Protein AF-A0A430JQ68-F1 (afdb_monomer_lite)

Radius of gyration: 147.6 Å; chains: 1; bounding box: 276×76×383 Å

Structure (mmCIF, N/CA/C/O backbone):
data_AF-A0A430JQ68-F1
#
_entry.id   AF-A0A430JQ68-F1
#
loop_
_atom_site.group_PDB
_atom_site.id
_atom_site.type_symbol
_atom_site.label_atom_id
_atom_site.label_alt_id
_atom_site.label_comp_id
_atom_site.label_asym_id
_atom_site.label_entity_id
_atom_site.label_seq_id
_atom_site.pdbx_PDB_ins_code
_atom_site.Cartn_x
_atom_site.Cartn_y
_atom_site.Cartn_z
_atom_site.occupancy
_atom_site.B_iso_or_equiv
_atom_site.auth_seq_id
_atom_site.auth_comp_id
_atom_site.auth_asym_id
_atom_site.auth_atom_id
_atom_site.pdbx_PDB_model_num
ATOM 1 N N . MET A 1 1 ? 93.492 -16.206 -158.268 1.00 37.25 1 MET A N 1
ATOM 2 C CA . MET A 1 1 ? 93.818 -17.578 -158.717 1.00 37.25 1 MET A CA 1
ATOM 3 C C . MET A 1 1 ? 92.477 -18.255 -158.782 1.00 37.25 1 MET A C 1
ATOM 5 O O . MET A 1 1 ? 92.057 -18.857 -157.804 1.00 37.25 1 MET A O 1
ATOM 9 N N . ASP A 1 2 ? 91.776 -18.036 -159.885 1.00 35.97 2 ASP A N 1
ATOM 10 C CA . ASP A 1 2 ? 90.392 -18.453 -160.039 1.00 35.97 2 ASP A CA 1
ATOM 11 C C . ASP A 1 2 ? 90.288 -19.316 -161.285 1.00 35.97 2 ASP A C 1
ATOM 13 O O . ASP A 1 2 ? 90.831 -18.971 -162.330 1.00 35.97 2 ASP A O 1
ATOM 17 N N . GLU A 1 3 ? 89.614 -20.444 -161.094 1.00 41.16 3 GLU A N 1
ATOM 18 C CA . GLU A 1 3 ? 88.982 -21.287 -162.105 1.00 41.16 3 GLU A CA 1
ATOM 19 C C . GLU A 1 3 ? 89.795 -21.648 -163.360 1.00 41.16 3 GLU A C 1
ATOM 21 O O . GLU A 1 3 ? 89.679 -21.019 -164.406 1.00 41.16 3 GLU A O 1
ATOM 26 N N . ASP A 1 4 ? 90.420 -22.831 -163.316 1.00 47.34 4 ASP A N 1
ATOM 27 C CA . ASP A 1 4 ? 90.447 -23.722 -164.486 1.00 47.34 4 ASP A CA 1
ATOM 28 C C . ASP A 1 4 ? 89.172 -24.597 -164.474 1.00 47.34 4 ASP A C 1
ATOM 30 O O . ASP A 1 4 ? 89.187 -25.819 -164.307 1.00 47.34 4 ASP A O 1
ATOM 34 N N . ARG A 1 5 ? 88.017 -23.919 -164.520 1.00 53.66 5 ARG A N 1
ATOM 35 C CA . ARG A 1 5 ? 86.685 -24.512 -164.707 1.00 53.66 5 ARG A CA 1
ATOM 36 C C . ARG A 1 5 ? 86.113 -23.969 -166.015 1.00 53.66 5 ARG A C 1
ATOM 38 O O . ARG A 1 5 ? 86.224 -22.770 -166.262 1.00 53.66 5 ARG A O 1
ATOM 45 N N . PRO A 1 6 ? 85.473 -24.802 -166.852 1.00 55.06 6 PRO A N 1
ATOM 46 C CA . PRO A 1 6 ? 84.903 -24.337 -168.110 1.00 55.06 6 PRO A CA 1
ATOM 47 C C . PRO A 1 6 ? 83.695 -23.427 -167.842 1.00 55.06 6 PRO A C 1
ATOM 49 O O . PRO A 1 6 ? 82.604 -23.914 -167.553 1.00 55.06 6 PRO A O 1
ATOM 52 N N . LEU A 1 7 ? 83.890 -22.107 -167.954 1.00 59.84 7 LEU A N 1
ATOM 53 C CA . LEU A 1 7 ? 82.860 -21.095 -167.666 1.00 59.84 7 LEU A CA 1
ATOM 54 C C . LEU A 1 7 ? 81.613 -21.175 -168.566 1.00 59.84 7 LEU A C 1
ATOM 56 O O . LEU A 1 7 ? 80.585 -20.611 -168.208 1.00 59.84 7 LEU A O 1
ATOM 60 N N . PHE A 1 8 ? 81.692 -21.859 -169.713 1.00 61.25 8 PHE A N 1
ATOM 61 C CA . PHE A 1 8 ? 80.583 -22.009 -170.657 1.00 61.25 8 PHE A CA 1
ATOM 62 C C . PHE A 1 8 ? 80.530 -23.443 -171.218 1.00 61.25 8 PHE A C 1
ATOM 64 O O . PHE A 1 8 ? 81.560 -23.948 -171.679 1.00 61.25 8 PHE A O 1
ATOM 71 N N . PRO A 1 9 ? 79.360 -24.109 -171.239 1.00 59.97 9 PRO A N 1
ATOM 72 C CA . PRO A 1 9 ? 79.202 -25.421 -171.856 1.00 59.97 9 PRO A CA 1
ATOM 73 C C . PRO A 1 9 ? 79.242 -25.323 -173.390 1.00 59.97 9 PRO A C 1
ATOM 75 O O . PRO A 1 9 ? 78.708 -24.386 -173.989 1.00 59.97 9 PRO A O 1
ATOM 78 N N . LEU A 1 10 ? 79.859 -26.315 -174.041 1.00 57.41 10 LEU A N 1
ATOM 79 C CA . LEU A 1 10 ? 79.951 -26.382 -175.501 1.00 57.41 10 LEU A CA 1
ATOM 80 C C . LEU A 1 10 ? 78.802 -27.206 -176.094 1.00 57.41 10 LEU A C 1
ATOM 82 O O . LEU A 1 10 ? 78.689 -28.411 -175.861 1.00 57.41 10 LEU A O 1
ATOM 86 N N . VAL A 1 11 ? 78.015 -26.571 -176.958 1.00 58.88 11 VAL A N 1
ATOM 87 C CA . VAL A 1 11 ? 77.113 -27.233 -177.910 1.00 58.88 11 VAL A CA 1
ATOM 88 C C . VAL A 1 11 ? 77.903 -27.528 -179.199 1.00 58.88 11 VAL A C 1
ATOM 90 O O . VAL A 1 11 ? 78.992 -26.989 -179.419 1.00 58.88 11 VAL A O 1
ATOM 93 N N . ARG A 1 12 ? 77.410 -28.413 -180.080 1.00 53.06 12 ARG A N 1
ATOM 94 C CA . ARG A 1 12 ? 78.098 -28.773 -181.340 1.00 53.06 12 ARG A CA 1
ATOM 95 C C . ARG A 1 12 ? 78.414 -27.528 -182.196 1.00 53.06 12 ARG A C 1
ATOM 97 O O . ARG A 1 12 ? 77.571 -27.067 -182.956 1.00 53.06 12 ARG A O 1
ATOM 104 N N . ARG A 1 13 ? 79.677 -27.079 -182.128 1.00 51.84 13 ARG A N 1
ATOM 105 C CA . ARG A 1 13 ? 80.268 -25.894 -182.792 1.00 51.84 13 ARG A CA 1
ATOM 106 C C . ARG A 1 13 ? 79.839 -24.521 -182.226 1.00 51.84 13 ARG A C 1
ATOM 108 O O . ARG A 1 13 ? 79.831 -23.553 -182.979 1.00 51.84 13 ARG A O 1
ATOM 115 N N . GLY A 1 14 ? 79.567 -24.402 -180.921 1.00 60.34 14 GLY A N 1
ATOM 116 C CA . GLY A 1 14 ? 79.411 -23.089 -180.272 1.00 60.34 14 GLY A CA 1
ATOM 117 C C . GLY A 1 14 ? 79.278 -23.128 -178.745 1.00 60.34 14 GLY A C 1
ATOM 118 O O . GLY A 1 14 ? 78.933 -24.161 -178.176 1.00 60.34 14 GLY A O 1
ATOM 119 N N . TYR A 1 15 ? 79.535 -21.992 -178.094 1.00 66.56 15 TYR A N 1
ATOM 120 C CA . TYR A 1 15 ? 79.127 -21.738 -176.705 1.00 66.56 15 TYR A CA 1
ATOM 121 C C . TYR A 1 15 ? 77.643 -21.349 -176.653 1.00 66.56 15 TYR A C 1
ATOM 123 O O . TYR A 1 15 ? 77.124 -20.787 -177.622 1.00 66.56 15 TYR A O 1
ATOM 131 N N . ASP A 1 16 ? 76.969 -21.605 -175.529 1.00 70.06 16 ASP A N 1
ATOM 132 C CA . ASP A 1 16 ? 75.613 -21.091 -175.315 1.00 70.06 16 ASP A CA 1
ATOM 133 C C . ASP A 1 16 ? 75.632 -19.569 -175.102 1.00 70.06 16 ASP A C 1
ATOM 135 O O . ASP A 1 16 ? 76.173 -19.055 -174.121 1.00 70.06 16 ASP A O 1
ATOM 139 N N . ARG A 1 17 ? 75.014 -18.848 -176.039 1.00 71.50 17 ARG A N 1
ATOM 140 C CA . ARG A 1 17 ? 74.920 -17.389 -176.026 1.00 71.50 17 ARG A CA 1
ATOM 141 C C . ARG A 1 17 ? 74.146 -16.860 -174.815 1.00 71.50 17 ARG A C 1
ATOM 143 O O . ARG A 1 17 ? 74.509 -15.803 -174.313 1.00 71.50 17 ARG A O 1
ATOM 150 N N . ALA A 1 18 ? 73.136 -17.580 -174.322 1.00 72.88 18 ALA A N 1
ATOM 151 C CA . ALA A 1 18 ? 72.309 -17.100 -173.213 1.00 72.88 18 ALA A CA 1
ATOM 152 C C . ALA A 1 18 ? 73.119 -16.941 -171.913 1.00 72.88 18 ALA A C 1
ATOM 154 O O . ALA A 1 18 ? 72.989 -15.933 -171.223 1.00 72.88 18 ALA A O 1
ATOM 155 N N . GLN A 1 19 ? 74.014 -17.893 -171.619 1.00 70.81 19 GLN A N 1
ATOM 156 C CA . GLN A 1 19 ? 74.887 -17.832 -170.439 1.00 70.81 19 GLN A CA 1
ATOM 157 C C . GLN A 1 19 ? 76.010 -16.795 -170.586 1.00 70.81 19 GLN A C 1
ATOM 159 O O . GLN A 1 19 ? 76.438 -16.204 -169.594 1.00 70.81 19 GLN A O 1
ATOM 164 N N . VAL A 1 20 ? 76.480 -16.539 -171.814 1.00 75.81 20 VAL A N 1
ATOM 165 C CA . VAL A 1 20 ? 77.426 -15.444 -172.083 1.00 75.81 20 VAL A CA 1
ATOM 166 C C . VAL A 1 20 ? 76.755 -14.093 -171.835 1.00 75.81 20 VAL A C 1
ATOM 168 O O . VAL A 1 20 ? 77.313 -13.284 -171.097 1.00 75.81 20 VAL A O 1
ATOM 171 N N . ASP A 1 21 ? 75.554 -13.874 -172.377 1.00 75.06 21 ASP A N 1
ATOM 172 C CA . ASP A 1 21 ? 74.800 -12.626 -172.203 1.00 75.06 21 ASP A CA 1
ATOM 173 C C . ASP A 1 21 ? 74.457 -12.389 -170.705 1.00 75.06 21 ASP A C 1
ATOM 175 O O . ASP A 1 21 ? 74.663 -11.287 -170.194 1.00 75.06 21 ASP A O 1
ATOM 179 N N . GLU A 1 22 ? 74.062 -13.427 -169.949 1.00 77.19 22 GLU A N 1
ATOM 180 C CA . GLU A 1 22 ? 73.858 -13.343 -168.487 1.00 77.19 22 GLU A CA 1
ATOM 181 C C . GLU A 1 22 ? 75.153 -12.992 -167.728 1.00 77.19 22 GLU A C 1
ATOM 183 O O . GLU A 1 22 ? 75.158 -12.115 -166.854 1.00 77.19 22 GLU A O 1
ATOM 188 N N . ARG A 1 23 ? 76.284 -13.633 -168.063 1.00 77.12 23 ARG A N 1
ATOM 189 C CA . ARG A 1 23 ? 77.555 -13.369 -167.374 1.00 77.12 23 ARG A CA 1
ATOM 190 C C . ARG A 1 23 ? 78.113 -11.987 -167.711 1.00 77.12 23 ARG A C 1
ATOM 192 O O . ARG A 1 23 ? 78.624 -11.332 -166.801 1.00 77.12 23 ARG A O 1
ATOM 199 N N . VAL A 1 24 ? 77.967 -11.516 -168.951 1.00 80.19 24 VAL A N 1
ATOM 200 C CA . VAL A 1 24 ? 78.282 -10.129 -169.339 1.00 80.19 24 VAL A CA 1
ATOM 201 C C . VAL A 1 24 ? 77.452 -9.159 -168.504 1.00 80.19 24 VAL A C 1
ATOM 203 O O . VAL A 1 24 ? 78.034 -8.308 -167.835 1.00 80.19 24 VAL A O 1
ATOM 206 N N . HIS A 1 25 ? 76.135 -9.354 -168.416 1.00 81.38 25 HIS A N 1
ATOM 207 C CA . HIS A 1 25 ? 75.271 -8.464 -167.640 1.00 81.38 25 HIS A CA 1
ATOM 208 C C . HIS A 1 25 ? 75.607 -8.452 -166.134 1.00 81.38 25 HIS A C 1
ATOM 210 O O . HIS A 1 25 ? 75.570 -7.408 -165.479 1.00 81.38 25 HIS A O 1
ATOM 216 N N . SER A 1 26 ? 76.041 -9.591 -165.577 1.00 80.94 26 SER A N 1
ATOM 217 C CA . SER A 1 26 ? 76.541 -9.655 -164.193 1.00 80.94 26 SER A CA 1
ATOM 218 C C . SER A 1 26 ? 77.829 -8.841 -163.966 1.00 80.94 26 SER A C 1
ATOM 220 O O . SER A 1 26 ? 78.040 -8.313 -162.873 1.00 80.94 26 SER A O 1
ATOM 222 N N . LEU A 1 27 ? 78.685 -8.722 -164.990 1.00 77.94 27 LEU A N 1
ATOM 223 C CA . LEU A 1 27 ? 79.930 -7.951 -164.944 1.00 77.94 27 LEU A CA 1
ATOM 224 C C . LEU A 1 27 ? 79.681 -6.458 -165.191 1.00 77.94 27 LEU A C 1
ATOM 226 O O . LEU A 1 27 ? 80.280 -5.635 -164.504 1.00 77.94 27 LEU A O 1
ATOM 230 N N . GLU A 1 28 ? 78.765 -6.106 -166.099 1.00 80.88 28 GLU A N 1
ATOM 231 C CA . GLU A 1 28 ? 78.278 -4.730 -166.284 1.00 80.88 28 GLU A CA 1
ATOM 232 C C . GLU A 1 28 ? 77.729 -4.165 -164.970 1.00 80.88 28 GLU A C 1
ATOM 234 O O . GLU A 1 28 ? 78.139 -3.090 -164.533 1.00 80.88 28 GLU A O 1
ATOM 239 N N . LYS A 1 29 ? 76.874 -4.933 -164.281 1.00 81.38 29 LYS A N 1
ATOM 240 C CA . LYS A 1 29 ? 76.306 -4.529 -162.992 1.00 81.38 29 LYS A CA 1
ATOM 241 C C . LYS A 1 29 ? 77.379 -4.300 -161.922 1.00 81.38 29 LYS A C 1
ATOM 243 O O . LYS A 1 29 ? 77.348 -3.278 -161.244 1.00 81.38 29 LYS A O 1
ATOM 248 N N . ALA A 1 30 ? 78.363 -5.196 -161.808 1.00 78.56 30 ALA A N 1
ATOM 249 C CA . ALA A 1 30 ? 79.481 -5.023 -160.876 1.00 78.56 30 ALA A CA 1
ATOM 250 C C . ALA A 1 30 ? 80.363 -3.798 -161.217 1.00 78.56 30 ALA A C 1
ATOM 252 O O . ALA A 1 30 ? 80.922 -3.151 -160.323 1.00 78.56 30 ALA A O 1
ATOM 253 N N . LEU A 1 31 ? 80.479 -3.449 -162.503 1.00 81.06 31 LEU A N 1
ATOM 254 C CA . LEU A 1 31 ? 81.195 -2.258 -162.959 1.00 81.06 31 LEU A CA 1
ATOM 255 C C . LEU A 1 31 ? 80.468 -0.964 -162.552 1.00 81.06 31 LEU A C 1
ATOM 257 O O . LEU A 1 31 ? 81.111 -0.015 -162.106 1.00 81.06 31 LEU A O 1
ATOM 261 N N . ASP A 1 32 ? 79.139 -0.922 -162.652 1.00 82.38 32 ASP A N 1
ATOM 262 C CA . ASP A 1 32 ? 78.350 0.241 -162.224 1.00 82.38 32 ASP A CA 1
ATOM 263 C C . ASP A 1 32 ? 78.221 0.345 -160.695 1.00 82.38 32 ASP A C 1
ATOM 265 O O . ASP A 1 32 ? 78.347 1.447 -160.149 1.00 82.38 32 ASP A O 1
ATOM 269 N N . ASP A 1 33 ? 78.112 -0.780 -159.980 1.00 80.75 33 ASP A N 1
ATOM 270 C CA . ASP A 1 33 ? 78.191 -0.805 -158.513 1.00 80.75 33 ASP A CA 1
ATOM 271 C C . ASP A 1 33 ? 79.528 -0.205 -158.027 1.00 80.75 33 ASP A C 1
ATOM 273 O O . ASP A 1 33 ? 79.538 0.670 -157.155 1.00 80.75 33 ASP A O 1
ATOM 277 N N . THR A 1 34 ? 80.665 -0.585 -158.628 1.00 81.19 34 THR A N 1
ATOM 278 C CA . THR A 1 34 ? 81.983 -0.020 -158.265 1.00 81.19 34 THR A CA 1
ATOM 279 C C . THR A 1 34 ? 82.141 1.452 -158.661 1.00 81.19 34 THR A C 1
ATOM 281 O O . THR A 1 34 ? 82.676 2.234 -157.871 1.00 81.19 34 THR A O 1
ATOM 284 N N . ARG A 1 35 ? 81.609 1.886 -159.814 1.00 82.25 35 ARG A N 1
ATOM 285 C CA . ARG A 1 35 ? 81.542 3.317 -160.187 1.00 82.25 35 ARG A CA 1
ATOM 286 C C . ARG A 1 35 ? 80.768 4.147 -159.159 1.00 82.25 35 ARG A C 1
ATOM 288 O O . ARG A 1 35 ? 81.216 5.238 -158.800 1.00 82.25 35 ARG A O 1
ATOM 295 N N . SER A 1 36 ? 79.653 3.627 -158.640 1.00 82.50 36 SER A N 1
ATOM 296 C CA . SER A 1 36 ? 78.856 4.316 -157.613 1.00 82.50 36 SER A CA 1
ATOM 297 C C . SER A 1 36 ? 79.637 4.524 -156.303 1.00 82.50 36 SER A C 1
ATOM 299 O O . SER A 1 36 ? 79.537 5.581 -155.673 1.00 82.50 36 SER A O 1
ATOM 301 N N . GLN A 1 37 ? 80.488 3.560 -155.926 1.00 81.62 37 GLN A N 1
ATOM 302 C CA . GLN A 1 37 ? 81.345 3.658 -154.741 1.00 81.62 37 GLN A CA 1
ATOM 303 C C . GLN A 1 37 ? 82.451 4.711 -154.902 1.00 81.62 37 GLN A C 1
ATOM 305 O O . GLN A 1 37 ? 82.729 5.439 -153.949 1.00 81.62 37 GLN A O 1
ATOM 310 N N . VAL A 1 38 ? 83.042 4.851 -156.094 1.00 80.94 38 VAL A N 1
ATOM 311 C CA . VAL A 1 38 ? 84.043 5.903 -156.366 1.00 80.94 38 VAL A CA 1
ATOM 312 C C . VAL A 1 38 ? 83.417 7.296 -156.233 1.00 80.94 38 VAL A C 1
ATOM 314 O O . VAL A 1 38 ? 83.925 8.121 -155.476 1.00 80.94 38 VAL A O 1
ATOM 317 N N . ALA A 1 39 ? 82.256 7.530 -156.856 1.00 82.56 39 ALA A N 1
ATOM 318 C CA . ALA A 1 39 ? 81.543 8.809 -156.748 1.00 82.56 39 ALA A CA 1
ATOM 319 C C . ALA A 1 39 ? 81.135 9.149 -155.295 1.00 82.56 39 ALA A C 1
ATOM 321 O O . ALA A 1 39 ? 81.203 10.306 -154.869 1.00 82.56 39 ALA A O 1
ATOM 322 N N . SER A 1 40 ? 80.760 8.134 -154.508 1.00 83.06 40 SER A N 1
ATOM 323 C CA . SER A 1 40 ? 80.505 8.265 -153.067 1.00 83.06 40 SER A CA 1
ATOM 324 C C . SER A 1 40 ? 81.745 8.753 -152.302 1.00 83.06 40 SER A C 1
ATOM 326 O O . SER A 1 40 ? 81.649 9.692 -151.503 1.00 83.06 40 SER A O 1
ATOM 328 N N . LEU A 1 41 ? 82.923 8.184 -152.583 1.00 83.19 41 LEU A N 1
ATOM 329 C CA . LEU A 1 41 ? 84.181 8.566 -151.935 1.00 83.19 41 LEU A CA 1
ATOM 330 C C . LEU A 1 41 ? 84.629 9.990 -152.299 1.00 83.19 41 LEU A C 1
ATOM 332 O O . LEU A 1 41 ? 84.968 10.751 -151.390 1.00 83.19 41 LEU A O 1
ATOM 336 N N . ASP A 1 42 ? 84.549 10.397 -153.568 1.00 82.00 42 ASP A N 1
ATOM 337 C CA . ASP A 1 42 ? 84.903 11.765 -153.988 1.00 82.00 42 ASP A CA 1
ATOM 338 C C . ASP A 1 42 ? 84.036 12.827 -153.288 1.00 82.00 42 ASP A C 1
ATOM 340 O O . ASP A 1 42 ? 84.548 13.835 -152.788 1.00 82.00 42 ASP A O 1
ATOM 344 N N . SER A 1 43 ? 82.729 12.570 -153.142 1.00 84.31 43 SER A N 1
ATOM 345 C CA . SER A 1 43 ? 81.813 13.468 -152.417 1.00 84.31 43 SER A CA 1
ATOM 346 C C . SER A 1 43 ? 82.206 13.674 -150.942 1.00 84.31 43 SER A C 1
ATOM 348 O O . SER A 1 43 ? 81.963 14.733 -150.353 1.00 84.31 43 SER A O 1
ATOM 350 N N . ARG A 1 44 ? 82.853 12.666 -150.344 1.00 84.12 44 ARG A N 1
ATOM 351 C CA . ARG A 1 44 ? 83.321 12.658 -148.953 1.00 84.12 44 ARG A CA 1
ATOM 352 C C . ARG A 1 44 ? 84.688 13.332 -148.803 1.00 84.12 44 ARG A C 1
ATOM 354 O O . ARG A 1 44 ? 84.896 14.027 -147.810 1.00 84.12 44 ARG A O 1
ATOM 361 N N . VAL A 1 45 ? 85.578 13.199 -149.791 1.00 84.94 45 VAL A N 1
ATOM 362 C CA . VAL A 1 45 ? 86.845 13.954 -149.861 1.00 84.94 45 VAL A CA 1
ATOM 363 C C . VAL A 1 45 ? 86.571 15.454 -149.989 1.00 84.94 45 VAL A C 1
ATOM 365 O O . VAL A 1 45 ? 87.140 16.246 -149.236 1.00 84.94 45 VAL A O 1
ATOM 368 N N . LEU A 1 46 ? 85.640 15.849 -150.867 1.00 84.75 46 LEU A N 1
ATOM 369 C CA . LEU A 1 46 ? 85.220 17.247 -151.018 1.00 84.75 46 LEU A CA 1
ATOM 370 C C . LEU A 1 46 ? 84.718 17.846 -149.697 1.00 84.75 46 LEU A C 1
ATOM 372 O O . LEU A 1 46 ? 85.165 18.928 -149.314 1.00 84.75 46 LEU A O 1
ATOM 376 N N . ARG A 1 47 ? 83.861 17.127 -148.959 1.00 85.88 47 ARG A N 1
ATOM 377 C CA . ARG A 1 47 ? 83.334 17.586 -147.662 1.00 85.88 47 ARG A CA 1
ATOM 378 C C . ARG A 1 47 ? 84.442 17.847 -146.635 1.00 85.88 47 ARG A C 1
ATOM 380 O O . ARG A 1 47 ? 84.521 18.948 -146.096 1.00 85.88 47 ARG A O 1
ATOM 387 N N . LEU A 1 48 ? 85.342 16.878 -146.449 1.00 84.62 48 LEU A N 1
ATOM 388 C CA . LEU A 1 48 ? 86.486 16.998 -145.535 1.00 84.62 48 LEU A CA 1
ATOM 389 C C . LEU A 1 48 ? 87.431 18.146 -145.932 1.00 84.62 48 LEU A C 1
ATOM 391 O O . LEU A 1 48 ? 87.996 18.813 -145.065 1.00 84.62 48 LEU A O 1
ATOM 395 N N . SER A 1 49 ? 87.585 18.424 -147.233 1.00 82.75 49 SER A N 1
ATOM 396 C CA . SER A 1 49 ? 88.394 19.558 -147.701 1.00 82.75 49 SER A CA 1
ATOM 397 C C . SER A 1 49 ? 87.786 20.923 -147.335 1.00 82.75 49 SER A C 1
ATOM 399 O O . SER A 1 49 ? 88.530 21.854 -147.021 1.00 82.75 49 SER A O 1
ATOM 401 N N . GLY A 1 50 ? 86.450 21.027 -147.301 1.00 84.12 50 GLY A N 1
ATOM 402 C CA . GLY A 1 50 ? 85.728 22.222 -146.854 1.00 84.12 50 GLY A CA 1
ATOM 403 C C . GLY A 1 50 ? 85.856 22.455 -145.348 1.00 84.12 50 GLY A C 1
ATOM 404 O O . GLY A 1 50 ? 86.247 23.541 -144.924 1.00 84.12 50 GLY A O 1
ATOM 405 N N . GLU A 1 51 ? 85.632 21.415 -144.541 1.00 85.00 51 GLU A N 1
ATOM 406 C CA . GLU A 1 51 ? 85.808 21.453 -143.077 1.00 85.00 51 GLU A CA 1
ATOM 407 C C . GLU A 1 51 ? 87.235 21.897 -142.687 1.00 85.00 51 GLU A C 1
ATOM 409 O O . GLU A 1 51 ? 87.429 22.740 -141.806 1.00 85.00 51 GLU A O 1
ATOM 414 N N . LEU A 1 52 ? 88.248 21.405 -143.409 1.00 83.50 52 LEU A N 1
ATOM 415 C CA . LEU A 1 52 ? 89.654 21.759 -143.195 1.00 83.50 52 LEU A CA 1
ATOM 416 C C . LEU A 1 52 ? 89.995 23.195 -143.652 1.00 83.50 52 LEU A C 1
ATOM 418 O O . LEU A 1 52 ? 90.922 23.810 -143.115 1.00 83.50 52 LEU A O 1
ATOM 422 N N . ALA A 1 53 ? 89.245 23.764 -144.602 1.00 83.00 53 ALA A N 1
ATOM 423 C CA . ALA A 1 53 ? 89.357 25.173 -144.983 1.00 83.00 53 ALA A CA 1
ATOM 424 C C . ALA A 1 53 ? 88.724 26.112 -143.937 1.00 83.00 53 ALA A C 1
ATOM 426 O O . ALA A 1 53 ? 89.324 27.139 -143.607 1.00 83.00 53 ALA A O 1
ATOM 427 N N . GLU A 1 54 ? 87.574 25.733 -143.370 1.00 82.31 54 GLU A N 1
ATOM 428 C CA . GLU A 1 54 ? 86.875 26.478 -142.311 1.00 82.31 54 GLU A CA 1
ATOM 429 C C . GLU A 1 54 ? 87.738 26.571 -141.036 1.00 82.31 54 GLU A C 1
ATOM 431 O O . GLU A 1 54 ? 87.998 27.662 -140.523 1.00 82.31 54 GLU A O 1
ATOM 436 N N . ALA A 1 55 ? 88.316 25.449 -140.589 1.00 79.75 55 ALA A N 1
ATOM 437 C CA . ALA A 1 55 ? 89.246 25.424 -139.453 1.00 79.75 55 ALA A CA 1
ATOM 438 C C . ALA A 1 55 ? 90.484 26.324 -139.677 1.00 79.75 55 ALA A C 1
ATOM 440 O O . ALA A 1 55 ? 90.931 27.040 -138.777 1.00 79.75 55 ALA A O 1
ATOM 441 N N . ARG A 1 56 ? 91.011 26.366 -140.912 1.00 78.69 56 ARG A N 1
ATOM 442 C CA . ARG A 1 56 ? 92.115 27.262 -141.320 1.00 78.69 56 ARG A CA 1
ATOM 443 C C . ARG A 1 56 ? 91.718 28.738 -141.436 1.00 78.69 56 ARG A C 1
ATOM 445 O O . ARG A 1 56 ? 92.598 29.582 -141.641 1.00 78.69 56 ARG A O 1
ATOM 452 N N . LYS A 1 57 ? 90.433 29.083 -141.365 1.00 78.25 57 LYS A N 1
ATOM 453 C CA . LYS A 1 57 ? 89.966 30.470 -141.241 1.00 78.25 57 LYS A CA 1
ATOM 454 C C . LYS A 1 57 ? 89.956 30.889 -139.771 1.00 78.25 57 LYS A C 1
ATOM 456 O O . LYS A 1 57 ? 90.616 31.869 -139.441 1.00 78.25 57 LYS A O 1
ATOM 461 N N . GLN A 1 58 ? 89.334 30.089 -138.903 1.00 75.81 58 GLN A N 1
ATOM 462 C CA . GLN A 1 58 ? 89.261 30.338 -137.454 1.00 75.81 58 GLN A CA 1
ATOM 463 C C . GLN A 1 58 ? 90.649 30.550 -136.825 1.00 75.81 58 GLN A C 1
ATOM 465 O O . GLN A 1 58 ? 90.840 31.470 -136.035 1.00 75.81 58 GLN A O 1
ATOM 470 N N . LEU A 1 59 ? 91.655 29.767 -137.238 1.00 71.94 59 LEU A N 1
ATOM 471 C CA . LEU A 1 59 ? 93.027 29.932 -136.742 1.00 71.94 59 LEU A CA 1
ATOM 472 C C . LEU A 1 59 ? 93.636 31.306 -137.101 1.00 71.94 59 LEU A C 1
ATOM 474 O O . LEU A 1 59 ? 94.297 31.925 -136.273 1.00 71.94 59 LEU A O 1
ATOM 478 N N . ARG A 1 60 ? 93.361 31.827 -138.307 1.00 63.59 60 ARG A N 1
ATOM 479 C CA . ARG A 1 60 ? 93.876 33.131 -138.777 1.00 63.59 60 ARG A CA 1
ATOM 480 C C . ARG A 1 60 ? 93.222 34.334 -138.097 1.00 63.59 60 ARG A C 1
ATOM 482 O O . ARG A 1 60 ? 93.810 35.412 -138.106 1.00 63.59 60 ARG A O 1
ATOM 489 N N . GLU A 1 61 ? 92.039 34.162 -137.515 1.00 64.56 61 GLU A N 1
ATOM 490 C CA . GLU A 1 61 ? 91.368 35.197 -136.718 1.00 64.56 61 GLU A CA 1
ATOM 491 C C . GLU A 1 61 ? 92.001 35.340 -135.316 1.00 64.56 61 GLU A C 1
ATOM 493 O O . GLU A 1 61 ? 91.854 36.381 -134.679 1.00 64.56 61 GLU A O 1
ATOM 498 N N . ASN A 1 62 ? 92.772 34.341 -134.866 1.00 63.94 62 ASN A N 1
ATOM 499 C CA . ASN A 1 62 ? 93.450 34.329 -133.565 1.00 63.94 62 ASN A CA 1
ATOM 500 C C . ASN A 1 62 ? 94.822 35.049 -133.589 1.00 63.94 62 ASN A C 1
ATOM 502 O O . ASN A 1 62 ? 95.195 35.716 -132.626 1.00 63.94 62 ASN A O 1
ATOM 506 N N . ASP A 1 63 ? 95.558 34.969 -134.705 1.00 62.19 63 ASP A N 1
ATOM 507 C CA . ASP A 1 63 ? 96.966 35.409 -134.812 1.00 62.19 63 ASP A CA 1
ATOM 508 C C . ASP A 1 63 ? 97.183 36.933 -135.001 1.00 62.19 63 ASP A C 1
ATOM 510 O O . ASP A 1 63 ? 98.325 37.387 -135.118 1.00 62.19 63 ASP A O 1
ATOM 514 N N . ARG A 1 64 ? 96.125 37.760 -135.066 1.00 51.91 64 ARG A N 1
ATOM 515 C CA . ARG A 1 64 ? 96.239 39.222 -135.298 1.00 51.91 64 ARG A CA 1
ATOM 516 C C . ARG A 1 64 ? 95.346 40.080 -134.381 1.00 51.91 64 ARG A C 1
ATOM 518 O O . ARG A 1 64 ? 94.360 40.657 -134.844 1.00 51.91 64 ARG A O 1
ATOM 525 N N . PRO A 1 65 ? 95.703 40.240 -133.094 1.00 52.56 65 PRO A N 1
ATOM 526 C CA . PRO A 1 65 ? 94.978 41.116 -132.177 1.00 52.56 65 PRO A CA 1
ATOM 527 C C . PRO A 1 65 ? 95.176 42.606 -132.510 1.00 52.56 65 PRO A C 1
ATOM 529 O O . PRO A 1 65 ? 96.294 43.075 -132.711 1.00 52.56 65 PRO A O 1
ATOM 532 N N . THR A 1 66 ? 94.086 43.378 -132.500 1.00 51.94 66 THR A N 1
ATOM 533 C CA . THR A 1 66 ? 94.097 44.853 -132.579 1.00 51.94 66 THR A CA 1
ATOM 534 C C . THR A 1 66 ? 93.270 45.467 -131.447 1.00 51.94 66 THR A C 1
ATOM 536 O O . THR A 1 66 ? 92.326 44.859 -130.941 1.00 51.94 66 THR A O 1
ATOM 539 N N . TYR A 1 67 ? 93.633 46.684 -131.027 1.00 48.34 67 TYR A N 1
ATOM 540 C CA . TYR A 1 67 ? 93.198 47.280 -129.753 1.00 48.34 67 TYR A CA 1
ATOM 541 C C . TYR A 1 67 ? 91.678 47.478 -129.588 1.00 48.34 67 TYR A C 1
ATOM 543 O O . TYR A 1 67 ? 91.201 47.497 -128.455 1.00 48.34 67 TYR A O 1
ATOM 551 N N . GLY A 1 68 ? 90.893 47.527 -130.672 1.00 62.66 68 GLY A N 1
ATOM 552 C CA . GLY A 1 68 ? 89.423 47.540 -130.586 1.00 62.66 68 GLY A CA 1
ATOM 553 C C . GLY A 1 68 ? 88.830 46.292 -129.909 1.00 62.66 68 GLY A C 1
ATOM 554 O O . GLY A 1 68 ? 87.778 46.367 -129.278 1.00 62.66 68 GLY A O 1
ATOM 555 N N . GLY A 1 69 ? 89.538 45.156 -129.954 1.00 56.72 69 GLY A N 1
ATOM 556 C CA . GLY A 1 69 ? 89.128 43.916 -129.288 1.00 56.72 69 GLY A CA 1
ATOM 557 C C . GLY A 1 69 ? 89.216 43.948 -127.757 1.00 56.72 69 GLY A C 1
ATOM 558 O O . GLY A 1 69 ? 88.657 43.065 -127.110 1.00 56.72 69 GLY A O 1
ATOM 559 N N . LEU A 1 70 ? 89.892 44.939 -127.159 1.00 60.03 70 LEU A N 1
ATOM 560 C CA . LEU A 1 70 ? 89.957 45.087 -125.699 1.00 60.03 70 LEU A CA 1
ATOM 561 C C . LEU A 1 70 ? 88.682 45.714 -125.133 1.00 60.03 70 LEU A C 1
ATOM 563 O O . LEU A 1 70 ? 88.174 45.209 -124.136 1.00 60.03 70 LEU A O 1
ATOM 567 N N . GLY A 1 71 ? 88.120 46.730 -125.798 1.00 66.12 71 GLY A N 1
ATOM 568 C CA . GLY A 1 71 ? 86.848 47.345 -125.399 1.00 66.12 71 GLY A CA 1
ATOM 569 C C . GLY A 1 71 ? 85.728 46.308 -125.331 1.00 66.12 71 GLY A C 1
ATOM 570 O O . GLY A 1 71 ? 85.183 46.063 -124.260 1.00 66.12 71 GLY A O 1
ATOM 571 N N . SER A 1 72 ? 85.504 45.576 -126.427 1.00 69.81 72 SER A N 1
ATOM 572 C CA . SER A 1 72 ? 84.486 44.516 -126.476 1.00 69.81 72 SER A CA 1
ATOM 573 C C . SER A 1 72 ? 84.796 43.307 -125.584 1.00 69.81 72 SER A C 1
ATOM 575 O O . SER A 1 72 ? 83.918 42.476 -125.357 1.00 69.81 72 SER A O 1
ATOM 577 N N . ARG A 1 73 ? 86.029 43.142 -125.078 1.00 67.88 73 ARG A N 1
ATOM 578 C CA . ARG A 1 73 ? 86.370 42.094 -124.097 1.00 67.88 73 ARG A CA 1
ATOM 579 C C . ARG A 1 73 ? 86.152 42.557 -122.657 1.00 67.88 73 ARG A C 1
ATOM 581 O O . ARG A 1 73 ? 85.733 41.739 -121.848 1.00 67.88 73 ARG A O 1
ATOM 588 N N . VAL A 1 74 ? 86.377 43.835 -122.350 1.00 73.25 74 VAL A N 1
ATOM 589 C CA . VAL A 1 74 ? 86.011 44.444 -121.058 1.00 73.25 74 VAL A CA 1
ATOM 590 C C . VAL A 1 74 ? 84.495 44.584 -120.943 1.00 73.25 74 VAL A C 1
ATOM 592 O O . VAL A 1 74 ? 83.949 44.245 -119.906 1.00 73.25 74 VAL A O 1
ATOM 595 N N . GLU A 1 75 ? 83.808 44.973 -122.015 1.00 76.00 75 GLU A N 1
ATOM 596 C CA . GLU A 1 75 ? 82.342 44.998 -122.110 1.00 76.00 75 GLU A CA 1
ATOM 597 C C . GLU A 1 75 ? 81.740 43.602 -121.892 1.00 76.00 75 GLU A C 1
ATOM 599 O O . GLU A 1 75 ? 80.907 43.424 -121.008 1.00 76.00 75 GLU A O 1
ATOM 604 N N . ARG A 1 76 ? 82.240 42.573 -122.599 1.00 78.31 76 ARG A N 1
ATOM 605 C CA . ARG A 1 76 ? 81.839 41.175 -122.350 1.00 78.31 76 ARG A CA 1
ATOM 606 C C . ARG A 1 76 ? 82.194 40.683 -120.948 1.00 78.31 76 ARG A C 1
ATOM 608 O O . ARG A 1 76 ? 81.446 39.874 -120.418 1.00 78.31 76 ARG A O 1
ATOM 615 N N . LEU A 1 77 ? 83.301 41.129 -120.350 1.00 83.56 77 LEU A N 1
ATOM 616 C CA . LEU A 1 77 ? 83.651 40.753 -118.977 1.00 83.56 77 LEU A CA 1
ATOM 617 C C . LEU A 1 77 ? 82.719 41.425 -117.966 1.00 83.56 77 LEU A C 1
ATOM 619 O O . LEU A 1 77 ? 82.204 40.732 -117.100 1.00 83.56 77 LEU A O 1
ATOM 623 N N . LEU A 1 78 ? 82.466 42.729 -118.100 1.00 81.50 78 LEU A N 1
ATOM 624 C CA . LEU A 1 78 ? 81.537 43.472 -117.249 1.00 81.50 78 LEU A CA 1
ATOM 625 C C . LEU A 1 78 ? 80.133 42.880 -117.344 1.00 81.50 78 LEU A C 1
ATOM 627 O O . LEU A 1 78 ? 79.569 42.538 -116.311 1.00 81.50 78 LEU A O 1
ATOM 631 N N . HIS A 1 79 ? 79.624 42.657 -118.557 1.00 81.88 79 HIS A N 1
ATOM 632 C CA . HIS A 1 79 ? 78.312 42.053 -118.765 1.00 81.88 79 HIS A CA 1
ATOM 633 C C . HIS A 1 79 ? 78.255 40.595 -118.272 1.00 81.88 79 HIS A C 1
ATOM 635 O O . HIS A 1 79 ? 77.266 40.197 -117.670 1.00 81.88 79 HIS A O 1
ATOM 641 N N . ALA A 1 80 ? 79.333 39.810 -118.407 1.00 84.69 80 ALA A N 1
ATOM 642 C CA . ALA A 1 80 ? 79.408 38.478 -117.800 1.00 84.69 80 ALA A CA 1
ATOM 643 C C . ALA A 1 80 ? 79.455 38.529 -116.262 1.00 84.69 80 ALA A C 1
ATOM 645 O O . ALA A 1 80 ? 78.843 37.683 -115.619 1.00 84.69 80 ALA A O 1
ATOM 646 N N . THR A 1 81 ? 80.129 39.511 -115.650 1.00 87.31 81 THR A N 1
ATOM 647 C CA . THR A 1 81 ? 80.126 39.692 -114.186 1.00 87.31 81 THR A CA 1
ATOM 648 C C . THR A 1 81 ? 78.815 40.269 -113.661 1.00 87.31 81 THR A C 1
ATOM 650 O O . THR A 1 81 ? 78.408 39.927 -112.558 1.00 87.31 81 THR A O 1
ATOM 653 N N . GLU A 1 82 ? 78.125 41.093 -114.449 1.00 87.56 82 GLU A N 1
ATOM 654 C CA . GLU A 1 82 ? 76.776 41.589 -114.179 1.00 87.56 82 GLU A CA 1
ATOM 655 C C . GLU A 1 82 ? 75.769 40.440 -114.257 1.00 87.56 82 GLU A C 1
ATOM 657 O O . GLU A 1 82 ? 75.032 40.216 -113.303 1.00 87.56 82 GLU A O 1
ATOM 662 N N . GLN A 1 83 ? 75.808 39.641 -115.327 1.00 88.62 83 GLN A N 1
ATOM 663 C CA . GLN A 1 83 ? 75.007 38.427 -115.463 1.00 88.62 83 GLN A CA 1
ATOM 664 C C . GLN A 1 83 ? 75.318 37.431 -114.337 1.00 88.62 83 GLN A C 1
ATOM 666 O O . GLN A 1 83 ? 74.395 36.895 -113.738 1.00 88.62 83 GLN A O 1
ATOM 671 N N . GLN A 1 84 ? 76.590 37.229 -113.976 1.00 89.56 84 GLN A N 1
ATOM 672 C CA . GLN A 1 84 ? 76.984 36.387 -112.841 1.00 89.56 84 GLN A CA 1
ATOM 673 C C . GLN A 1 84 ? 76.489 36.955 -111.499 1.00 89.56 84 GLN A C 1
ATOM 675 O O . GLN A 1 84 ? 76.099 36.184 -110.624 1.00 89.56 84 GLN A O 1
ATOM 680 N N . ALA A 1 85 ? 76.470 38.278 -111.319 1.00 88.56 85 ALA A N 1
ATOM 681 C CA . ALA A 1 85 ? 75.914 38.918 -110.128 1.00 88.56 85 ALA A CA 1
ATOM 682 C C . ALA A 1 85 ? 74.383 38.797 -110.079 1.00 88.56 85 ALA A C 1
ATOM 684 O O . ALA A 1 85 ? 73.841 38.505 -109.016 1.00 88.56 85 ALA A O 1
ATOM 685 N N . MET A 1 86 ? 73.688 38.943 -111.212 1.00 90.62 86 MET A N 1
ATOM 686 C CA . MET A 1 86 ? 72.249 38.687 -111.333 1.00 90.62 86 MET A CA 1
ATOM 687 C C . MET A 1 86 ? 71.921 37.215 -111.059 1.00 90.62 86 MET A C 1
ATOM 689 O O . MET A 1 86 ? 71.005 36.941 -110.293 1.00 90.62 86 MET A O 1
ATOM 693 N N . ASP A 1 87 ? 72.706 36.273 -111.586 1.00 89.50 87 ASP A N 1
ATOM 694 C CA . ASP A 1 87 ? 72.601 34.835 -111.309 1.00 89.50 87 ASP A CA 1
ATOM 695 C C . ASP A 1 87 ? 72.804 34.520 -109.821 1.00 89.50 87 ASP A C 1
ATOM 697 O O . ASP A 1 87 ? 72.058 33.729 -109.245 1.00 89.50 87 ASP A O 1
ATOM 701 N N . VAL A 1 88 ? 73.812 35.124 -109.181 1.00 92.94 88 VAL A N 1
ATOM 702 C CA . VAL A 1 88 ? 74.082 34.945 -107.746 1.00 92.94 88 VAL A CA 1
ATOM 703 C C . VAL A 1 88 ? 72.977 35.569 -106.896 1.00 92.94 88 VAL A C 1
ATOM 705 O O . VAL A 1 88 ? 72.549 34.938 -105.936 1.00 92.94 88 VAL A O 1
ATOM 708 N N . MET A 1 89 ? 72.456 36.744 -107.262 1.00 92.75 89 MET A N 1
ATOM 709 C CA . MET A 1 89 ? 71.312 37.366 -106.584 1.00 92.75 89 MET A CA 1
ATOM 710 C C . MET A 1 89 ? 70.023 36.558 -106.774 1.00 92.75 89 MET A C 1
ATOM 712 O O . MET A 1 89 ? 69.289 36.353 -105.814 1.00 92.75 89 MET A O 1
ATOM 716 N N . ALA A 1 90 ? 69.758 36.034 -107.973 1.00 91.44 90 ALA A N 1
ATOM 717 C CA . ALA A 1 90 ? 68.600 35.183 -108.246 1.00 91.44 90 ALA A CA 1
ATOM 718 C C . ALA A 1 90 ? 68.664 33.865 -107.456 1.00 91.44 90 ALA A C 1
ATOM 720 O O . ALA A 1 90 ? 67.662 33.445 -106.878 1.00 91.44 90 ALA A O 1
ATOM 721 N N . ARG A 1 91 ? 69.850 33.243 -107.366 1.00 93.25 91 ARG A N 1
ATOM 722 C CA . ARG A 1 91 ? 70.084 32.064 -106.515 1.00 93.25 91 ARG A CA 1
ATOM 723 C C . ARG A 1 91 ? 69.929 32.406 -105.035 1.00 93.25 91 ARG A C 1
ATOM 725 O O . ARG A 1 91 ? 69.181 31.721 -104.356 1.00 93.25 91 ARG A O 1
ATOM 732 N N . ALA A 1 92 ? 70.540 33.489 -104.556 1.00 94.00 92 ALA A N 1
ATOM 733 C CA . ALA A 1 92 ? 70.436 33.920 -103.161 1.00 94.00 92 ALA A CA 1
ATOM 734 C C . ALA A 1 92 ? 68.991 34.258 -102.752 1.00 94.00 92 ALA A C 1
ATOM 736 O O . ALA A 1 92 ? 68.575 33.893 -101.655 1.00 94.00 92 ALA A O 1
ATOM 737 N N . ASN A 1 93 ? 68.210 34.887 -103.635 1.00 94.00 93 ASN A N 1
ATOM 738 C CA . ASN A 1 93 ? 66.786 35.141 -103.416 1.00 94.00 93 ASN A CA 1
ATOM 739 C C . ASN A 1 93 ? 65.984 33.830 -103.392 1.00 94.00 93 ASN A C 1
ATOM 741 O O . ASN A 1 93 ? 65.220 33.615 -102.460 1.00 94.00 93 ASN A O 1
ATOM 745 N N . SER A 1 94 ? 66.214 32.916 -104.342 1.00 95.19 94 SER A N 1
ATOM 746 C CA . SER A 1 94 ? 65.576 31.587 -104.369 1.00 95.19 94 SER A CA 1
ATOM 747 C C . SER A 1 94 ? 65.913 30.742 -103.127 1.00 95.19 94 SER A C 1
ATOM 749 O O . SER A 1 94 ? 65.036 30.117 -102.528 1.00 95.19 94 SER A O 1
ATOM 751 N N . ASP A 1 95 ? 67.166 30.778 -102.668 1.00 94.81 95 ASP A N 1
ATOM 752 C CA . ASP A 1 95 ? 67.618 30.111 -101.443 1.00 94.81 95 ASP A CA 1
ATOM 753 C C . ASP A 1 95 ? 67.034 30.774 -100.184 1.00 94.81 95 ASP A C 1
ATOM 755 O O . ASP A 1 95 ? 66.684 30.077 -99.225 1.00 94.81 95 ASP A O 1
ATOM 759 N N . ALA A 1 96 ? 66.871 32.101 -100.178 1.00 95.00 96 ALA A N 1
ATOM 760 C CA . ALA A 1 96 ? 66.201 32.834 -99.107 1.00 95.00 96 ALA A CA 1
ATOM 761 C C . ALA A 1 96 ? 64.700 32.509 -99.051 1.00 95.00 96 ALA A C 1
ATOM 763 O O . ALA A 1 96 ? 64.208 32.150 -97.984 1.00 95.00 96 ALA A O 1
ATOM 764 N N . GLU A 1 97 ? 63.987 32.535 -100.179 1.00 95.62 97 GLU A N 1
ATOM 765 C CA . GLU A 1 97 ? 62.574 32.142 -100.296 1.00 95.62 97 GLU A CA 1
ATOM 766 C C . GLU A 1 97 ? 62.362 30.679 -99.880 1.00 95.62 97 GLU A C 1
ATOM 768 O O . GLU A 1 97 ? 61.502 30.385 -99.048 1.00 95.62 97 GLU A O 1
ATOM 773 N N . SER A 1 98 ? 63.212 29.764 -100.356 1.00 96.06 98 SER A N 1
ATOM 774 C CA . SER A 1 98 ? 63.256 28.359 -99.925 1.00 96.06 98 SER A CA 1
ATOM 775 C C . SER A 1 98 ? 63.496 28.217 -98.418 1.00 96.06 98 SER A C 1
ATOM 777 O O . SER A 1 98 ? 62.932 27.340 -97.760 1.00 96.06 98 SER A O 1
ATOM 779 N N . THR A 1 99 ? 64.328 29.071 -97.824 1.00 95.56 99 THR A N 1
ATOM 780 C CA . THR A 1 99 ? 64.615 29.048 -96.381 1.00 95.56 99 THR A CA 1
ATOM 781 C C . THR A 1 99 ? 63.473 29.637 -95.556 1.00 95.56 99 THR A C 1
ATOM 783 O O . THR A 1 99 ? 63.109 29.043 -94.544 1.00 95.56 99 THR A O 1
ATOM 786 N N . ILE A 1 100 ? 62.855 30.729 -96.011 1.00 96.75 100 ILE A N 1
ATOM 787 C CA . ILE A 1 100 ? 61.671 31.342 -95.394 1.00 96.75 100 ILE A CA 1
ATOM 788 C C . ILE A 1 100 ? 60.488 30.372 -95.452 1.00 96.75 100 ILE A C 1
ATOM 790 O O . ILE A 1 100 ? 59.888 30.102 -94.418 1.00 96.75 100 ILE A O 1
ATOM 794 N N . SER A 1 101 ? 60.213 29.767 -96.610 1.00 96.75 101 SER A N 1
ATOM 795 C CA . SER A 1 101 ? 59.149 28.770 -96.789 1.00 96.75 101 SER A CA 1
ATOM 796 C C . SER A 1 101 ? 59.344 27.549 -95.878 1.00 96.75 101 SER A C 1
ATOM 798 O O . SER A 1 101 ? 58.435 27.160 -95.142 1.00 96.75 101 SER A O 1
ATOM 800 N N . ARG A 1 102 ? 60.565 26.994 -95.808 1.00 96.50 102 ARG A N 1
ATOM 801 C CA . ARG A 1 102 ? 60.886 25.894 -94.876 1.00 96.50 102 ARG A CA 1
ATOM 802 C C . ARG A 1 102 ? 60.790 26.308 -93.405 1.00 96.50 102 ARG A C 1
ATOM 804 O O . ARG A 1 102 ? 60.413 25.478 -92.581 1.00 96.50 102 ARG A O 1
ATOM 811 N N . ALA A 1 103 ? 61.133 27.548 -93.057 1.00 96.19 103 ALA A N 1
ATOM 812 C CA . ALA A 1 103 ? 60.991 28.064 -91.696 1.00 96.19 103 ALA A CA 1
ATOM 813 C C . ALA A 1 103 ? 59.516 28.275 -91.316 1.00 96.19 103 ALA A C 1
ATOM 815 O O . ALA A 1 103 ? 59.119 27.897 -90.218 1.00 96.19 103 ALA A O 1
ATOM 816 N N . GLN A 1 104 ? 58.701 28.800 -92.235 1.00 97.38 104 GLN A N 1
ATOM 817 C CA . GLN A 1 104 ? 57.256 28.973 -92.074 1.00 97.38 104 GLN A CA 1
ATOM 818 C C . GLN A 1 104 ? 56.537 27.627 -91.937 1.00 97.38 104 GLN A C 1
ATOM 820 O O . GLN A 1 104 ? 55.758 27.473 -91.002 1.00 97.38 104 GLN A O 1
ATOM 825 N N . SER A 1 105 ? 56.850 26.633 -92.782 1.00 97.12 105 SER A N 1
ATOM 826 C CA . SER A 1 105 ? 56.338 25.262 -92.614 1.00 97.12 105 SER A CA 1
ATOM 827 C C . SER A 1 105 ? 56.667 24.746 -91.218 1.00 97.12 105 SER A C 1
ATOM 829 O O . SER A 1 105 ? 55.757 24.486 -90.446 1.00 97.12 105 SER A O 1
ATOM 831 N N . ARG A 1 106 ? 57.952 24.730 -90.834 1.00 97.12 106 ARG A N 1
ATOM 832 C CA . ARG A 1 106 ? 58.387 24.230 -89.518 1.00 97.12 106 ARG A CA 1
ATOM 833 C C . ARG A 1 106 ? 57.754 24.968 -88.338 1.00 97.12 106 ARG A C 1
ATOM 835 O O . ARG A 1 106 ? 57.535 24.348 -87.304 1.00 97.12 106 ARG A O 1
ATOM 842 N N . ALA A 1 107 ? 57.482 26.266 -88.465 1.00 97.00 107 ALA A N 1
ATOM 843 C CA . ALA A 1 107 ? 56.788 27.039 -87.440 1.00 97.00 107 ALA A CA 1
ATOM 844 C C . ALA A 1 107 ? 55.309 26.632 -87.330 1.00 97.00 107 ALA A C 1
ATOM 846 O O . ALA A 1 107 ? 54.816 26.444 -86.218 1.00 97.00 107 ALA A O 1
ATOM 847 N N . ASN A 1 108 ? 54.629 26.433 -88.463 1.00 97.06 108 ASN A N 1
ATOM 848 C CA . ASN A 1 108 ? 53.253 25.936 -88.512 1.00 97.06 108 ASN A CA 1
ATOM 849 C C . ASN A 1 108 ? 53.163 24.494 -87.983 1.00 97.06 108 ASN A C 1
ATOM 851 O O . ASN A 1 108 ? 52.311 24.208 -87.149 1.00 97.06 108 ASN A O 1
ATOM 855 N N . ASP A 1 109 ? 54.081 23.619 -88.403 1.00 96.69 109 ASP A N 1
ATOM 856 C CA . ASP A 1 109 ? 54.192 22.221 -87.967 1.00 96.69 109 ASP A CA 1
ATOM 857 C C . ASP A 1 109 ? 54.409 22.137 -86.442 1.00 96.69 109 ASP A C 1
ATOM 859 O O . ASP A 1 109 ? 53.747 21.362 -85.753 1.00 96.69 109 ASP A O 1
ATOM 863 N N . LEU A 1 110 ? 55.297 22.979 -85.894 1.00 97.06 110 LEU A N 1
ATOM 864 C CA . LEU A 1 110 ? 55.559 23.071 -84.453 1.00 97.06 110 LEU A CA 1
ATOM 865 C C . LEU A 1 110 ? 54.365 23.645 -83.677 1.00 97.06 110 LEU A C 1
ATOM 867 O O . LEU A 1 110 ? 54.057 23.155 -82.594 1.00 97.06 110 LEU A O 1
ATOM 871 N N . THR A 1 111 ? 53.687 24.658 -84.225 1.00 97.38 111 THR A N 1
ATOM 872 C CA . THR A 1 111 ? 52.490 25.253 -83.609 1.00 97.38 111 THR A CA 1
ATOM 873 C C . THR A 1 111 ? 51.353 24.236 -83.565 1.00 97.38 111 THR A C 1
ATOM 875 O O . THR A 1 111 ? 50.796 24.009 -82.499 1.00 97.38 111 THR A O 1
ATOM 878 N N . ALA A 1 112 ? 51.080 23.538 -84.670 1.00 97.06 112 ALA A N 1
ATOM 879 C CA . ALA A 1 112 ? 50.062 22.492 -84.731 1.00 97.06 112 ALA A CA 1
ATOM 880 C C . ALA A 1 112 ? 50.369 21.319 -83.780 1.00 97.06 112 ALA A C 1
ATOM 882 O O . ALA A 1 112 ? 49.468 20.813 -83.111 1.00 97.06 112 ALA A O 1
ATOM 883 N N . ALA A 1 113 ? 51.639 20.913 -83.663 1.00 96.62 113 ALA A N 1
ATOM 884 C CA . ALA A 1 113 ? 52.055 19.895 -82.698 1.00 96.62 113 ALA A CA 1
ATOM 885 C C . ALA A 1 113 ? 51.851 20.356 -81.241 1.00 96.62 113 ALA A C 1
ATOM 887 O O . ALA A 1 113 ? 51.300 19.606 -80.435 1.00 96.62 113 ALA A O 1
ATOM 888 N N . ALA A 1 114 ? 52.233 21.595 -80.912 1.00 97.12 114 ALA A N 1
ATOM 889 C CA . ALA A 1 114 ? 52.057 22.167 -79.577 1.00 97.12 114 ALA A CA 1
ATOM 890 C C . ALA A 1 114 ? 50.576 22.396 -79.221 1.00 97.12 114 ALA A C 1
ATOM 892 O O . ALA A 1 114 ? 50.175 22.158 -78.083 1.00 97.12 114 ALA A O 1
ATOM 893 N N . GLU A 1 115 ? 49.744 22.806 -80.183 1.00 97.50 115 GLU A N 1
ATOM 894 C CA . GLU A 1 115 ? 48.292 22.918 -80.016 1.00 97.50 115 GLU A CA 1
ATOM 895 C C . GLU A 1 115 ? 47.640 21.546 -79.801 1.00 97.50 115 GLU A C 1
ATOM 897 O O . GLU A 1 115 ? 46.780 21.421 -78.929 1.00 97.50 115 GLU A O 1
ATOM 902 N N . SER A 1 116 ? 48.077 20.507 -80.523 1.00 97.56 116 SER A N 1
ATOM 903 C CA . SER A 1 116 ? 47.620 19.129 -80.297 1.00 97.56 116 SER A CA 1
ATOM 904 C C . SER A 1 116 ? 48.023 18.626 -78.909 1.00 97.56 116 SER A C 1
ATOM 906 O O . SER A 1 116 ? 47.178 18.107 -78.185 1.00 97.56 116 SER A O 1
ATOM 908 N N . GLU A 1 117 ? 49.274 18.828 -78.482 1.00 97.56 117 GLU A N 1
ATOM 909 C CA . GLU A 1 117 ? 49.724 18.417 -77.144 1.00 97.56 117 GLU A CA 1
ATOM 910 C C . GLU A 1 117 ? 49.005 19.197 -76.027 1.00 97.56 117 GLU A C 1
ATOM 912 O O . GLU A 1 117 ? 48.638 18.617 -74.999 1.00 97.56 117 GLU A O 1
ATOM 917 N N . ALA A 1 118 ? 48.726 20.488 -76.230 1.00 97.62 118 ALA A N 1
ATOM 918 C CA . ALA A 1 118 ? 47.912 21.293 -75.320 1.00 97.62 118 ALA A CA 1
ATOM 919 C C . ALA A 1 118 ? 46.465 20.771 -75.229 1.00 97.62 118 ALA A C 1
ATOM 921 O O . ALA A 1 118 ? 45.918 20.650 -74.132 1.00 97.62 118 ALA A O 1
ATOM 922 N N . GLN A 1 119 ? 45.852 20.397 -76.355 1.00 97.69 119 GLN A N 1
ATOM 923 C CA . GLN A 1 119 ? 44.517 19.790 -76.374 1.00 97.69 119 GLN A CA 1
ATOM 924 C C . GLN A 1 119 ? 44.513 18.408 -75.701 1.00 97.69 119 GLN A C 1
ATOM 926 O O . GLN A 1 119 ? 43.659 18.154 -74.853 1.00 97.69 119 GLN A O 1
ATOM 931 N N . ASP A 1 120 ? 45.500 17.552 -75.974 1.00 97.62 120 ASP A N 1
ATOM 932 C CA . ASP A 1 120 ? 45.628 16.224 -75.361 1.00 97.62 120 ASP A CA 1
ATOM 933 C C . ASP A 1 120 ? 45.914 16.291 -73.855 1.00 97.62 120 ASP A C 1
ATOM 935 O O . ASP A 1 120 ? 45.453 15.441 -73.088 1.00 97.62 120 ASP A O 1
ATOM 939 N N . THR A 1 121 ? 46.710 17.260 -73.394 1.00 97.50 121 THR A N 1
ATOM 940 C CA . THR A 1 121 ? 46.964 17.466 -71.956 1.00 97.50 121 THR A CA 1
ATOM 941 C C . THR A 1 121 ? 45.733 18.018 -71.242 1.00 97.50 121 THR A C 1
ATOM 943 O O . THR A 1 121 ? 45.387 17.498 -70.179 1.00 97.50 121 THR A O 1
ATOM 946 N N . LEU A 1 122 ? 45.011 18.976 -71.836 1.00 98.06 122 LEU A N 1
ATOM 947 C CA . LEU A 1 122 ? 43.734 19.466 -71.305 1.00 98.06 122 LEU A CA 1
ATOM 948 C C . LEU A 1 122 ? 42.667 18.363 -71.272 1.00 98.06 122 LEU A C 1
ATOM 950 O O . LEU A 1 122 ? 42.035 18.167 -70.236 1.00 98.06 122 LEU A O 1
ATOM 954 N N . ALA A 1 123 ? 42.500 17.589 -72.348 1.00 97.75 123 ALA A N 1
ATOM 955 C CA . ALA A 1 123 ? 41.541 16.485 -72.410 1.00 97.75 123 ALA A CA 1
ATOM 956 C C . ALA A 1 123 ? 41.814 15.428 -71.325 1.00 97.75 123 ALA A C 1
ATOM 958 O O . ALA A 1 123 ? 40.897 15.023 -70.607 1.00 97.75 123 ALA A O 1
ATOM 959 N N . ARG A 1 124 ? 43.086 15.043 -71.131 1.00 98.06 124 ARG A N 1
ATOM 960 C CA . ARG A 1 124 ? 43.505 14.154 -70.031 1.00 98.06 124 ARG A CA 1
ATOM 961 C C . ARG A 1 124 ? 43.261 14.778 -68.654 1.00 98.06 124 ARG A C 1
ATOM 963 O O . ARG A 1 124 ? 42.784 14.086 -67.759 1.00 98.06 124 ARG A O 1
ATOM 970 N N . ALA A 1 125 ? 43.544 16.068 -68.469 1.00 97.81 125 ALA A N 1
ATOM 971 C CA . ALA A 1 125 ? 43.303 16.765 -67.204 1.00 97.81 125 ALA A CA 1
ATOM 972 C C . ALA A 1 125 ? 41.805 16.831 -66.851 1.00 97.81 125 ALA A C 1
ATOM 974 O O . ALA A 1 125 ? 41.438 16.560 -65.707 1.00 97.81 125 ALA A O 1
ATOM 975 N N . HIS A 1 126 ? 40.938 17.116 -67.827 1.00 98.06 126 HIS A N 1
ATOM 976 C CA . HIS A 1 126 ? 39.485 17.096 -67.656 1.00 98.06 126 HIS A CA 1
ATOM 977 C C . HIS A 1 126 ? 38.967 15.688 -67.336 1.00 98.06 126 HIS A C 1
ATOM 979 O O . HIS A 1 126 ? 38.278 15.521 -66.330 1.00 98.06 126 HIS A O 1
ATOM 985 N N . ALA A 1 127 ? 39.367 14.667 -68.102 1.00 97.81 127 ALA A N 1
ATOM 986 C CA . ALA A 1 127 ? 38.977 13.279 -67.848 1.00 97.81 127 ALA A CA 1
ATOM 987 C C . ALA A 1 127 ? 39.393 12.800 -66.442 1.00 97.81 127 ALA A C 1
ATOM 989 O O . ALA A 1 127 ? 38.582 12.220 -65.720 1.00 97.81 127 ALA A O 1
ATOM 990 N N . ASN A 1 128 ? 40.621 13.114 -66.012 1.00 98.00 128 ASN A N 1
ATOM 991 C CA . ASN A 1 128 ? 41.107 12.801 -64.665 1.00 98.00 128 ASN A CA 1
ATOM 992 C C . ASN A 1 128 ? 40.314 13.543 -63.573 1.00 98.00 128 ASN A C 1
ATOM 994 O O . ASN A 1 128 ? 39.973 12.952 -62.547 1.00 98.00 128 ASN A O 1
ATOM 998 N N . ALA A 1 129 ? 39.996 14.826 -63.784 1.00 98.12 129 ALA A N 1
ATOM 999 C CA . ALA A 1 129 ? 39.216 15.620 -62.837 1.00 98.12 129 ALA A CA 1
ATOM 1000 C C . ALA A 1 129 ? 37.773 15.108 -62.698 1.00 98.12 129 ALA A C 1
ATOM 1002 O O . ALA A 1 129 ? 37.245 15.061 -61.586 1.00 98.12 129 ALA A O 1
ATOM 1003 N N . ASP A 1 130 ? 37.142 14.687 -63.794 1.00 98.00 130 ASP A N 1
ATOM 1004 C CA . ASP A 1 130 ? 35.781 14.148 -63.776 1.00 98.00 130 ASP A CA 1
ATOM 1005 C C . ASP A 1 130 ? 35.724 12.712 -63.240 1.00 98.00 130 ASP A C 1
ATOM 1007 O O . ASP A 1 130 ? 34.801 12.385 -62.491 1.00 98.00 130 ASP A O 1
ATOM 1011 N N . GLN A 1 131 ? 36.751 11.889 -63.487 1.00 98.25 131 GLN A N 1
ATOM 1012 C CA . GLN A 1 131 ? 36.918 10.601 -62.806 1.00 98.25 131 GLN A CA 1
ATOM 1013 C C . GLN A 1 131 ? 37.049 10.782 -61.284 1.00 98.25 131 GLN A C 1
ATOM 1015 O O . GLN A 1 131 ? 36.369 10.082 -60.533 1.00 98.25 131 GLN A O 1
ATOM 1020 N N . LEU A 1 132 ? 37.864 11.740 -60.823 1.00 98.19 132 LEU A N 1
ATOM 1021 C CA . LEU A 1 132 ? 38.028 12.044 -59.396 1.00 98.19 132 LEU A CA 1
ATOM 1022 C C . LEU A 1 132 ? 36.729 12.576 -58.767 1.00 98.19 132 LEU A C 1
ATOM 1024 O O . LEU A 1 132 ? 36.327 12.136 -57.692 1.00 98.19 132 LEU A O 1
ATOM 1028 N N . ARG A 1 133 ? 36.012 13.475 -59.455 1.00 98.38 133 ARG A N 1
ATOM 1029 C CA . ARG A 1 133 ? 34.678 13.937 -59.022 1.00 98.38 133 ARG A CA 1
ATOM 1030 C C . ARG A 1 133 ? 33.690 12.776 -58.918 1.00 98.38 133 ARG A C 1
ATOM 1032 O O . ARG A 1 133 ? 32.909 12.730 -57.968 1.00 98.38 133 ARG A O 1
ATOM 1039 N N . ALA A 1 134 ? 33.718 11.837 -59.864 1.00 98.19 134 ALA A N 1
ATOM 1040 C CA . ALA A 1 134 ? 32.848 10.668 -59.859 1.00 98.19 134 ALA A CA 1
ATOM 1041 C C . ALA A 1 134 ? 33.179 9.690 -58.717 1.00 98.19 134 ALA A C 1
ATOM 1043 O O . ALA A 1 134 ? 32.251 9.223 -58.050 1.00 98.19 134 ALA A O 1
ATOM 1044 N N . SER A 1 135 ? 34.462 9.413 -58.444 1.00 98.25 135 SER A N 1
ATOM 1045 C CA . SER A 1 135 ? 34.865 8.542 -57.330 1.00 98.25 135 SER A CA 1
ATOM 1046 C C . SER A 1 135 ? 34.538 9.178 -55.980 1.00 98.25 135 SER A C 1
ATOM 1048 O O . SER A 1 135 ? 33.782 8.587 -55.211 1.00 98.25 135 SER A O 1
ATOM 1050 N N . SER A 1 136 ? 34.950 10.427 -55.737 1.00 98.19 136 SER A N 1
ATOM 1051 C CA . SER A 1 136 ? 34.665 11.116 -54.472 1.00 98.19 136 SER A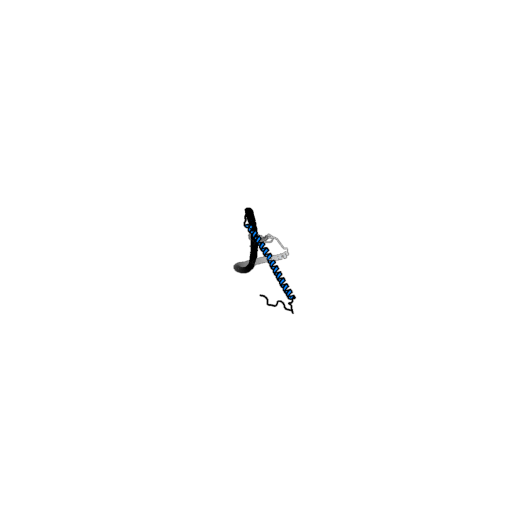 CA 1
ATOM 1052 C C . SER A 1 136 ? 33.166 11.330 -54.233 1.00 98.19 136 SER A C 1
ATOM 1054 O O . SER A 1 136 ? 32.710 11.224 -53.097 1.00 98.19 136 SER A O 1
ATOM 1056 N N . ARG A 1 137 ? 32.351 11.553 -55.279 1.00 98.50 137 ARG A N 1
ATOM 1057 C CA . ARG A 1 137 ? 30.882 11.594 -55.135 1.00 98.50 137 ARG A CA 1
ATOM 1058 C C . ARG A 1 137 ? 30.296 10.220 -54.795 1.00 98.50 137 ARG A C 1
ATOM 1060 O O . ARG A 1 137 ? 29.370 10.143 -53.991 1.00 98.50 137 ARG A O 1
ATOM 1067 N N . LYS A 1 138 ? 30.820 9.136 -55.378 1.00 98.31 138 LYS A N 1
ATOM 1068 C CA . LYS A 1 138 ? 30.407 7.760 -55.053 1.00 98.31 138 LYS A CA 1
ATOM 1069 C C . LYS A 1 138 ? 30.778 7.391 -53.613 1.00 98.31 138 LYS A C 1
ATOM 1071 O O . LYS A 1 138 ? 29.950 6.821 -52.909 1.00 98.31 138 LYS A O 1
ATOM 1076 N N . GLU A 1 139 ? 31.981 7.750 -53.177 1.00 98.25 139 GLU A N 1
ATOM 1077 C CA . GLU A 1 139 ? 32.485 7.555 -51.812 1.00 98.25 139 GLU A CA 1
ATOM 1078 C C . GLU A 1 139 ? 31.666 8.351 -50.789 1.00 98.25 139 GLU A C 1
ATOM 1080 O O . GLU A 1 139 ? 31.189 7.772 -49.815 1.00 98.25 139 GLU A O 1
ATOM 1085 N N . ALA A 1 140 ? 31.408 9.639 -51.043 1.00 98.38 140 ALA A N 1
ATOM 1086 C CA . ALA A 1 140 ? 30.567 10.474 -50.185 1.00 98.38 140 ALA A CA 1
ATOM 1087 C C . ALA A 1 140 ? 29.132 9.930 -50.076 1.00 98.38 140 ALA A C 1
ATOM 1089 O O . ALA A 1 140 ? 28.607 9.796 -48.972 1.00 98.38 140 ALA A O 1
ATOM 1090 N N . ASN A 1 141 ? 28.511 9.541 -51.197 1.00 98.31 141 ASN A N 1
ATOM 1091 C CA . ASN A 1 141 ? 27.184 8.918 -51.191 1.00 98.31 141 ASN A CA 1
ATOM 1092 C C . ASN A 1 141 ? 27.167 7.609 -50.380 1.00 98.31 141 ASN A C 1
ATOM 1094 O O . ASN A 1 141 ? 26.224 7.368 -49.628 1.00 98.31 141 ASN A O 1
ATOM 1098 N N . ALA A 1 142 ? 28.199 6.768 -50.514 1.00 98.25 142 ALA A N 1
ATOM 1099 C CA . ALA A 1 142 ? 28.314 5.515 -49.768 1.00 98.25 142 ALA A CA 1
ATOM 1100 C C . ALA A 1 142 ? 28.528 5.751 -48.263 1.00 98.25 142 ALA A C 1
ATOM 1102 O O . ALA A 1 142 ? 27.919 5.061 -47.446 1.00 98.25 142 ALA A O 1
ATOM 1103 N N . LEU A 1 143 ? 29.340 6.747 -47.891 1.00 98.25 143 LEU A N 1
ATOM 1104 C CA . LEU A 1 143 ? 29.547 7.151 -46.501 1.00 98.25 143 LEU A CA 1
ATOM 1105 C C . LEU A 1 143 ? 28.243 7.656 -45.871 1.00 98.25 143 LEU A C 1
ATOM 1107 O O . LEU A 1 143 ? 27.872 7.174 -44.804 1.00 98.25 143 LEU A O 1
ATOM 1111 N N . THR A 1 144 ? 27.511 8.546 -46.548 1.00 98.44 144 THR A N 1
ATOM 1112 C CA . THR A 1 144 ? 26.209 9.050 -46.079 1.00 98.44 144 THR A CA 1
ATOM 1113 C C . THR A 1 144 ? 25.185 7.925 -45.933 1.00 98.44 144 THR A C 1
ATOM 1115 O O . THR A 1 144 ? 24.538 7.828 -44.895 1.00 98.44 144 THR A O 1
ATOM 1118 N N . ALA A 1 145 ? 25.071 7.026 -46.919 1.00 98.25 145 ALA A N 1
ATOM 1119 C CA . ALA A 1 145 ? 24.136 5.899 -46.858 1.00 98.25 145 ALA A CA 1
ATOM 1120 C C . ALA A 1 145 ? 24.475 4.894 -45.739 1.00 98.25 145 ALA A C 1
ATOM 1122 O O . ALA A 1 145 ? 23.575 4.307 -45.140 1.00 98.25 145 ALA A O 1
ATOM 1123 N N . ASN A 1 146 ? 25.761 4.697 -45.435 1.00 98.25 146 ASN A N 1
ATOM 1124 C CA . ASN A 1 146 ? 26.186 3.865 -44.311 1.00 98.25 146 ASN A CA 1
ATOM 1125 C C . ASN A 1 146 ? 25.942 4.559 -42.965 1.00 98.25 146 ASN A C 1
ATOM 1127 O O . ASN A 1 146 ? 25.385 3.935 -42.068 1.00 98.25 146 ASN A O 1
ATOM 1131 N N . ALA A 1 147 ? 26.285 5.844 -42.839 1.00 98.06 147 ALA A N 1
ATOM 1132 C CA . ALA A 1 147 ? 26.043 6.626 -41.628 1.00 98.06 147 ALA A CA 1
ATOM 1133 C C . ALA A 1 147 ? 24.545 6.724 -41.295 1.00 98.06 147 ALA A C 1
ATOM 1135 O O . ALA A 1 147 ? 24.170 6.561 -40.135 1.00 98.06 147 ALA A O 1
ATOM 1136 N N . GLN A 1 148 ? 23.688 6.915 -42.306 1.00 98.44 148 GLN A N 1
ATOM 1137 C CA . GLN A 1 148 ? 22.235 6.884 -42.144 1.00 98.44 148 GLN A CA 1
ATOM 1138 C C . GLN A 1 148 ? 21.761 5.517 -41.636 1.00 98.44 148 GLN A C 1
ATOM 1140 O O . GLN A 1 148 ? 21.067 5.469 -40.625 1.00 98.44 148 GLN A O 1
ATOM 1145 N N . ARG A 1 149 ? 22.187 4.410 -42.261 1.00 98.50 149 ARG A N 1
ATOM 1146 C CA . ARG A 1 149 ? 21.795 3.061 -41.818 1.00 98.50 149 ARG A CA 1
ATOM 1147 C C . ARG A 1 149 ? 22.223 2.782 -40.377 1.00 98.50 149 ARG A C 1
ATOM 1149 O O . ARG A 1 149 ? 21.421 2.297 -39.592 1.00 98.50 149 ARG A O 1
ATOM 1156 N N . THR A 1 150 ? 23.452 3.135 -40.001 1.00 98.38 150 THR A N 1
ATOM 1157 C CA . THR A 1 150 ? 23.937 2.965 -38.621 1.00 98.38 150 THR A CA 1
ATOM 1158 C C . THR A 1 150 ? 23.171 3.846 -37.626 1.00 98.38 150 THR A C 1
ATOM 1160 O O . THR A 1 150 ? 22.934 3.417 -36.499 1.00 98.38 150 THR A O 1
ATOM 1163 N N . ALA A 1 151 ? 22.732 5.045 -38.023 1.00 98.25 151 ALA A N 1
ATOM 1164 C CA . ALA A 1 151 ? 21.862 5.880 -37.194 1.00 98.25 151 ALA A CA 1
ATOM 1165 C C . ALA A 1 151 ? 20.457 5.267 -37.032 1.00 98.25 151 ALA A C 1
ATOM 1167 O O . ALA A 1 151 ? 19.948 5.211 -35.915 1.00 98.25 151 ALA A O 1
ATOM 1168 N N . GLU A 1 152 ? 19.856 4.754 -38.109 1.00 98.31 152 GLU A N 1
ATOM 1169 C CA . GLU A 1 152 ? 18.564 4.051 -38.090 1.00 98.31 152 GLU A CA 1
ATOM 1170 C C . GLU A 1 152 ? 18.624 2.772 -37.233 1.00 98.31 152 GLU A C 1
ATOM 1172 O O . GLU A 1 152 ? 17.755 2.545 -36.390 1.00 98.31 152 GLU A O 1
ATOM 1177 N N . GLU A 1 153 ? 19.684 1.971 -37.375 1.00 98.50 153 GLU A N 1
ATOM 1178 C CA . GLU A 1 153 ? 19.953 0.780 -36.560 1.00 98.50 153 GLU A CA 1
ATOM 1179 C C . GLU A 1 153 ? 20.115 1.127 -35.071 1.00 98.50 153 GLU A C 1
ATOM 1181 O O . GLU A 1 153 ? 19.539 0.445 -34.217 1.00 98.50 153 GLU A O 1
ATOM 1186 N N . LEU A 1 154 ? 20.855 2.198 -34.753 1.00 98.38 154 LEU A N 1
ATOM 1187 C CA . LEU A 1 154 ? 21.076 2.674 -33.385 1.00 98.38 154 LEU A CA 1
ATOM 1188 C C . LEU A 1 154 ? 19.785 3.199 -32.744 1.00 98.38 154 LEU A C 1
ATOM 1190 O O . LEU A 1 154 ? 19.476 2.808 -31.618 1.00 98.38 154 LEU A O 1
ATOM 1194 N N . VAL A 1 155 ? 19.014 4.028 -33.457 1.00 98.56 155 VAL A N 1
ATOM 1195 C CA . VAL A 1 155 ? 17.713 4.543 -32.992 1.00 98.56 155 VAL A CA 1
ATOM 1196 C C . VAL A 1 155 ? 16.748 3.389 -32.752 1.00 98.56 155 VAL A C 1
ATOM 1198 O O . VAL A 1 155 ? 16.238 3.253 -31.643 1.00 98.56 155 VAL A O 1
ATOM 1201 N N . ALA A 1 156 ? 16.582 2.482 -33.718 1.00 98.50 156 ALA A N 1
ATOM 1202 C CA . ALA A 1 156 ? 15.703 1.327 -33.559 1.00 98.50 156 ALA A CA 1
ATOM 1203 C C . ALA A 1 156 ? 16.158 0.392 -32.417 1.00 98.50 156 ALA A C 1
ATOM 1205 O O . ALA A 1 156 ? 15.334 -0.291 -31.809 1.00 98.50 156 ALA A O 1
ATOM 1206 N N . SER A 1 157 ? 17.457 0.342 -32.099 1.00 98.38 157 SER A N 1
ATOM 1207 C CA . SER A 1 157 ? 17.964 -0.396 -30.934 1.00 98.38 157 SER A CA 1
ATOM 1208 C C . SER A 1 157 ? 17.648 0.308 -29.614 1.00 98.38 157 SER A C 1
ATOM 1210 O O . SER A 1 157 ? 17.151 -0.332 -28.686 1.00 98.38 157 SER A O 1
ATOM 1212 N N . ALA A 1 158 ? 17.853 1.625 -29.547 1.00 97.94 158 ALA A N 1
ATOM 1213 C CA . ALA A 1 158 ? 17.503 2.440 -28.387 1.00 97.94 158 ALA A CA 1
ATOM 1214 C C . ALA A 1 158 ? 15.990 2.423 -28.106 1.00 97.94 158 ALA A C 1
ATOM 1216 O O . ALA A 1 158 ? 15.585 2.304 -26.953 1.00 97.94 158 ALA A O 1
ATOM 1217 N N . GLU A 1 159 ? 15.147 2.454 -29.142 1.00 98.38 159 GLU A N 1
ATOM 1218 C CA . GLU A 1 159 ? 13.692 2.311 -29.021 1.00 98.38 159 GLU A CA 1
ATOM 1219 C C . GLU A 1 159 ? 13.283 0.928 -28.500 1.00 98.38 159 GLU A C 1
ATOM 1221 O O . GLU A 1 159 ? 12.404 0.832 -27.640 1.00 98.38 159 GLU A O 1
ATOM 1226 N N . ARG A 1 160 ? 13.914 -0.156 -28.977 1.00 98.50 160 ARG A N 1
ATOM 1227 C CA . ARG A 1 160 ? 13.661 -1.509 -28.452 1.00 98.50 160 ARG A CA 1
ATOM 1228 C C . ARG A 1 160 ? 14.035 -1.616 -26.975 1.00 98.50 160 ARG A C 1
ATOM 1230 O O . ARG A 1 160 ? 13.237 -2.143 -26.202 1.00 98.50 160 ARG A O 1
ATOM 1237 N N . GLU A 1 161 ? 15.187 -1.084 -26.571 1.00 98.31 161 GLU A N 1
ATOM 1238 C CA . GLU A 1 161 ? 15.617 -1.136 -25.170 1.00 98.31 161 GLU A CA 1
ATOM 1239 C C . GLU A 1 161 ? 14.776 -0.216 -24.272 1.00 98.31 161 GLU A C 1
ATOM 1241 O O . GLU A 1 161 ? 14.341 -0.635 -23.204 1.00 98.31 161 GLU A O 1
ATOM 1246 N N . ALA A 1 162 ? 14.423 0.992 -24.723 1.00 98.38 162 ALA A N 1
ATOM 1247 C CA . ALA A 1 162 ? 13.516 1.877 -23.991 1.00 98.38 162 ALA A CA 1
ATOM 1248 C C . ALA A 1 162 ? 12.131 1.236 -23.779 1.00 98.38 162 ALA A C 1
ATOM 1250 O O . ALA A 1 162 ? 11.568 1.315 -22.684 1.00 98.38 162 ALA A O 1
ATOM 1251 N N . ASN A 1 163 ? 11.593 0.544 -24.791 1.00 98.38 163 ASN A N 1
ATOM 1252 C CA . ASN A 1 163 ? 10.347 -0.214 -24.660 1.00 98.38 163 ASN A CA 1
ATOM 1253 C C . ASN A 1 163 ? 10.498 -1.444 -23.753 1.00 98.38 163 ASN A C 1
ATOM 1255 O O . ASN A 1 163 ? 9.578 -1.735 -22.984 1.00 98.38 163 ASN A O 1
ATOM 1259 N N . ARG A 1 164 ? 11.647 -2.133 -23.776 1.00 98.56 164 ARG A N 1
ATOM 1260 C CA . ARG A 1 164 ? 11.967 -3.230 -22.849 1.00 98.56 164 ARG A CA 1
ATOM 1261 C C . ARG A 1 164 ? 11.988 -2.734 -21.402 1.00 98.56 164 ARG A C 1
ATOM 1263 O O . ARG A 1 164 ? 11.197 -3.223 -20.601 1.00 98.56 164 ARG A O 1
ATOM 1270 N N . VAL A 1 165 ? 12.801 -1.721 -21.095 1.00 98.44 165 VAL A N 1
ATOM 1271 C CA . VAL A 1 165 ? 12.911 -1.101 -19.761 1.00 98.44 165 VAL A CA 1
ATOM 1272 C C . VAL A 1 165 ? 11.549 -0.610 -19.266 1.00 98.44 165 VAL A C 1
ATOM 1274 O O . VAL A 1 165 ? 11.153 -0.931 -18.149 1.00 98.44 165 VAL A O 1
ATOM 1277 N N . ARG A 1 166 ? 10.779 0.091 -20.110 1.00 98.62 166 ARG A N 1
ATOM 1278 C CA . ARG A 1 166 ? 9.414 0.541 -19.783 1.00 98.62 166 ARG A CA 1
ATOM 1279 C C . ARG A 1 166 ? 8.465 -0.624 -19.485 1.00 98.62 166 ARG A C 1
ATOM 1281 O O . ARG A 1 166 ? 7.632 -0.510 -18.590 1.00 98.62 166 ARG A O 1
ATOM 1288 N N . THR A 1 167 ? 8.566 -1.729 -20.221 1.00 98.62 167 THR A N 1
ATOM 1289 C CA . THR A 1 167 ? 7.720 -2.915 -20.006 1.00 98.62 167 THR A CA 1
ATOM 1290 C C . THR A 1 167 ? 8.080 -3.620 -18.700 1.00 98.62 167 THR A C 1
ATOM 1292 O O . THR A 1 167 ? 7.182 -3.923 -17.918 1.00 98.62 167 THR A O 1
ATOM 1295 N N . THR A 1 168 ? 9.374 -3.805 -18.421 1.00 98.50 168 THR A N 1
ATOM 1296 C CA . THR A 1 168 ? 9.865 -4.369 -17.155 1.00 98.50 168 THR A CA 1
ATOM 1297 C C . THR A 1 168 ? 9.448 -3.508 -15.963 1.00 98.50 168 THR A C 1
ATOM 1299 O O . THR A 1 168 ? 8.799 -4.020 -15.056 1.00 98.50 168 THR A O 1
ATOM 1302 N N . ALA A 1 169 ? 9.693 -2.194 -16.001 1.00 98.25 169 ALA A N 1
ATOM 1303 C CA . ALA A 1 169 ? 9.317 -1.282 -14.919 1.00 98.25 169 ALA A CA 1
ATOM 1304 C C . ALA A 1 169 ? 7.795 -1.253 -14.667 1.00 98.25 169 ALA A C 1
ATOM 1306 O O . ALA A 1 169 ? 7.351 -1.213 -13.522 1.00 98.25 169 ALA A O 1
ATOM 1307 N N . ASN A 1 170 ? 6.970 -1.331 -15.720 1.00 98.44 170 ASN A N 1
ATOM 1308 C CA . ASN A 1 170 ? 5.517 -1.454 -15.569 1.00 98.44 170 ASN A CA 1
ATOM 1309 C C . ASN A 1 170 ? 5.108 -2.780 -14.903 1.00 98.44 170 ASN A C 1
ATOM 1311 O O . ASN A 1 170 ? 4.188 -2.785 -14.086 1.00 98.44 170 ASN A O 1
ATOM 1315 N N . ALA A 1 171 ? 5.776 -3.891 -15.234 1.00 98.31 171 ALA A N 1
ATOM 1316 C CA . ALA A 1 171 ? 5.522 -5.194 -14.621 1.00 98.31 171 ALA A CA 1
ATOM 1317 C C . ALA A 1 171 ? 5.960 -5.231 -13.146 1.00 98.31 171 ALA A C 1
ATOM 1319 O O . ALA A 1 171 ? 5.211 -5.717 -12.303 1.00 98.31 171 ALA A O 1
ATOM 1320 N N . GLU A 1 172 ? 7.114 -4.647 -12.815 1.00 98.44 172 GLU A N 1
ATOM 1321 C CA . GLU A 1 172 ? 7.602 -4.488 -11.438 1.00 98.44 172 GLU A CA 1
ATOM 1322 C C . GLU A 1 172 ? 6.650 -3.622 -10.601 1.00 98.44 172 GLU A C 1
ATOM 1324 O O . GLU A 1 172 ? 6.245 -4.025 -9.513 1.00 98.44 172 GLU A O 1
ATOM 1329 N N . VAL A 1 173 ? 6.201 -2.475 -11.126 1.00 98.69 173 VAL A N 1
ATOM 1330 C CA . VAL A 1 173 ? 5.213 -1.613 -10.451 1.00 98.69 173 VAL A CA 1
ATOM 1331 C C . VAL A 1 173 ? 3.860 -2.315 -10.283 1.00 98.69 173 VAL A C 1
ATOM 1333 O O . VAL A 1 173 ? 3.192 -2.107 -9.269 1.00 98.69 173 VAL A O 1
ATOM 1336 N N . ALA A 1 174 ? 3.440 -3.157 -11.232 1.00 98.31 174 ALA A N 1
ATOM 1337 C CA . ALA A 1 174 ? 2.227 -3.964 -11.093 1.00 98.31 174 ALA A CA 1
ATOM 1338 C C . ALA A 1 174 ? 2.379 -5.053 -10.015 1.00 98.31 174 ALA A C 1
ATOM 1340 O O . ALA A 1 174 ? 1.487 -5.203 -9.179 1.00 98.31 174 ALA A O 1
ATOM 1341 N N . ALA A 1 175 ? 3.515 -5.756 -9.983 1.00 98.31 175 ALA A N 1
ATOM 1342 C CA . ALA A 1 175 ? 3.819 -6.770 -8.975 1.00 98.31 175 ALA A CA 1
ATOM 1343 C C . ALA A 1 175 ? 3.902 -6.166 -7.563 1.00 98.31 175 ALA A C 1
ATOM 1345 O O . ALA A 1 175 ? 3.220 -6.642 -6.658 1.00 98.31 175 ALA A O 1
ATOM 1346 N N . LEU A 1 176 ? 4.641 -5.063 -7.392 1.00 98.44 176 LEU A N 1
ATOM 1347 C CA . LEU A 1 176 ? 4.758 -4.342 -6.119 1.00 98.44 176 LEU A CA 1
ATOM 1348 C C . LEU A 1 176 ? 3.405 -3.814 -5.623 1.00 98.44 176 LEU A C 1
ATOM 1350 O O . LEU A 1 176 ? 3.130 -3.874 -4.429 1.00 98.44 176 LEU A O 1
ATOM 1354 N N . ARG A 1 177 ? 2.531 -3.338 -6.522 1.00 98.56 177 ARG A N 1
ATOM 1355 C CA . ARG A 1 177 ? 1.154 -2.954 -6.161 1.00 98.56 177 ARG A CA 1
ATOM 1356 C C . ARG A 1 177 ? 0.318 -4.155 -5.733 1.00 98.56 177 ARG A C 1
ATOM 1358 O O . ARG A 1 177 ? -0.363 -4.066 -4.721 1.00 98.56 177 ARG A O 1
ATOM 1365 N N . SER A 1 178 ? 0.381 -5.266 -6.468 1.00 98.44 178 SER A N 1
ATOM 1366 C CA . SER A 1 178 ? -0.351 -6.488 -6.115 1.00 98.44 178 SER A CA 1
ATOM 1367 C C . SER A 1 178 ? 0.097 -7.049 -4.764 1.00 98.44 178 SER A C 1
ATOM 1369 O O . SER A 1 178 ? -0.745 -7.475 -3.978 1.00 98.44 178 SER A O 1
ATOM 1371 N N . GLN A 1 179 ? 1.403 -7.016 -4.482 1.00 98.44 179 GLN A N 1
ATOM 1372 C CA . GLN A 1 179 ? 1.952 -7.411 -3.190 1.00 98.44 179 GLN A CA 1
ATOM 1373 C C . GLN A 1 179 ? 1.503 -6.450 -2.082 1.00 98.44 179 GLN A C 1
ATOM 1375 O O . GLN A 1 179 ? 0.957 -6.906 -1.087 1.00 98.44 179 GLN A O 1
ATOM 1380 N N . ALA A 1 180 ? 1.643 -5.133 -2.266 1.00 98.31 180 ALA A N 1
ATOM 1381 C CA . ALA A 1 180 ? 1.233 -4.153 -1.258 1.00 98.31 180 ALA A CA 1
ATOM 1382 C C . ALA A 1 180 ? -0.272 -4.220 -0.932 1.00 98.31 180 ALA A C 1
ATOM 1384 O O . ALA A 1 180 ? -0.650 -4.062 0.226 1.00 98.31 180 ALA A O 1
ATOM 1385 N N . THR A 1 181 ? -1.133 -4.494 -1.921 1.00 98.44 181 THR A N 1
ATOM 1386 C CA . THR A 1 181 ? -2.560 -4.763 -1.679 1.00 98.44 181 THR A CA 1
ATOM 1387 C C . THR A 1 181 ? -2.748 -6.027 -0.838 1.00 98.44 181 THR A C 1
ATOM 1389 O O . THR A 1 181 ? -3.441 -5.968 0.173 1.00 98.44 181 THR A O 1
ATOM 1392 N N . HIS A 1 182 ? -2.090 -7.136 -1.194 1.00 98.56 182 HIS A N 1
ATOM 1393 C CA . HIS A 1 182 ? -2.184 -8.390 -0.440 1.00 98.56 182 HIS A CA 1
ATOM 1394 C C . HIS A 1 182 ? -1.662 -8.261 1.001 1.00 98.56 182 HIS A C 1
ATOM 1396 O O . HIS A 1 182 ? -2.297 -8.752 1.932 1.00 98.56 182 HIS A O 1
ATOM 1402 N N . ASP A 1 183 ? -0.544 -7.562 1.203 1.00 98.38 183 ASP A N 1
ATOM 1403 C CA . ASP A 1 183 ? 0.044 -7.328 2.524 1.00 98.38 183 ASP A CA 1
ATOM 1404 C C . ASP A 1 183 ? -0.893 -6.473 3.403 1.00 98.38 183 ASP A C 1
ATOM 1406 O O . ASP A 1 183 ? -1.061 -6.762 4.589 1.00 98.38 183 ASP A O 1
ATOM 1410 N N . VAL A 1 184 ? -1.573 -5.471 2.827 1.00 98.62 184 VAL A N 1
ATOM 1411 C CA . VAL A 1 184 ? -2.593 -4.659 3.522 1.00 98.62 184 VAL A CA 1
ATOM 1412 C C . VAL A 1 184 ? -3.863 -5.461 3.825 1.00 98.62 184 VAL A C 1
ATOM 1414 O O . VAL A 1 184 ? -4.428 -5.316 4.909 1.00 98.62 184 VAL A O 1
ATOM 1417 N N . GLU A 1 185 ? -4.318 -6.321 2.913 1.00 98.31 185 GLU A N 1
ATOM 1418 C CA . GLU A 1 185 ? -5.453 -7.227 3.146 1.00 98.31 185 GLU A CA 1
ATOM 1419 C C . GLU A 1 185 ? -5.138 -8.242 4.255 1.00 98.31 185 GLU A C 1
ATOM 1421 O O . GLU A 1 185 ? -5.952 -8.444 5.156 1.00 98.31 185 GLU A O 1
ATOM 1426 N N . GLN A 1 186 ? -3.927 -8.807 4.261 1.00 98.56 186 GLN A N 1
ATOM 1427 C CA . GLN A 1 186 ? -3.446 -9.717 5.302 1.00 98.56 186 GLN A CA 1
ATOM 1428 C C . GLN A 1 186 ? -3.311 -9.021 6.667 1.00 98.56 186 GLN A C 1
ATOM 1430 O O . GLN A 1 186 ? -3.659 -9.610 7.690 1.00 98.56 186 GLN A O 1
ATOM 1435 N N . GLN A 1 187 ? -2.821 -7.777 6.705 1.00 98.44 187 GLN A N 1
ATOM 1436 C CA . GLN A 1 187 ? -2.752 -6.986 7.940 1.00 98.44 187 GLN A CA 1
ATOM 1437 C C . GLN A 1 187 ? -4.143 -6.636 8.481 1.00 98.44 187 GLN A C 1
ATOM 1439 O O . GLN A 1 187 ? -4.341 -6.694 9.691 1.00 98.44 187 GLN A O 1
ATOM 1444 N N . ARG A 1 188 ? -5.111 -6.325 7.608 1.00 98.44 188 ARG A N 1
ATOM 1445 C CA . ARG A 1 188 ? -6.508 -6.098 8.013 1.00 98.44 188 ARG A CA 1
ATOM 1446 C C . ARG A 1 188 ? -7.143 -7.353 8.592 1.00 98.44 188 ARG A C 1
ATOM 1448 O O . ARG A 1 188 ? -7.643 -7.282 9.702 1.00 98.44 188 ARG A O 1
ATOM 1455 N N . ALA A 1 189 ? -7.032 -8.491 7.905 1.00 98.38 189 ALA A N 1
ATOM 1456 C CA . ALA A 1 189 ? -7.564 -9.760 8.400 1.00 98.38 189 ALA A CA 1
ATOM 1457 C C . ALA A 1 189 ? -7.015 -10.106 9.797 1.00 98.38 189 ALA A C 1
ATOM 1459 O O . ALA A 1 189 ? -7.796 -10.380 10.700 1.00 98.38 189 ALA A O 1
ATOM 1460 N N . ARG A 1 190 ? -5.694 -9.979 10.013 1.00 98.50 190 ARG A N 1
ATOM 1461 C CA . ARG A 1 190 ? -5.094 -10.162 11.348 1.00 98.50 190 ARG A CA 1
ATOM 1462 C C . ARG A 1 190 ? -5.640 -9.183 12.385 1.00 98.50 190 ARG A C 1
ATOM 1464 O O . ARG A 1 190 ? -5.964 -9.607 13.484 1.00 98.50 190 ARG A O 1
ATOM 1471 N N . ALA A 1 191 ? -5.758 -7.899 12.046 1.00 98.31 191 ALA A N 1
ATOM 1472 C CA . ALA A 1 191 ? -6.280 -6.896 12.970 1.00 98.31 191 ALA A CA 1
ATOM 1473 C C . ALA A 1 191 ? -7.763 -7.132 13.317 1.00 98.31 191 ALA A C 1
ATOM 1475 O O . ALA A 1 191 ? -8.151 -6.922 14.462 1.00 98.31 191 ALA A O 1
ATOM 1476 N N . ASP A 1 192 ? -8.576 -7.590 12.362 1.00 98.31 192 ASP A N 1
ATOM 1477 C CA . ASP A 1 192 ? -9.983 -7.947 12.574 1.00 98.31 192 ASP A CA 1
ATOM 1478 C C . ASP A 1 192 ? -10.121 -9.235 13.419 1.00 98.31 192 ASP A C 1
ATOM 1480 O O . ASP A 1 192 ? -10.977 -9.291 14.308 1.00 98.31 192 ASP A O 1
ATOM 1484 N N . ASP A 1 193 ? -9.248 -10.231 13.215 1.00 98.31 193 ASP A N 1
ATOM 1485 C CA . ASP A 1 193 ? -9.151 -11.446 14.040 1.00 98.31 193 ASP A CA 1
ATOM 1486 C C . ASP A 1 193 ? -8.716 -11.116 15.485 1.00 98.31 193 ASP A C 1
ATOM 1488 O O . ASP A 1 193 ? -9.387 -11.506 16.442 1.00 98.31 193 ASP A O 1
ATOM 1492 N N . GLU A 1 194 ? -7.635 -10.345 15.660 1.00 98.44 194 GLU A N 1
ATOM 1493 C CA . GLU A 1 194 ? -7.115 -9.885 16.961 1.00 98.44 194 GLU A CA 1
ATOM 1494 C C . GLU A 1 194 ? -8.162 -9.065 17.733 1.00 98.44 194 GLU A C 1
ATOM 1496 O O . GLU A 1 194 ? -8.390 -9.284 18.924 1.00 98.44 194 GLU A O 1
ATOM 1501 N N . LEU A 1 195 ? -8.858 -8.154 17.048 1.00 98.56 195 LEU A N 1
ATOM 1502 C CA . LEU A 1 195 ? -9.924 -7.325 17.616 1.00 98.56 195 LEU A CA 1
ATOM 1503 C C . LEU A 1 195 ? -11.190 -8.134 17.947 1.00 98.56 195 LEU A C 1
ATOM 1505 O O . LEU A 1 195 ? -11.937 -7.761 18.855 1.00 98.56 195 LEU A O 1
ATOM 1509 N N . THR A 1 196 ? -11.431 -9.247 17.252 1.00 98.12 196 THR A N 1
ATOM 1510 C CA . THR A 1 196 ? -12.506 -10.195 17.583 1.00 98.12 196 THR A CA 1
ATOM 1511 C C . THR A 1 196 ? -12.137 -11.048 18.799 1.00 98.12 196 THR A C 1
ATOM 1513 O O . THR A 1 196 ? -12.967 -11.210 19.694 1.00 98.12 196 THR A O 1
ATOM 1516 N N . ALA A 1 197 ? -10.889 -11.517 18.891 1.00 98.31 197 ALA A N 1
ATOM 1517 C CA . ALA A 1 197 ? -10.383 -12.249 20.053 1.00 98.31 197 ALA A CA 1
ATOM 1518 C C . ALA A 1 197 ? -10.413 -11.388 21.329 1.00 98.31 197 ALA A C 1
ATOM 1520 O O . ALA A 1 197 ? -10.982 -11.810 22.334 1.00 98.31 197 ALA A O 1
ATOM 1521 N N . LEU A 1 198 ? -9.910 -10.149 21.262 1.00 98.31 198 LEU A N 1
ATOM 1522 C CA . LEU A 1 198 ? -9.910 -9.204 22.387 1.00 98.31 198 LEU A CA 1
ATOM 1523 C C . LEU A 1 198 ? -11.330 -8.855 22.871 1.00 98.31 198 LEU A C 1
ATOM 1525 O O . LEU A 1 198 ? -11.545 -8.614 24.057 1.00 98.31 198 LEU A O 1
ATOM 1529 N N . ARG A 1 199 ? -12.324 -8.839 21.969 1.00 98.25 199 ARG A N 1
ATOM 1530 C CA . ARG A 1 199 ? -13.738 -8.679 22.351 1.00 98.25 199 ARG A CA 1
ATOM 1531 C C . ARG A 1 199 ? -14.270 -9.891 23.104 1.00 98.25 199 ARG A C 1
ATOM 1533 O O . ARG A 1 199 ? -14.926 -9.700 24.120 1.00 98.25 199 ARG A O 1
ATOM 1540 N N . ALA A 1 200 ? -13.979 -11.105 22.637 1.00 98.31 200 ALA A N 1
ATOM 1541 C CA . ALA A 1 200 ? -14.403 -12.328 23.316 1.00 98.31 200 ALA A CA 1
ATOM 1542 C C . ALA A 1 200 ? -13.770 -12.451 24.716 1.00 98.31 200 ALA A C 1
ATOM 1544 O O . ALA A 1 200 ? -14.471 -12.754 25.677 1.00 98.31 200 ALA A O 1
ATOM 1545 N N . GLU A 1 201 ? -12.479 -12.128 24.841 1.00 98.25 201 GLU A N 1
ATOM 1546 C CA . GLU A 1 201 ? -11.756 -12.069 26.119 1.00 98.25 201 GLU A CA 1
ATOM 1547 C C . GLU A 1 201 ? -12.390 -11.044 27.076 1.00 98.25 201 GLU A C 1
ATOM 1549 O O . GLU A 1 201 ? -12.758 -11.391 28.198 1.00 98.25 201 GLU A O 1
ATOM 1554 N N . ALA A 1 202 ? -12.640 -9.812 26.616 1.00 98.06 202 ALA A N 1
ATOM 1555 C CA . ALA A 1 202 ? -13.296 -8.782 27.424 1.00 98.06 202 ALA A CA 1
ATOM 1556 C C . ALA A 1 202 ? -14.755 -9.128 27.799 1.00 98.06 202 ALA A C 1
ATOM 1558 O O . ALA A 1 202 ? -15.227 -8.757 28.877 1.00 98.06 202 ALA A O 1
ATOM 1559 N N . GLU A 1 203 ? -15.491 -9.841 26.941 1.00 98.12 203 GLU A N 1
ATOM 1560 C CA . GLU A 1 203 ? -16.833 -10.345 27.258 1.00 98.12 203 GLU A CA 1
ATOM 1561 C C . GLU A 1 203 ? -16.790 -11.457 28.322 1.00 98.12 203 GLU A C 1
ATOM 1563 O O . GLU A 1 203 ? -17.640 -11.461 29.220 1.00 98.12 203 GLU A O 1
ATOM 1568 N N . GLU A 1 204 ? -15.780 -12.336 28.302 1.00 98.38 204 GLU A N 1
ATOM 1569 C CA . GLU A 1 204 ? -15.551 -13.348 29.343 1.00 98.38 204 GLU A CA 1
ATOM 1570 C C . GLU A 1 204 ? -15.089 -12.724 30.675 1.00 98.38 204 GLU A C 1
ATOM 1572 O O . GLU A 1 204 ? -15.622 -13.077 31.734 1.00 98.38 204 GLU A O 1
ATOM 1577 N N . GLU A 1 205 ? -14.188 -11.736 30.661 1.00 98.25 205 GLU A N 1
ATOM 1578 C CA . GLU A 1 205 ? -13.819 -10.965 31.860 1.00 98.25 205 GLU A CA 1
ATOM 1579 C C . GLU A 1 205 ? -15.046 -10.282 32.484 1.00 98.25 205 GLU A C 1
ATOM 1581 O O . GLU A 1 205 ? -15.307 -10.406 33.683 1.00 98.25 205 GLU A O 1
ATOM 1586 N N . VAL A 1 206 ? -15.869 -9.608 31.676 1.00 98.50 206 VAL A N 1
ATOM 1587 C CA . VAL A 1 206 ? -17.092 -8.951 32.162 1.00 98.50 206 VAL A CA 1
ATOM 1588 C C . VAL A 1 206 ? -18.121 -9.969 32.673 1.00 98.50 206 VAL A C 1
ATOM 1590 O O . VAL A 1 206 ? -18.805 -9.697 33.666 1.00 98.50 206 VAL A O 1
ATOM 1593 N N . ALA A 1 207 ? -18.240 -11.145 32.051 1.00 98.12 207 ALA A N 1
ATOM 1594 C CA . ALA A 1 207 ? -19.118 -12.216 32.522 1.00 98.12 207 ALA A CA 1
ATOM 1595 C C . ALA A 1 207 ? -18.637 -12.819 33.853 1.00 98.12 207 ALA A C 1
ATOM 1597 O O . ALA A 1 207 ? -19.433 -12.980 34.783 1.00 98.12 207 ALA A O 1
ATOM 1598 N N . THR A 1 208 ? -17.339 -13.102 33.985 1.00 98.38 208 THR A N 1
ATOM 1599 C CA . THR A 1 208 ? -16.751 -13.664 35.210 1.00 98.38 208 THR A CA 1
ATOM 1600 C C . THR A 1 208 ? -16.790 -12.672 36.372 1.00 98.38 208 THR A C 1
ATOM 1602 O O . THR A 1 208 ? -17.188 -13.063 37.473 1.00 98.38 208 THR A O 1
ATOM 1605 N N . LEU A 1 209 ? -16.501 -11.385 36.139 1.00 98.12 209 LEU A N 1
ATOM 1606 C CA . LEU A 1 209 ? -16.648 -10.315 37.135 1.00 98.12 209 LEU A CA 1
ATOM 1607 C C . LEU A 1 209 ? -18.104 -10.150 37.596 1.00 98.12 209 LEU A C 1
ATOM 1609 O O . LEU A 1 209 ? -18.357 -10.057 38.798 1.00 98.12 209 LEU A O 1
ATOM 1613 N N . ARG A 1 210 ? -19.084 -10.187 36.679 1.00 98.25 210 ARG A N 1
ATOM 1614 C CA . ARG A 1 210 ? -20.517 -10.182 37.042 1.00 98.25 210 ARG A CA 1
ATOM 1615 C C . ARG A 1 210 ? -20.889 -11.396 37.892 1.00 98.25 210 ARG A C 1
ATOM 1617 O O . ARG A 1 210 ? -21.506 -11.232 38.940 1.00 98.25 210 ARG A O 1
ATOM 1624 N N . ALA A 1 211 ? -20.453 -12.593 37.501 1.00 98.12 211 ALA A N 1
ATOM 1625 C CA . ALA A 1 211 ? -20.710 -13.821 38.252 1.00 98.12 211 ALA A CA 1
ATOM 1626 C C . ALA A 1 211 ? -19.990 -13.864 39.615 1.00 98.12 211 ALA A C 1
ATOM 1628 O O . ALA A 1 211 ? -20.437 -14.560 40.527 1.00 98.12 211 ALA A O 1
ATOM 1629 N N . GLN A 1 212 ? -18.867 -13.161 39.791 1.00 97.94 212 GLN A N 1
ATOM 1630 C CA . GLN A 1 212 ? -18.240 -12.944 41.103 1.00 97.94 212 GLN A CA 1
ATOM 1631 C C . GLN A 1 212 ? -19.065 -11.964 41.951 1.00 97.94 212 GLN A C 1
ATOM 1633 O O . GLN A 1 212 ? -19.436 -12.306 43.073 1.00 97.94 212 GLN A O 1
ATOM 1638 N N . ALA A 1 213 ? -19.418 -10.798 41.402 1.00 97.81 213 ALA A N 1
ATOM 1639 C CA . ALA A 1 213 ? -20.196 -9.774 42.098 1.00 97.81 213 ALA A CA 1
ATOM 1640 C C . ALA A 1 213 ? -21.591 -10.267 42.528 1.00 97.81 213 ALA A C 1
ATOM 1642 O O . ALA A 1 213 ? -22.040 -9.955 43.628 1.00 97.81 213 ALA A O 1
ATOM 1643 N N . GLU A 1 214 ? -22.266 -11.078 41.709 1.00 98.00 214 GLU A N 1
ATOM 1644 C CA . GLU A 1 214 ? -23.559 -11.676 42.061 1.00 98.00 214 GLU A CA 1
ATOM 1645 C C . GLU A 1 214 ? -23.437 -12.733 43.171 1.00 98.00 214 GLU A C 1
ATOM 1647 O O . GLU A 1 214 ? -24.267 -12.766 44.083 1.00 98.00 214 GLU A O 1
ATOM 1652 N N . ARG A 1 215 ? -22.387 -13.569 43.151 1.00 98.06 215 ARG A N 1
ATOM 1653 C CA . ARG A 1 215 ? -22.106 -14.506 44.254 1.00 98.06 215 ARG A CA 1
ATOM 1654 C C . ARG A 1 215 ? -21.841 -13.763 45.559 1.00 98.06 215 ARG A C 1
ATOM 1656 O O . ARG A 1 215 ? -22.406 -14.137 46.581 1.00 98.06 215 ARG A O 1
ATOM 1663 N N . GLU A 1 216 ? -21.053 -12.694 45.515 1.00 97.94 216 GLU A N 1
ATOM 1664 C CA . GLU A 1 216 ? -20.737 -11.873 46.686 1.00 97.94 216 GLU A CA 1
ATOM 1665 C C . GLU A 1 216 ? -21.970 -11.125 47.222 1.00 97.94 216 GLU A C 1
ATOM 1667 O O . GLU A 1 216 ? -22.250 -11.160 48.419 1.00 97.94 216 GLU A O 1
ATOM 1672 N N . ALA A 1 217 ? -22.787 -10.537 46.342 1.00 97.75 217 ALA A N 1
ATOM 1673 C CA . ALA A 1 217 ? -24.044 -9.899 46.732 1.00 97.75 217 ALA A CA 1
ATOM 1674 C C . ALA A 1 217 ? -25.036 -10.896 47.363 1.00 97.75 217 ALA A C 1
ATOM 1676 O O . ALA A 1 217 ? -25.740 -10.551 48.314 1.00 97.75 217 ALA A O 1
ATOM 1677 N N . ASN A 1 218 ? -25.086 -12.138 46.870 1.00 97.88 218 ASN A N 1
ATOM 1678 C CA . ASN A 1 218 ? -25.909 -13.197 47.457 1.00 97.88 218 ASN A CA 1
ATOM 1679 C C . ASN A 1 218 ? -25.326 -13.751 48.770 1.00 97.88 218 ASN A C 1
ATOM 1681 O O . ASN A 1 218 ? -26.105 -14.061 49.672 1.00 97.88 218 ASN A O 1
ATOM 1685 N N . ARG A 1 219 ? -23.995 -13.808 48.926 1.00 98.25 219 ARG A N 1
ATOM 1686 C CA . ARG A 1 219 ? -23.322 -14.116 50.202 1.00 98.25 219 ARG A CA 1
ATOM 1687 C C . ARG A 1 219 ? -23.702 -13.092 51.274 1.00 98.25 219 ARG A C 1
ATOM 1689 O O . ARG A 1 219 ? -24.329 -13.462 52.262 1.00 98.25 219 ARG A O 1
ATOM 1696 N N . ILE A 1 220 ? -23.446 -11.807 51.017 1.00 97.81 220 ILE A N 1
ATOM 1697 C CA . ILE A 1 220 ? -23.758 -10.695 51.935 1.00 97.81 220 ILE A CA 1
ATOM 1698 C C . ILE A 1 220 ? -25.259 -10.651 52.270 1.00 97.81 220 ILE A C 1
ATOM 1700 O O . ILE A 1 220 ? -25.636 -10.452 53.422 1.00 97.81 220 ILE A O 1
ATOM 1704 N N . ARG A 1 221 ? -26.141 -10.885 51.286 1.00 97.81 221 ARG A N 1
ATOM 1705 C CA . ARG A 1 221 ? -27.596 -10.968 51.515 1.00 97.81 221 ARG A CA 1
ATOM 1706 C C . ARG A 1 221 ? -27.984 -12.147 52.414 1.00 97.81 221 ARG A C 1
ATOM 1708 O O . ARG A 1 221 ? -28.935 -12.021 53.180 1.00 97.81 221 ARG A O 1
ATOM 1715 N N . THR A 1 222 ? -27.294 -13.282 52.313 1.00 98.06 222 THR A N 1
ATOM 1716 C CA . THR A 1 222 ? -27.557 -14.465 53.148 1.00 98.06 222 THR A CA 1
ATOM 1717 C C . THR A 1 222 ? -27.095 -14.209 54.580 1.00 98.06 222 THR A C 1
ATOM 1719 O O . THR A 1 222 ? -27.898 -14.335 55.498 1.00 98.06 222 THR A O 1
ATOM 1722 N N . GLU A 1 223 ? -25.868 -13.718 54.760 1.00 97.50 223 GLU A N 1
ATOM 1723 C CA . GLU A 1 223 ? -25.300 -13.355 56.067 1.00 97.50 223 GLU A CA 1
ATOM 1724 C C . GLU A 1 223 ? -26.163 -12.306 56.789 1.00 97.50 223 GLU A C 1
ATOM 1726 O O . GLU A 1 223 ? -26.572 -12.522 57.927 1.00 97.50 223 GLU A O 1
ATOM 1731 N N . ALA A 1 224 ? -26.572 -11.232 56.105 1.00 96.75 224 ALA A N 1
ATOM 1732 C CA . ALA A 1 224 ? -27.465 -10.221 56.679 1.00 96.75 224 ALA A CA 1
ATOM 1733 C C . ALA A 1 224 ? -28.855 -10.781 57.059 1.00 96.75 224 ALA A C 1
ATOM 1735 O O . ALA A 1 224 ? -29.452 -10.354 58.049 1.00 96.75 224 ALA A O 1
ATOM 1736 N N . ASN A 1 225 ? -29.385 -11.752 56.304 1.00 97.44 225 ASN A N 1
ATOM 1737 C CA . ASN A 1 225 ? -30.635 -12.432 56.660 1.00 97.44 225 ASN A CA 1
ATOM 1738 C C . ASN A 1 225 ? -30.464 -13.337 57.892 1.00 97.44 225 ASN A C 1
ATOM 1740 O O . ASN A 1 225 ? -31.365 -13.389 58.732 1.00 97.44 225 ASN A O 1
ATOM 1744 N N . GLU A 1 226 ? -29.326 -14.024 58.024 1.00 97.31 226 GLU A N 1
ATOM 1745 C CA . GLU A 1 226 ? -28.991 -14.855 59.187 1.00 97.31 226 GLU A CA 1
ATOM 1746 C C . GLU A 1 226 ? -28.767 -14.009 60.448 1.00 97.31 226 GLU A C 1
ATOM 1748 O O . GLU A 1 226 ? -29.312 -14.336 61.506 1.00 97.31 226 GLU A O 1
ATOM 1753 N N . GLU A 1 227 ? -28.077 -12.870 60.340 1.00 97.25 227 GLU A N 1
ATOM 1754 C CA . GLU A 1 227 ? -27.942 -11.885 61.422 1.00 97.25 227 GLU A CA 1
ATOM 1755 C C . GLU A 1 227 ? -29.306 -11.349 61.875 1.00 97.25 227 GLU A C 1
ATOM 1757 O O . G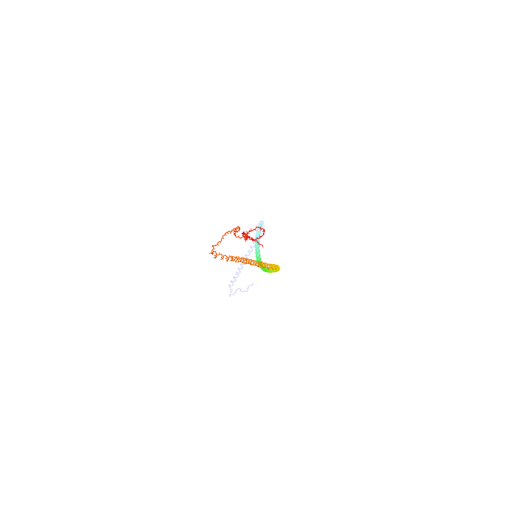LU A 1 227 ? -29.621 -11.372 63.068 1.00 97.25 227 GLU A O 1
ATOM 1762 N N . VAL A 1 228 ? -30.167 -10.931 60.937 1.00 97.62 228 VAL A N 1
ATOM 1763 C CA . VAL A 1 228 ? -31.525 -10.449 61.246 1.00 97.62 228 VAL A CA 1
ATOM 1764 C C . VAL A 1 228 ? -32.390 -11.554 61.863 1.00 97.62 228 VAL A C 1
ATOM 1766 O O . VAL A 1 228 ? -33.160 -11.281 62.789 1.00 97.62 228 VAL A O 1
ATOM 1769 N N . ALA A 1 229 ? -32.271 -12.803 61.406 1.00 96.88 229 ALA A N 1
ATOM 1770 C CA . ALA A 1 229 ? -32.970 -13.943 61.998 1.00 96.88 229 ALA A CA 1
ATOM 1771 C C . ALA A 1 229 ? -32.469 -14.247 63.422 1.00 96.88 229 ALA A C 1
ATOM 1773 O O . ALA A 1 229 ? -33.283 -14.450 64.327 1.00 96.88 229 ALA A O 1
ATOM 1774 N N . SER A 1 230 ? -31.153 -14.210 63.642 1.00 97.44 230 SER A N 1
ATOM 1775 C CA . SER A 1 230 ? -30.513 -14.400 64.948 1.00 97.44 230 SER A CA 1
ATOM 1776 C C . SER A 1 230 ? -30.917 -13.309 65.944 1.00 97.44 230 SER A C 1
ATOM 1778 O O . SER A 1 230 ? -31.353 -13.613 67.059 1.00 97.44 230 SER A O 1
ATOM 1780 N N . LEU A 1 231 ? -30.892 -12.040 65.520 1.00 97.06 231 LEU A N 1
ATOM 1781 C CA . LEU A 1 231 ? -31.328 -10.894 66.317 1.00 97.06 231 LEU A CA 1
ATOM 1782 C C . LEU A 1 231 ? -32.814 -11.001 66.689 1.00 97.06 231 LEU A C 1
ATOM 1784 O O . LEU A 1 231 ? -33.160 -10.881 67.864 1.00 97.06 231 LEU A O 1
ATOM 1788 N N . ARG A 1 232 ? -33.691 -11.313 65.723 1.00 97.12 232 ARG A N 1
ATOM 1789 C CA . ARG A 1 232 ? -35.124 -11.560 65.978 1.00 97.12 232 ARG A CA 1
ATOM 1790 C C . ARG A 1 232 ? -35.342 -12.723 66.946 1.00 97.12 232 ARG A C 1
ATOM 1792 O O . ARG A 1 232 ? -36.185 -12.619 67.833 1.00 97.12 232 ARG A O 1
ATOM 1799 N N . ALA A 1 233 ? -34.584 -13.811 66.816 1.00 97.00 233 ALA A N 1
ATOM 1800 C CA . ALA A 1 233 ? -34.649 -14.935 67.746 1.00 97.00 233 ALA A CA 1
ATOM 1801 C C . ALA A 1 233 ? -34.182 -14.542 69.158 1.00 97.00 233 ALA A C 1
ATOM 1803 O O . ALA A 1 233 ? -34.792 -14.970 70.135 1.00 97.00 233 ALA A O 1
ATOM 1804 N N . SER A 1 234 ? -33.148 -13.705 69.280 1.00 97.12 234 SER A N 1
ATOM 1805 C CA . SER A 1 234 ? -32.676 -13.179 70.565 1.00 97.12 234 SER A CA 1
ATOM 1806 C C . SER A 1 234 ? -33.734 -12.299 71.240 1.00 97.12 234 SER A C 1
ATOM 1808 O O . SER A 1 234 ? -34.159 -12.603 72.354 1.00 97.12 234 SER A O 1
ATOM 1810 N N . VAL A 1 235 ? -34.260 -11.297 70.527 1.00 97.31 235 VAL A N 1
ATOM 1811 C CA . VAL A 1 235 ? -35.321 -10.401 71.025 1.00 97.31 235 VAL A CA 1
ATOM 1812 C C . VAL A 1 235 ? -36.585 -11.185 71.396 1.00 97.31 235 VAL A C 1
ATOM 1814 O O . VAL A 1 235 ? -37.175 -10.938 72.443 1.00 97.31 235 VAL A O 1
ATOM 1817 N N . ASN A 1 236 ? -36.981 -12.192 70.610 1.00 96.69 236 ASN A N 1
ATOM 1818 C CA . ASN A 1 236 ? -38.126 -13.041 70.953 1.00 96.69 236 ASN A CA 1
ATOM 1819 C C . ASN A 1 236 ? -37.898 -13.861 72.236 1.00 96.69 236 ASN A C 1
ATOM 1821 O O . ASN A 1 236 ? -38.830 -14.006 73.030 1.00 96.69 236 ASN A O 1
ATOM 1825 N N . ARG A 1 237 ? -36.679 -14.370 72.484 1.00 97.00 237 ARG A N 1
ATOM 1826 C CA . ARG A 1 237 ? -36.329 -15.026 73.762 1.00 97.00 237 ARG A CA 1
ATOM 1827 C C . ARG A 1 237 ? -36.384 -14.034 74.920 1.00 97.00 237 ARG A C 1
ATOM 1829 O O . ARG A 1 237 ? -36.961 -14.356 75.955 1.00 97.00 237 ARG A O 1
ATOM 1836 N N . GLU A 1 238 ? -35.841 -12.833 74.741 1.00 96.25 238 GLU A N 1
ATOM 1837 C CA . GLU A 1 238 ? -35.837 -11.786 75.765 1.00 96.25 238 GLU A CA 1
ATOM 1838 C C . GLU A 1 238 ? -37.261 -11.340 76.126 1.00 96.25 238 GLU A C 1
ATOM 1840 O O . GLU A 1 238 ? -37.633 -11.400 77.299 1.00 96.25 238 GLU A O 1
ATOM 1845 N N . VAL A 1 239 ? -38.096 -11.016 75.131 1.00 96.75 239 VAL A N 1
ATOM 1846 C CA . VAL A 1 239 ? -39.522 -10.682 75.303 1.00 96.75 239 VAL A CA 1
ATOM 1847 C C . VAL A 1 239 ? -40.292 -11.831 75.958 1.00 96.75 239 VAL A C 1
ATOM 1849 O O . VAL A 1 239 ? -41.132 -11.586 76.822 1.00 96.75 239 VAL A O 1
ATOM 1852 N N . THR A 1 240 ? -39.990 -13.086 75.614 1.00 96.38 240 THR A N 1
ATOM 1853 C CA . THR A 1 240 ? -40.588 -14.256 76.282 1.00 96.38 240 THR A CA 1
ATOM 1854 C C . THR A 1 240 ? -40.131 -14.356 77.740 1.00 96.38 240 THR A C 1
ATOM 1856 O O . THR A 1 240 ? -40.955 -14.618 78.613 1.00 96.38 240 THR A O 1
ATOM 1859 N N . SER A 1 241 ? -38.859 -14.070 78.044 1.00 97.00 241 SER A N 1
ATOM 1860 C CA . SER A 1 241 ? -38.340 -14.050 79.420 1.00 97.00 241 SER A CA 1
ATOM 1861 C C . SER A 1 241 ? -38.940 -12.919 80.264 1.00 97.00 241 SER A C 1
ATOM 1863 O O . SER A 1 241 ? -39.232 -13.128 81.438 1.00 97.00 241 SER A O 1
ATOM 1865 N N . LEU A 1 242 ? -39.163 -11.742 79.667 1.00 95.88 242 LEU A N 1
ATOM 1866 C CA . LEU A 1 242 ? -39.813 -10.586 80.289 1.00 95.88 242 LEU A CA 1
ATOM 1867 C C . LEU A 1 242 ? -41.286 -10.879 80.566 1.00 95.88 242 LEU A C 1
ATOM 1869 O O . LEU A 1 242 ? -41.755 -10.657 81.678 1.00 95.88 242 LEU A O 1
ATOM 1873 N N . ARG A 1 243 ? -42.005 -11.443 79.585 1.00 95.50 243 ARG A N 1
ATOM 1874 C CA . ARG A 1 243 ? -43.393 -11.892 79.759 1.00 95.50 243 ARG A CA 1
ATOM 1875 C C . ARG A 1 243 ? -43.511 -12.975 80.824 1.00 95.50 243 ARG A C 1
ATOM 1877 O O . ARG A 1 243 ? -44.428 -12.889 81.629 1.00 95.50 243 ARG A O 1
ATOM 1884 N N . LYS A 1 244 ? -42.587 -13.946 80.865 1.00 96.38 244 LYS A N 1
ATOM 1885 C CA . LYS A 1 244 ? -42.589 -14.974 81.911 1.00 96.38 244 LYS A CA 1
ATOM 1886 C C . LYS A 1 244 ? -42.327 -14.365 83.285 1.00 96.38 244 LYS A C 1
ATOM 1888 O O . LYS A 1 244 ? -43.155 -14.557 84.159 1.00 96.38 244 LYS A O 1
ATOM 1893 N N . ARG A 1 245 ? -41.260 -13.574 83.462 1.00 95.94 245 ARG A N 1
ATOM 1894 C CA . ARG A 1 245 ? -40.980 -12.889 84.739 1.00 95.94 245 ARG A CA 1
ATOM 1895 C C . ARG A 1 245 ? -42.169 -12.053 85.201 1.00 95.94 245 ARG A C 1
ATOM 1897 O O . ARG A 1 245 ? -42.635 -12.248 86.307 1.00 95.94 245 ARG A O 1
ATOM 1904 N N . SER A 1 246 ? -42.757 -11.257 84.312 1.00 94.31 246 SER A N 1
ATOM 1905 C CA . SER A 1 246 ? -43.939 -10.446 84.622 1.00 94.31 246 SER A CA 1
ATOM 1906 C C . SER A 1 246 ? -45.213 -11.272 84.891 1.00 94.31 246 SER A C 1
ATOM 1908 O O . SER A 1 246 ? -46.145 -10.776 85.521 1.00 94.31 246 SER A O 1
ATOM 1910 N N . ALA A 1 247 ? -45.297 -12.524 84.432 1.00 94.56 247 ALA A N 1
ATOM 1911 C CA . ALA A 1 247 ? -46.375 -13.449 84.788 1.00 94.56 247 ALA A CA 1
ATOM 1912 C C . ALA A 1 247 ? -46.103 -14.146 86.133 1.00 94.56 247 ALA A C 1
ATOM 1914 O O . ALA A 1 247 ? -46.999 -14.199 86.969 1.00 94.56 247 ALA A O 1
ATOM 1915 N N . ASP A 1 248 ? -44.868 -14.603 86.364 1.00 94.19 248 ASP A N 1
ATOM 1916 C CA . ASP A 1 248 ? -44.396 -15.178 87.629 1.00 94.19 248 ASP A CA 1
ATOM 1917 C C . ASP A 1 248 ? -44.543 -14.143 88.777 1.00 94.19 248 ASP A C 1
ATOM 1919 O O . ASP A 1 248 ? -45.065 -14.464 89.841 1.00 94.19 248 ASP A O 1
ATOM 1923 N N . GLU A 1 249 ? -44.174 -12.877 88.534 1.00 93.38 249 GLU A N 1
ATOM 1924 C CA . GLU A 1 249 ? -44.345 -11.718 89.432 1.00 93.38 249 GLU A CA 1
ATOM 1925 C C . GLU A 1 249 ? -45.826 -11.441 89.744 1.00 93.38 249 GLU A C 1
ATOM 1927 O O . GLU A 1 249 ? -46.183 -11.248 90.905 1.00 93.38 249 GLU A O 1
ATOM 1932 N N . ARG A 1 250 ? -46.711 -11.464 88.731 1.00 92.69 250 ARG A N 1
ATOM 1933 C CA . ARG A 1 250 ? -48.164 -11.317 88.942 1.00 92.69 250 ARG A CA 1
ATOM 1934 C C . ARG A 1 250 ? -48.744 -12.476 89.745 1.00 92.69 250 ARG A C 1
ATOM 1936 O O . ARG A 1 250 ? -49.517 -12.224 90.656 1.00 92.69 250 ARG A O 1
ATOM 1943 N N . ALA A 1 251 ? -48.364 -13.715 89.441 1.00 93.56 251 ALA A N 1
ATOM 1944 C CA . ALA A 1 251 ? -48.844 -14.895 90.157 1.00 93.56 251 ALA A CA 1
ATOM 1945 C C . ALA A 1 251 ? -48.360 -14.916 91.617 1.00 93.56 251 ALA A C 1
ATOM 1947 O O . ALA A 1 251 ? -49.111 -15.314 92.508 1.00 93.56 251 ALA A O 1
ATOM 1948 N N . ALA A 1 252 ? -47.138 -14.440 91.883 1.00 93.81 252 ALA A N 1
ATOM 1949 C CA . ALA A 1 252 ? -46.639 -14.232 93.240 1.00 93.81 252 ALA A CA 1
ATOM 1950 C C . ALA A 1 252 ? -47.456 -13.160 93.981 1.00 93.81 252 ALA A C 1
ATOM 1952 O O . ALA A 1 252 ? -47.944 -13.433 95.074 1.00 93.81 252 ALA A O 1
ATOM 1953 N N . ALA A 1 253 ? -47.682 -11.994 93.366 1.00 92.31 253 ALA A N 1
ATOM 1954 C CA . ALA A 1 253 ? -48.485 -10.916 93.950 1.00 92.31 253 ALA A CA 1
ATOM 1955 C C . ALA A 1 253 ? -49.963 -11.307 94.155 1.00 92.31 253 ALA A C 1
ATOM 1957 O O . ALA A 1 253 ? -50.562 -10.935 95.158 1.00 92.31 253 ALA A O 1
ATOM 1958 N N . GLU A 1 254 ? -50.552 -12.095 93.251 1.00 91.31 254 GLU A N 1
ATOM 1959 C CA . GLU A 1 254 ? -51.903 -12.652 93.395 1.00 91.31 254 GLU A CA 1
ATOM 1960 C C . GLU A 1 254 ? -51.962 -13.676 94.538 1.00 91.31 254 GLU A C 1
ATOM 1962 O O . GLU A 1 254 ? -52.897 -13.654 95.335 1.00 91.31 254 GLU A O 1
ATOM 1967 N N . THR A 1 255 ? -50.939 -14.525 94.681 1.00 93.50 255 THR A N 1
ATOM 1968 C CA . THR A 1 255 ? -50.824 -15.476 95.801 1.00 93.50 255 THR A CA 1
ATOM 1969 C C . THR A 1 255 ? -50.648 -14.747 97.136 1.00 93.50 255 THR A C 1
ATOM 1971 O O . THR A 1 255 ? -51.284 -15.114 98.123 1.00 93.50 255 THR A O 1
ATOM 1974 N N . GLU A 1 256 ? -49.837 -13.688 97.175 1.00 93.00 256 GLU A N 1
ATOM 1975 C CA . GLU A 1 256 ? -49.650 -12.835 98.352 1.00 93.00 256 GLU A CA 1
ATOM 1976 C C . GLU A 1 256 ? -50.954 -12.114 98.721 1.00 93.00 256 GLU A C 1
ATOM 1978 O O . GLU A 1 256 ? -51.437 -12.275 99.843 1.00 93.00 256 GLU A O 1
ATOM 1983 N N . ALA A 1 257 ? -51.586 -11.419 97.769 1.00 91.12 257 ALA A N 1
ATOM 1984 C CA . ALA A 1 257 ? -52.866 -10.737 97.959 1.00 91.12 257 ALA A CA 1
ATOM 1985 C C . ALA A 1 257 ? -53.980 -11.702 98.391 1.00 91.12 257 ALA A C 1
ATOM 1987 O O . ALA A 1 257 ? -54.763 -11.380 99.285 1.00 91.12 257 ALA A O 1
ATOM 1988 N N . ARG A 1 258 ? -54.016 -12.916 97.828 1.00 93.19 258 ARG A N 1
ATOM 1989 C CA . ARG A 1 258 ? -54.918 -13.985 98.261 1.00 93.19 258 ARG A CA 1
ATOM 1990 C C . ARG A 1 258 ? -54.620 -14.431 99.690 1.00 93.19 258 ARG A C 1
ATOM 1992 O O . ARG A 1 258 ? -55.551 -14.540 100.477 1.00 93.19 258 ARG A O 1
ATOM 1999 N N . SER A 1 259 ? -53.356 -14.640 100.058 1.00 94.38 259 SER A N 1
ATOM 2000 C CA . SER A 1 259 ? -52.988 -15.025 101.428 1.00 94.38 259 SER A CA 1
ATOM 2001 C C . SER A 1 259 ? -53.323 -13.931 102.454 1.00 94.38 259 SER A C 1
ATOM 2003 O O . SER A 1 259 ? -53.767 -14.235 103.564 1.00 94.38 259 SER A O 1
ATOM 2005 N N . ALA A 1 260 ? -53.200 -12.657 102.061 1.00 92.25 260 ALA A N 1
ATOM 2006 C CA . ALA A 1 260 ? -53.603 -11.498 102.849 1.00 92.25 260 ALA A CA 1
ATOM 2007 C C . ALA A 1 260 ? -55.133 -11.392 102.968 1.00 92.25 260 ALA A C 1
ATOM 2009 O O . ALA A 1 260 ? -55.636 -11.129 104.058 1.00 92.25 260 ALA A O 1
ATOM 2010 N N . ALA A 1 261 ? -55.881 -11.674 101.897 1.00 90.00 261 ALA A N 1
ATOM 2011 C CA . ALA A 1 261 ? -57.339 -11.764 101.926 1.00 90.00 261 ALA A CA 1
ATOM 2012 C C . ALA A 1 261 ? -57.818 -12.936 102.802 1.00 90.00 261 ALA A C 1
ATOM 2014 O O . ALA A 1 261 ? -58.660 -12.736 103.667 1.00 90.00 261 ALA A O 1
ATOM 2015 N N . GLU A 1 262 ? -57.229 -14.127 102.675 1.00 92.81 262 GLU A N 1
ATOM 2016 C CA . GLU A 1 262 ? -57.513 -15.290 103.528 1.00 92.81 262 GLU A CA 1
ATOM 2017 C C . GLU A 1 262 ? -57.110 -15.043 104.996 1.00 92.81 262 GLU A C 1
ATOM 2019 O O . GLU A 1 262 ? -57.721 -15.594 105.908 1.00 92.81 262 GLU A O 1
ATOM 2024 N N . HIS A 1 263 ? -56.097 -14.212 105.269 1.00 93.50 263 HIS A N 1
ATOM 2025 C CA . HIS A 1 263 ? -55.783 -13.738 106.624 1.00 93.50 263 HIS A CA 1
ATOM 2026 C C . HIS A 1 263 ? -56.810 -12.715 107.130 1.00 93.50 263 HIS A C 1
ATOM 2028 O O . HIS A 1 263 ? -57.236 -12.788 108.282 1.00 93.50 263 HIS A O 1
ATOM 2034 N N . MET A 1 264 ? -57.226 -11.768 106.287 1.00 88.69 264 MET A N 1
ATOM 2035 C CA . MET A 1 264 ? -58.232 -10.758 106.619 1.00 88.69 264 MET A CA 1
ATOM 2036 C C . MET A 1 264 ? -59.599 -11.395 106.887 1.00 88.69 264 MET A C 1
ATOM 2038 O O . MET A 1 264 ? -60.232 -11.031 107.872 1.00 88.69 264 MET A O 1
ATOM 2042 N N . VAL A 1 265 ? -60.005 -12.381 106.081 1.00 93.12 265 VAL A N 1
ATOM 2043 C CA . VAL A 1 265 ? -61.218 -13.187 106.284 1.00 93.12 265 VAL A CA 1
ATOM 2044 C C . VAL A 1 265 ? -61.135 -13.929 107.613 1.00 93.12 265 VAL A C 1
ATOM 2046 O O . VAL A 1 265 ? -61.970 -13.663 108.461 1.00 93.12 265 VAL A O 1
ATOM 2049 N N . ARG A 1 266 ? -60.070 -14.696 107.895 1.00 94.25 266 ARG A N 1
ATOM 2050 C CA . ARG A 1 266 ? -59.892 -15.346 109.215 1.00 94.25 266 ARG A CA 1
ATOM 2051 C C . ARG A 1 266 ? -59.877 -14.369 110.393 1.00 94.25 266 ARG A C 1
ATOM 2053 O O . ARG A 1 266 ? -60.314 -14.709 111.486 1.00 94.25 266 ARG A O 1
ATOM 2060 N N . THR A 1 267 ? -59.381 -13.149 110.188 1.00 93.19 267 THR A N 1
ATOM 2061 C CA . THR A 1 267 ? -59.409 -12.085 111.207 1.00 93.19 267 THR A CA 1
ATOM 2062 C C . THR A 1 267 ? -60.817 -11.506 111.386 1.00 93.19 267 THR A C 1
ATOM 2064 O O . THR A 1 267 ? -61.173 -11.106 112.491 1.00 93.19 267 THR A O 1
ATOM 2067 N N . ALA A 1 268 ? -61.620 -11.446 110.322 1.00 88.50 268 ALA A N 1
ATOM 2068 C CA . ALA A 1 268 ? -63.015 -11.023 110.363 1.00 88.50 268 ALA A CA 1
ATOM 2069 C C . ALA A 1 268 ? -63.919 -12.116 110.957 1.00 88.50 268 ALA A C 1
ATOM 2071 O O . ALA A 1 268 ? -64.723 -11.797 111.820 1.00 88.50 268 ALA A O 1
ATOM 2072 N N . GLU A 1 269 ? -63.720 -13.382 110.582 1.00 90.06 269 GLU A N 1
ATOM 2073 C CA . GLU A 1 269 ? -64.358 -14.570 111.165 1.00 90.06 269 GLU A CA 1
ATOM 2074 C C . GLU A 1 269 ? -64.074 -14.643 112.668 1.00 90.06 269 GLU A C 1
ATOM 2076 O O . GLU A 1 269 ? -65.004 -14.603 113.458 1.00 90.06 269 GLU A O 1
ATOM 2081 N N . ALA A 1 270 ? -62.809 -14.584 113.103 1.00 90.81 270 ALA A N 1
ATOM 2082 C CA . ALA A 1 270 ? -62.478 -14.609 114.532 1.00 90.81 270 ALA A CA 1
ATOM 2083 C C . ALA A 1 270 ? -63.085 -13.434 115.332 1.00 90.81 270 ALA A C 1
ATOM 2085 O O . ALA A 1 270 ? -63.365 -13.580 116.524 1.00 90.81 270 ALA A O 1
ATOM 2086 N N . ARG A 1 271 ? -63.300 -12.273 114.691 1.00 89.12 271 ARG A N 1
ATOM 2087 C CA . ARG A 1 271 ? -64.022 -11.124 115.274 1.00 89.12 271 ARG A CA 1
ATOM 2088 C C . ARG A 1 271 ? -65.538 -11.310 115.252 1.00 89.12 271 ARG A C 1
ATOM 2090 O O . ARG A 1 271 ? -66.189 -10.827 116.171 1.00 89.12 271 ARG A O 1
ATOM 2097 N N . ALA A 1 272 ? -66.088 -11.983 114.244 1.00 88.75 272 ALA A N 1
ATOM 2098 C CA . ALA A 1 272 ? -67.492 -12.367 114.181 1.00 88.75 272 ALA A CA 1
ATOM 2099 C C . ALA A 1 272 ? -67.791 -13.407 115.265 1.00 88.75 272 ALA A C 1
ATOM 210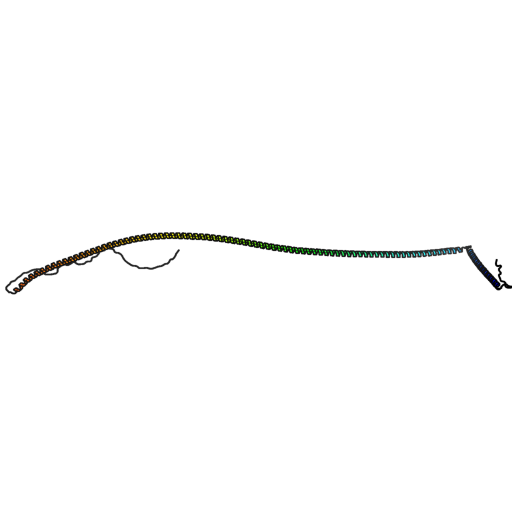1 O O . ALA A 1 272 ? -68.623 -13.132 116.113 1.00 88.75 272 ALA A O 1
ATOM 2102 N N . ASP A 1 273 ? -67.007 -14.485 115.366 1.00 88.56 273 ASP A N 1
ATOM 2103 C CA . ASP A 1 273 ? -67.074 -15.474 116.449 1.00 88.56 273 ASP A CA 1
ATOM 2104 C C . ASP A 1 273 ? -66.984 -14.818 117.837 1.00 88.56 273 ASP A C 1
ATOM 2106 O O . ASP A 1 273 ? -67.581 -15.295 118.800 1.00 88.56 273 ASP A O 1
ATOM 2110 N N . GLU A 1 274 ? -66.159 -13.774 117.993 1.00 87.81 274 GLU A N 1
ATOM 2111 C CA . GLU A 1 274 ? -66.033 -13.033 119.254 1.00 87.81 274 GLU A CA 1
ATOM 2112 C C . GLU A 1 274 ? -67.242 -12.122 119.506 1.00 87.81 274 GLU A C 1
ATOM 2114 O O . GLU A 1 274 ? -67.731 -12.062 120.633 1.00 87.81 274 GLU A O 1
ATOM 2119 N N . ALA A 1 275 ? -67.752 -11.444 118.477 1.00 83.94 275 ALA A N 1
ATOM 2120 C CA . ALA A 1 275 ? -68.966 -10.642 118.564 1.00 83.94 275 ALA A CA 1
ATOM 2121 C C . ALA A 1 275 ? -70.198 -11.513 118.853 1.00 83.94 275 ALA A C 1
ATOM 2123 O O . ALA A 1 275 ? -70.975 -11.158 119.730 1.00 83.94 275 ALA A O 1
ATOM 2124 N N . GLU A 1 276 ? -70.333 -12.667 118.197 1.00 86.88 276 GLU A N 1
ATOM 2125 C CA . GLU A 1 276 ? -71.379 -13.669 118.419 1.00 86.88 276 GLU A CA 1
ATOM 2126 C C . GLU A 1 276 ? -71.292 -14.275 119.818 1.00 86.88 276 GLU A C 1
ATOM 2128 O O . GLU A 1 276 ? -72.315 -14.363 120.486 1.00 86.88 276 GLU A O 1
ATOM 2133 N N . ARG A 1 277 ? -70.095 -14.601 120.330 1.00 87.56 277 ARG A N 1
ATOM 2134 C CA . ARG A 1 277 ? -69.935 -15.021 121.737 1.00 87.56 277 ARG A CA 1
ATOM 2135 C C . ARG A 1 277 ? -70.336 -13.923 122.719 1.00 87.56 277 ARG A C 1
ATOM 2137 O O . ARG A 1 277 ? -71.063 -14.205 123.662 1.00 87.56 277 ARG A O 1
ATOM 2144 N N . ARG A 1 278 ? -69.933 -12.669 122.485 1.00 85.88 278 ARG A N 1
ATOM 2145 C CA . ARG A 1 278 ? -70.365 -11.524 123.310 1.00 85.88 278 ARG A CA 1
ATOM 2146 C C . ARG A 1 278 ? -71.877 -11.286 123.222 1.00 85.88 278 ARG A C 1
ATOM 2148 O O . ARG A 1 278 ? -72.469 -10.885 124.217 1.00 85.88 278 ARG A O 1
ATOM 2155 N N . LEU A 1 279 ? -72.491 -11.534 122.062 1.00 82.56 279 LEU A N 1
ATOM 2156 C CA . LEU A 1 279 ? -73.940 -11.482 121.856 1.00 82.56 279 LEU A CA 1
ATOM 2157 C C . LEU A 1 279 ? -74.644 -12.612 122.609 1.00 82.56 279 LEU A C 1
ATOM 2159 O O . LEU A 1 279 ? -75.586 -12.329 123.333 1.00 82.56 279 LEU A O 1
ATOM 2163 N N . ALA A 1 280 ? -74.145 -13.845 122.510 1.00 84.56 280 ALA A N 1
ATOM 2164 C CA . ALA A 1 280 ? -74.670 -15.012 123.211 1.00 84.56 280 ALA A CA 1
ATOM 2165 C C . ALA A 1 280 ? -74.586 -14.846 124.736 1.00 84.56 280 ALA A C 1
ATOM 2167 O O . ALA A 1 280 ? -75.580 -15.050 125.423 1.00 84.56 280 ALA A O 1
ATOM 2168 N N . GLU A 1 281 ? -73.450 -14.381 125.268 1.00 85.00 281 GLU A N 1
ATOM 2169 C CA . GLU A 1 281 ? -73.329 -14.034 126.690 1.00 85.00 281 GLU A CA 1
ATOM 2170 C C . GLU A 1 281 ? -74.249 -12.863 127.096 1.00 85.00 281 GLU A C 1
ATOM 2172 O O . GLU A 1 281 ? -74.636 -12.750 128.258 1.00 85.00 281 GLU A O 1
ATOM 2177 N N . ALA A 1 282 ? -74.558 -11.936 126.183 1.00 79.50 282 ALA A N 1
ATOM 2178 C CA . ALA A 1 282 ?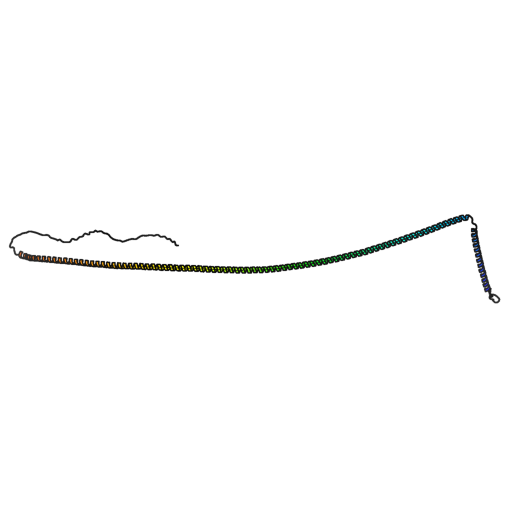 -75.471 -10.827 126.457 1.00 79.50 282 ALA A CA 1
ATOM 2179 C C . ALA A 1 282 ? -76.939 -11.276 126.430 1.00 79.50 282 ALA A C 1
ATOM 2181 O O . ALA A 1 282 ? -77.712 -10.827 127.274 1.00 79.50 282 ALA A O 1
ATOM 2182 N N . THR A 1 283 ? -77.319 -12.183 125.523 1.00 79.94 283 THR A N 1
ATOM 2183 C CA . THR A 1 283 ? -78.652 -12.799 125.502 1.00 79.94 283 THR A CA 1
ATOM 2184 C C . THR A 1 283 ? -78.844 -13.757 126.669 1.00 79.94 283 THR A C 1
ATOM 2186 O O . THR A 1 283 ? -79.888 -13.696 127.295 1.00 79.94 283 THR A O 1
ATOM 2189 N N . GLU A 1 284 ? -77.835 -14.547 127.049 1.00 83.00 284 GLU A N 1
ATOM 2190 C CA . GLU A 1 284 ? -77.877 -15.408 128.242 1.00 83.00 284 GLU A CA 1
ATOM 2191 C C . GLU A 1 284 ? -78.103 -14.567 129.509 1.00 83.00 284 GLU A C 1
ATOM 2193 O O . GLU A 1 284 ? -79.045 -14.818 130.254 1.00 83.00 284 GLU A O 1
ATOM 2198 N N . ARG A 1 285 ? -77.347 -13.473 129.695 1.00 80.94 285 ARG A N 1
ATOM 2199 C CA . ARG A 1 285 ? -77.577 -12.518 130.799 1.00 80.94 285 ARG A CA 1
ATOM 2200 C C . ARG A 1 285 ? -78.942 -11.825 130.727 1.00 80.94 285 ARG A C 1
ATOM 2202 O O . ARG A 1 285 ? -79.503 -11.498 131.770 1.00 80.94 285 ARG A O 1
ATOM 2209 N N . ALA A 1 286 ? -79.478 -11.575 129.532 1.00 75.94 286 ALA A N 1
ATOM 2210 C CA . ALA A 1 286 ? -80.810 -10.991 129.363 1.00 75.94 286 ALA A CA 1
ATOM 2211 C C . ALA A 1 286 ? -81.932 -12.003 129.663 1.00 75.94 286 ALA A C 1
ATOM 2213 O O . ALA A 1 286 ? -82.946 -11.629 130.253 1.00 75.94 286 ALA A O 1
ATOM 2214 N N . GLU A 1 287 ? -81.749 -13.277 129.316 1.00 80.25 287 GLU A N 1
ATOM 2215 C CA . GLU A 1 287 ? -82.650 -14.384 129.653 1.00 80.25 287 GLU A CA 1
ATOM 2216 C C . GLU A 1 287 ? -82.597 -14.711 131.154 1.00 80.25 287 GLU A C 1
ATOM 2218 O O . GLU A 1 287 ? -83.650 -14.869 131.769 1.00 80.25 287 GLU A O 1
ATOM 2223 N N . GLU A 1 288 ? -81.417 -14.704 131.786 1.00 80.12 288 GLU A N 1
ATOM 2224 C CA . GLU A 1 288 ? -81.271 -14.771 133.249 1.00 80.12 288 GLU A CA 1
ATOM 2225 C C . GLU A 1 288 ? -81.972 -13.592 133.941 1.00 80.12 288 GLU A C 1
ATOM 2227 O O . GLU A 1 288 ? -82.715 -13.792 134.907 1.00 80.12 288 GLU A O 1
ATOM 2232 N N . LEU A 1 289 ? -81.784 -12.363 133.443 1.00 81.38 289 LEU A N 1
ATOM 2233 C CA . LEU A 1 289 ? -82.444 -11.167 133.977 1.00 81.38 289 LEU A CA 1
ATOM 2234 C C . LEU A 1 289 ? -83.969 -11.229 133.800 1.00 81.38 289 LEU A C 1
ATOM 2236 O O . LEU A 1 289 ? -84.703 -10.875 134.719 1.00 81.38 289 LEU A O 1
ATOM 2240 N N . THR A 1 290 ? -84.452 -11.719 132.658 1.00 76.44 290 THR A N 1
ATOM 2241 C CA . THR A 1 290 ? -85.890 -11.867 132.383 1.00 76.44 290 THR A CA 1
ATOM 2242 C C . THR A 1 290 ? -86.495 -12.965 133.255 1.00 76.44 290 THR A C 1
ATOM 2244 O O . THR A 1 290 ? -87.463 -12.708 133.957 1.00 76.44 290 THR A O 1
ATOM 2247 N N . SER A 1 291 ? -85.879 -14.147 133.315 1.00 81.38 291 SER A N 1
ATOM 2248 C CA . SER A 1 291 ? -86.315 -15.284 134.141 1.00 81.38 291 SER A CA 1
ATOM 2249 C C . SER A 1 291 ? -86.320 -14.960 135.641 1.00 81.38 291 SER A C 1
ATOM 2251 O O . SER A 1 291 ?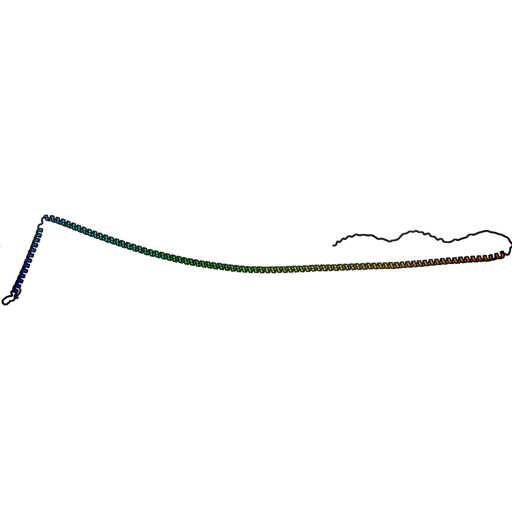 -87.265 -15.298 136.361 1.00 81.38 291 SER A O 1
ATOM 2253 N N . SER A 1 292 ? -85.304 -14.240 136.131 1.00 81.50 292 SER A N 1
ATOM 2254 C CA . SER A 1 292 ? -85.287 -13.745 137.513 1.00 81.50 292 SER A CA 1
ATOM 2255 C C . SER A 1 292 ? -86.355 -12.673 137.753 1.00 81.50 292 SER A C 1
ATOM 2257 O O . SER A 1 292 ? -87.080 -12.781 138.741 1.00 81.50 292 SER A O 1
ATOM 2259 N N . SER A 1 293 ? -86.546 -11.723 136.831 1.00 71.62 293 SER A N 1
ATOM 2260 C CA . SER A 1 293 ? -87.611 -10.709 136.919 1.00 71.62 293 SER A CA 1
ATOM 2261 C C . SER A 1 293 ? -89.016 -11.321 136.881 1.00 71.62 293 SER A C 1
ATOM 2263 O O . SER A 1 293 ? -89.862 -10.951 137.690 1.00 71.62 293 SER A O 1
ATOM 2265 N N . GLU A 1 294 ? -89.270 -12.307 136.017 1.00 79.44 294 GLU A N 1
ATOM 2266 C CA . GLU A 1 294 ? -90.520 -13.078 135.984 1.00 79.44 294 GLU A CA 1
ATOM 2267 C C . GLU A 1 294 ? -90.723 -13.864 137.285 1.00 79.44 294 GLU A C 1
ATOM 2269 O O . GLU A 1 294 ? -91.828 -13.900 137.827 1.00 79.44 294 GLU A O 1
ATOM 2274 N N . THR A 1 295 ? -89.653 -14.442 137.837 1.00 78.31 295 THR A N 1
ATOM 2275 C CA . THR A 1 295 ? -89.687 -15.143 139.127 1.00 78.31 295 THR A CA 1
ATOM 2276 C C . THR A 1 295 ? -89.989 -14.190 140.290 1.00 78.31 295 THR A C 1
ATOM 2278 O O . THR A 1 295 ? -90.665 -14.583 141.242 1.00 78.31 295 THR A O 1
ATOM 2281 N N . GLU A 1 296 ? -89.531 -12.937 140.252 1.00 75.06 296 GLU A N 1
ATOM 2282 C CA . GLU A 1 296 ? -89.881 -11.924 141.257 1.00 75.06 296 GLU A CA 1
ATOM 2283 C C . GLU A 1 296 ? -91.286 -11.352 141.055 1.00 75.06 296 GLU A C 1
ATOM 2285 O O . GLU A 1 296 ? -92.052 -11.295 142.019 1.00 75.06 296 GLU A O 1
ATOM 2290 N N . ALA A 1 297 ? -91.695 -11.066 139.818 1.00 70.25 297 ALA A N 1
ATOM 2291 C CA . ALA A 1 297 ? -93.071 -10.698 139.489 1.00 70.25 297 ALA A CA 1
ATOM 2292 C C . ALA A 1 297 ? -94.066 -11.789 139.929 1.00 70.25 297 ALA A C 1
ATOM 2294 O O . ALA A 1 297 ? -95.095 -11.485 140.534 1.00 70.25 297 ALA A O 1
ATOM 2295 N N . ALA A 1 298 ? -93.736 -13.069 139.730 1.00 74.06 298 ALA A N 1
ATOM 2296 C CA . ALA A 1 298 ? -94.540 -14.193 140.202 1.00 74.06 298 ALA A CA 1
ATOM 2297 C C . ALA A 1 298 ? -94.614 -14.276 141.738 1.00 74.06 298 ALA A C 1
ATOM 2299 O O . ALA A 1 298 ? -95.665 -14.639 142.270 1.00 74.06 298 ALA A O 1
ATOM 2300 N N . LYS A 1 299 ? -93.552 -13.918 142.478 1.00 76.31 299 LYS A N 1
ATOM 2301 C CA . LYS A 1 299 ? -93.621 -13.796 143.950 1.00 76.31 299 LYS A CA 1
ATOM 2302 C C . LYS A 1 299 ? -94.553 -12.654 144.358 1.00 76.31 299 LYS A C 1
ATOM 2304 O O . LYS A 1 299 ? -95.427 -12.873 145.191 1.00 76.31 299 LYS A O 1
ATOM 2309 N N . ILE A 1 300 ? -94.409 -11.477 143.745 1.00 74.50 300 ILE A N 1
ATOM 2310 C CA . ILE A 1 300 ? -95.213 -10.279 144.042 1.00 74.50 300 ILE A CA 1
ATOM 2311 C C . ILE A 1 300 ? -96.702 -10.537 143.765 1.00 74.50 300 ILE A C 1
ATOM 2313 O O . ILE A 1 300 ? -97.541 -10.287 144.628 1.00 74.50 300 ILE A O 1
ATOM 2317 N N . VAL A 1 301 ? -97.043 -11.115 142.609 1.00 76.56 301 VAL A N 1
ATOM 2318 C CA . VAL A 1 301 ? -98.435 -11.431 142.236 1.00 76.56 301 VAL A CA 1
ATOM 2319 C C . VAL A 1 301 ? -99.054 -12.492 143.152 1.00 76.56 301 VAL A C 1
ATOM 2321 O O . VAL A 1 301 ? -100.240 -12.399 143.470 1.00 76.56 301 VAL A O 1
ATOM 2324 N N . ASN A 1 302 ? -98.290 -13.491 143.605 1.00 73.62 302 ASN A N 1
ATOM 2325 C CA . ASN A 1 302 ? -98.811 -14.480 144.553 1.00 73.62 302 ASN A CA 1
ATOM 2326 C C . ASN A 1 302 ? -98.949 -13.913 145.976 1.00 73.62 302 ASN A C 1
ATOM 2328 O O . ASN A 1 302 ? -99.948 -14.205 146.628 1.00 73.62 302 ASN A O 1
ATOM 2332 N N . ALA A 1 303 ? -98.032 -13.050 146.426 1.00 74.81 303 ALA A N 1
ATOM 2333 C CA . ALA A 1 303 ? -98.166 -12.339 147.700 1.00 74.81 303 ALA A CA 1
ATOM 2334 C C . ALA A 1 303 ? -99.416 -11.440 147.714 1.00 74.81 303 ALA A C 1
ATOM 2336 O O . ALA A 1 303 ? -100.245 -11.565 148.611 1.00 74.81 303 ALA A O 1
ATOM 2337 N N . ALA A 1 304 ? -99.621 -10.632 146.667 1.00 69.62 304 ALA A N 1
ATOM 2338 C CA . ALA A 1 304 ? -100.797 -9.768 146.532 1.00 69.62 304 ALA A CA 1
ATOM 2339 C C . ALA A 1 304 ? -102.123 -10.555 146.462 1.00 69.62 304 ALA A C 1
ATOM 2341 O O . ALA A 1 304 ? -103.153 -10.088 146.947 1.00 69.62 304 ALA A O 1
ATOM 2342 N N . ARG A 1 305 ? -102.120 -11.770 145.890 1.00 74.12 305 ARG A N 1
ATOM 2343 C CA . ARG A 1 305 ? -103.280 -12.680 145.943 1.00 74.12 305 ARG A CA 1
ATOM 2344 C C . ARG A 1 305 ? -103.546 -13.191 147.354 1.00 74.12 305 ARG A C 1
ATOM 2346 O O . ARG A 1 305 ? -104.696 -13.193 147.774 1.00 74.12 305 ARG A O 1
ATOM 2353 N N . GLN A 1 306 ? -102.504 -13.600 148.071 1.00 74.69 306 GLN A N 1
ATOM 2354 C CA . GLN A 1 306 ? -102.623 -14.130 149.428 1.00 74.69 306 GLN A CA 1
ATOM 2355 C C . GLN A 1 306 ? -103.119 -13.052 150.412 1.00 74.69 306 GLN A C 1
ATOM 2357 O O . GLN A 1 306 ? -104.024 -13.309 151.200 1.00 74.69 306 GLN A O 1
ATOM 2362 N N . GLU A 1 307 ? -102.620 -11.821 150.284 1.00 70.44 307 GLU A N 1
ATOM 2363 C CA . GLU A 1 307 ? -103.083 -10.641 151.031 1.00 70.44 307 GLU A CA 1
ATOM 2364 C C . GLU A 1 307 ? -104.550 -10.282 150.703 1.00 70.44 307 GLU A C 1
ATOM 2366 O O . GLU A 1 307 ? -105.347 -9.988 151.597 1.00 70.44 307 GLU A O 1
ATOM 2371 N N . ALA A 1 308 ? -104.959 -10.387 149.431 1.00 68.69 308 ALA A N 1
ATOM 2372 C CA . ALA A 1 308 ? -106.355 -10.203 149.028 1.00 68.69 308 ALA A CA 1
ATOM 2373 C C . ALA A 1 308 ? -107.293 -11.311 149.552 1.00 68.69 308 ALA A C 1
ATOM 2375 O O . ALA A 1 308 ? -108.449 -11.032 149.884 1.00 68.69 308 ALA A O 1
ATOM 2376 N N . GLU A 1 309 ? -106.821 -12.557 149.659 1.00 72.75 309 GLU A N 1
ATOM 2377 C CA . GLU A 1 309 ? -107.572 -13.656 150.278 1.00 72.75 309 GLU A CA 1
ATOM 2378 C C . GLU A 1 309 ? -107.711 -13.476 151.799 1.00 72.75 309 GLU A C 1
ATOM 2380 O O . GLU A 1 309 ? -108.796 -13.723 152.333 1.00 72.75 309 GLU A O 1
ATOM 2385 N N . GLU A 1 310 ? -106.687 -12.963 152.492 1.00 75.50 310 GLU A N 1
ATOM 2386 C CA . GLU A 1 310 ? -106.788 -12.597 153.913 1.00 75.50 310 GLU A CA 1
ATOM 2387 C C . GLU A 1 310 ? -107.779 -11.443 154.143 1.00 75.50 310 GLU A C 1
ATOM 2389 O O . GLU A 1 310 ? -108.654 -11.567 155.005 1.00 75.50 310 GLU A O 1
ATOM 2394 N N . MET A 1 311 ? -107.751 -10.379 153.328 1.00 71.56 311 MET A N 1
ATOM 2395 C CA . MET A 1 311 ? -108.748 -9.292 153.400 1.00 71.56 311 MET A CA 1
ATOM 2396 C C . MET A 1 311 ? -110.185 -9.774 153.133 1.00 71.56 311 MET A C 1
ATOM 2398 O O . MET A 1 311 ? -111.129 -9.349 153.802 1.00 71.56 311 MET A O 1
ATOM 2402 N N . LEU A 1 312 ? -110.380 -10.700 152.187 1.00 76.31 312 LEU A N 1
ATOM 2403 C CA . LEU A 1 312 ? -111.687 -11.321 151.924 1.00 76.31 312 LEU A CA 1
ATOM 2404 C C . LEU A 1 312 ? -112.110 -12.343 152.994 1.00 76.31 312 LEU A C 1
ATOM 2406 O O . LEU A 1 312 ? -113.269 -12.774 152.997 1.00 76.31 312 LEU A O 1
ATOM 2410 N N . SER A 1 313 ? -111.199 -12.751 153.877 1.00 76.88 313 SER A N 1
ATOM 2411 C CA . SER A 1 313 ? -111.482 -13.589 155.043 1.00 76.88 313 SER A CA 1
ATOM 2412 C C . SER A 1 313 ? -111.942 -12.732 156.226 1.00 76.88 313 SER A C 1
ATOM 2414 O O . SER A 1 313 ? -113.032 -12.952 156.761 1.00 76.88 313 SER A O 1
ATOM 2416 N N . THR A 1 314 ? -111.184 -11.687 156.577 1.00 72.94 314 THR A N 1
ATOM 2417 C CA . THR A 1 314 ? -111.519 -10.773 157.686 1.00 72.94 314 THR A CA 1
ATOM 2418 C C . THR A 1 314 ? -112.830 -10.027 157.446 1.00 72.94 314 THR A C 1
ATOM 2420 O O . THR A 1 314 ? -113.699 -10.041 158.318 1.00 72.94 314 THR A O 1
ATOM 2423 N N . ALA A 1 315 ? -113.051 -9.492 156.239 1.00 68.81 315 ALA A N 1
ATOM 2424 C CA . ALA A 1 315 ? -114.302 -8.812 155.890 1.00 68.81 315 ALA A CA 1
ATOM 2425 C C . ALA A 1 315 ? -115.542 -9.728 155.990 1.00 68.81 315 ALA A C 1
ATOM 2427 O O . ALA A 1 315 ? -116.638 -9.267 156.310 1.00 68.81 315 ALA A O 1
ATOM 2428 N N . ARG A 1 316 ? -115.388 -11.041 155.753 1.00 70.06 316 ARG A N 1
ATOM 2429 C CA . ARG A 1 316 ? -116.473 -12.020 155.951 1.00 70.06 316 ARG A CA 1
ATOM 2430 C C . ARG A 1 316 ? -116.702 -12.337 157.426 1.00 70.06 316 ARG A C 1
ATOM 2432 O O . ARG A 1 316 ? -117.856 -12.456 157.826 1.00 70.06 316 ARG A O 1
ATOM 2439 N N . ALA A 1 317 ? -115.640 -12.437 158.224 1.00 72.50 317 ALA A N 1
ATOM 2440 C CA . ALA A 1 317 ? -115.748 -12.649 159.666 1.00 72.50 317 ALA A CA 1
ATOM 2441 C C . ALA A 1 317 ? -116.449 -11.474 160.374 1.00 72.50 317 ALA A C 1
ATOM 2443 O O . ALA A 1 317 ? -117.318 -11.704 161.213 1.00 72.50 317 ALA A O 1
ATOM 2444 N N . GLU A 1 318 ? -116.155 -10.223 159.999 1.00 67.06 318 GLU A N 1
ATOM 2445 C CA . GLU A 1 318 ? -116.876 -9.062 160.544 1.00 67.06 318 GLU A CA 1
ATOM 2446 C C . GLU A 1 318 ? -118.332 -8.986 160.073 1.00 67.06 318 GLU A C 1
ATOM 2448 O O . GLU A 1 318 ? -119.215 -8.711 160.885 1.00 67.06 318 GLU A O 1
ATOM 2453 N N . ALA A 1 319 ? -118.615 -9.309 158.807 1.00 69.75 319 ALA A N 1
ATOM 2454 C CA . ALA A 1 319 ? -119.991 -9.377 158.312 1.00 69.75 319 ALA A CA 1
ATOM 2455 C C . ALA A 1 319 ? -120.834 -10.462 159.013 1.00 69.75 319 ALA A C 1
ATOM 2457 O O . ALA A 1 319 ? -122.050 -10.306 159.123 1.00 69.75 319 ALA A O 1
ATOM 2458 N N . GLU A 1 320 ? -120.218 -11.550 159.490 1.00 67.75 320 GLU A N 1
ATOM 2459 C CA . GLU A 1 320 ? -120.903 -12.565 160.300 1.00 67.75 320 GLU A CA 1
ATOM 2460 C C . GLU A 1 320 ? -121.089 -12.109 161.754 1.00 67.75 320 GLU A C 1
ATOM 2462 O O . GLU A 1 320 ? -122.180 -12.259 162.301 1.00 67.75 320 GLU A O 1
ATOM 2467 N N . ARG A 1 321 ? -120.074 -11.469 162.356 1.00 72.69 321 ARG A N 1
ATOM 2468 C CA . ARG A 1 321 ? -120.159 -10.906 163.715 1.00 72.69 321 ARG A CA 1
ATOM 2469 C C . ARG A 1 321 ? -121.311 -9.904 163.843 1.00 72.69 321 ARG A C 1
ATOM 2471 O O . ARG A 1 321 ? -122.144 -10.053 164.730 1.00 72.69 321 ARG A O 1
ATOM 2478 N N . ILE A 1 322 ? -121.413 -8.958 162.906 1.00 69.81 322 ILE A N 1
ATOM 2479 C CA . ILE A 1 322 ? -122.491 -7.952 162.873 1.00 69.81 322 ILE A CA 1
ATOM 2480 C C . ILE A 1 322 ? -123.873 -8.617 162.717 1.00 69.81 322 ILE A C 1
ATOM 2482 O O . ILE A 1 322 ? -124.853 -8.150 163.296 1.00 69.81 322 ILE A O 1
ATOM 2486 N N . ARG A 1 323 ? -123.972 -9.737 161.980 1.00 68.75 323 ARG A N 1
ATOM 2487 C CA . ARG A 1 323 ? -125.221 -10.512 161.871 1.00 68.75 323 ARG A CA 1
ATOM 2488 C C . ARG A 1 323 ? -125.600 -11.248 163.154 1.00 68.75 323 ARG A C 1
ATOM 2490 O O . ARG A 1 323 ? -126.792 -11.414 163.390 1.00 68.75 323 ARG A O 1
ATOM 2497 N N . GLN A 1 324 ? -124.634 -11.703 163.952 1.00 67.81 324 GLN A N 1
ATOM 2498 C CA . GLN A 1 324 ? -124.918 -12.339 165.241 1.00 67.81 324 GLN A CA 1
ATOM 2499 C C . GLN A 1 324 ? -125.316 -11.305 166.299 1.00 67.81 324 GLN A C 1
ATOM 2501 O O . GLN A 1 324 ? -126.354 -11.477 166.929 1.00 67.81 324 GLN A O 1
ATOM 2506 N N . GLU A 1 325 ? -124.572 -10.201 166.416 1.00 65.06 325 GLU A N 1
ATOM 2507 C CA . GLU A 1 325 ? -124.878 -9.100 167.345 1.00 65.06 325 GLU A CA 1
ATOM 2508 C C . GLU A 1 325 ? -126.307 -8.561 167.106 1.00 65.06 325 GLU A C 1
ATOM 2510 O O . GLU A 1 325 ? -127.129 -8.540 168.021 1.00 65.06 325 GLU A O 1
ATOM 2515 N N . ALA A 1 326 ? -126.675 -8.283 165.848 1.00 59.19 326 ALA A N 1
ATOM 2516 C CA . ALA A 1 326 ? -128.028 -7.838 165.488 1.00 59.19 326 ALA A CA 1
ATOM 2517 C C . ALA A 1 326 ? -129.134 -8.910 165.649 1.00 59.19 326 ALA A C 1
ATOM 2519 O O . ALA A 1 326 ? -130.321 -8.575 165.616 1.00 59.19 326 ALA A O 1
ATOM 2520 N N . ALA A 1 327 ? -128.782 -10.193 165.788 1.00 62.69 327 ALA A N 1
ATOM 2521 C CA . ALA A 1 327 ? -129.740 -11.273 166.028 1.00 62.69 327 ALA A CA 1
ATOM 2522 C C . ALA A 1 327 ? -129.999 -11.508 167.525 1.00 62.69 327 ALA A C 1
ATOM 2524 O O . ALA A 1 327 ? -131.107 -11.901 167.887 1.00 62.69 327 ALA A O 1
ATOM 2525 N N . GLU A 1 328 ? -129.015 -11.249 168.390 1.00 62.28 328 GLU A N 1
ATOM 2526 C CA . GLU A 1 328 ? -129.164 -11.373 169.845 1.00 62.28 328 GLU A CA 1
ATOM 2527 C C . GLU A 1 328 ? -129.997 -10.205 170.415 1.00 62.28 328 GLU A C 1
ATOM 2529 O O . GLU A 1 328 ? -130.980 -10.456 171.120 1.00 62.28 328 GLU A O 1
ATOM 2534 N N . ASP A 1 329 ? -129.747 -8.963 169.974 1.00 61.66 329 ASP A N 1
ATOM 2535 C CA . ASP A 1 329 ? -130.577 -7.780 170.295 1.00 61.66 329 ASP A CA 1
ATOM 2536 C C . ASP A 1 329 ? -132.066 -7.978 169.927 1.00 61.66 329 ASP A C 1
ATOM 2538 O O . ASP A 1 329 ? -132.982 -7.546 170.641 1.00 61.66 329 ASP A O 1
ATOM 2542 N N . ALA A 1 330 ? -132.339 -8.663 168.811 1.00 56.50 330 ALA A N 1
ATOM 2543 C CA . ALA A 1 330 ? -133.697 -8.952 168.348 1.00 56.50 330 ALA A CA 1
ATOM 2544 C C . ALA A 1 330 ? -134.443 -9.964 169.248 1.00 56.50 330 ALA A C 1
ATOM 2546 O O . ALA A 1 330 ? -135.677 -9.942 169.331 1.00 56.50 330 ALA A O 1
ATOM 2547 N N . VAL A 1 331 ? -133.718 -10.843 169.948 1.00 65.44 331 VAL A N 1
ATOM 2548 C CA . VAL A 1 331 ? -134.294 -11.816 170.894 1.00 65.44 331 VAL A CA 1
ATOM 2549 C C . VAL A 1 331 ? -134.539 -11.178 172.264 1.00 65.44 331 VAL A C 1
ATOM 2551 O O . VAL A 1 331 ? -135.594 -11.397 172.866 1.00 65.44 331 VAL A O 1
ATOM 2554 N N . GLU A 1 332 ? -133.623 -10.337 172.750 1.00 62.75 332 GLU A N 1
ATOM 2555 C CA . GLU A 1 332 ? -133.811 -9.625 174.023 1.00 62.75 332 GLU A CA 1
ATOM 2556 C C . GLU A 1 332 ? -135.005 -8.654 173.954 1.00 62.75 332 GLU A C 1
ATOM 2558 O O . GLU A 1 332 ? -135.880 -8.658 174.828 1.00 62.75 332 GLU A O 1
ATOM 2563 N N . THR A 1 333 ? -135.115 -7.890 172.862 1.00 59.25 333 THR A N 1
ATOM 2564 C CA . THR A 1 333 ? -136.229 -6.946 172.653 1.00 59.25 333 THR A CA 1
ATOM 2565 C C . THR A 1 333 ? -137.595 -7.622 172.493 1.00 59.25 333 THR A C 1
ATOM 2567 O O . THR A 1 333 ? -138.591 -7.077 172.973 1.00 59.25 333 THR A O 1
ATOM 2570 N N . THR A 1 334 ? -137.676 -8.813 171.887 1.00 61.31 334 THR A N 1
ATOM 2571 C CA . THR A 1 334 ? -138.941 -9.573 171.818 1.00 61.31 334 THR A CA 1
ATOM 2572 C C . THR A 1 334 ? -139.336 -10.164 173.170 1.00 61.31 334 THR A C 1
ATOM 2574 O O . THR A 1 334 ? -140.492 -10.027 173.568 1.00 61.31 334 THR A O 1
ATOM 2577 N N . THR A 1 335 ? -138.385 -10.720 173.925 1.00 64.25 335 THR A N 1
ATOM 2578 C CA . THR A 1 335 ? -138.655 -11.300 175.256 1.00 64.25 335 THR A CA 1
ATOM 2579 C C . THR A 1 335 ? -139.187 -10.240 176.234 1.00 64.25 335 THR A C 1
ATOM 2581 O O . THR A 1 335 ? -140.196 -10.453 176.908 1.00 64.25 335 THR A O 1
ATOM 2584 N N . SER A 1 336 ? -138.579 -9.047 176.237 1.00 56.00 336 SER A N 1
ATOM 2585 C CA . SER A 1 336 ? -139.007 -7.894 177.051 1.00 56.00 336 SER A CA 1
ATOM 2586 C C . SER A 1 336 ? -140.425 -7.392 176.720 1.00 56.00 336 SER A C 1
ATOM 2588 O O . SER A 1 336 ? -141.136 -6.880 177.591 1.00 56.00 336 SER A O 1
ATOM 2590 N N . ALA A 1 337 ? -140.872 -7.554 175.470 1.00 53.19 337 ALA A N 1
ATOM 2591 C CA . ALA A 1 337 ? -142.216 -7.167 175.045 1.00 53.19 337 ALA A CA 1
ATOM 2592 C C . ALA A 1 337 ? -143.298 -8.165 175.502 1.00 53.19 337 ALA A C 1
ATOM 2594 O O . ALA A 1 337 ? -144.408 -7.747 175.841 1.00 53.19 337 ALA A O 1
ATOM 2595 N N . GLU A 1 338 ? -142.999 -9.467 175.552 1.00 58.31 338 GLU A N 1
ATOM 2596 C CA . GLU A 1 338 ? -143.972 -10.491 175.962 1.00 58.31 338 GLU A CA 1
ATOM 2597 C C . GLU A 1 338 ? -144.298 -10.428 177.466 1.00 58.31 338 GLU A C 1
ATOM 2599 O O . GLU A 1 338 ? -145.471 -10.530 177.842 1.00 58.31 338 GLU A O 1
ATOM 2604 N N . GLU A 1 339 ? -143.313 -10.141 178.328 1.00 58.97 339 GLU A N 1
ATOM 2605 C CA . GLU A 1 339 ? -143.552 -9.932 179.768 1.00 58.97 339 GLU A CA 1
ATOM 2606 C C . GLU A 1 339 ? -144.489 -8.737 180.039 1.00 58.97 339 GLU A C 1
ATOM 2608 O O . GLU A 1 339 ? -145.365 -8.801 180.909 1.00 58.97 339 GLU A O 1
ATOM 2613 N N . GLN A 1 340 ? -144.381 -7.667 179.243 1.00 55.47 340 GLN A N 1
ATOM 2614 C CA . GLN A 1 340 ? -145.257 -6.492 179.343 1.00 55.47 340 GLN A CA 1
ATOM 2615 C C . GLN A 1 340 ? -146.697 -6.780 178.883 1.00 55.47 340 GLN A C 1
ATOM 2617 O O . GLN A 1 340 ? -147.641 -6.169 179.392 1.00 55.47 340 GLN A O 1
ATOM 2622 N N . VAL A 1 341 ? -146.901 -7.739 177.971 1.00 60.75 341 VAL A N 1
ATOM 2623 C CA . VAL A 1 341 ? -148.243 -8.187 177.558 1.00 60.75 341 VAL A CA 1
ATOM 2624 C C . VAL A 1 341 ? -148.904 -9.043 178.642 1.00 60.75 341 VAL A C 1
ATOM 2626 O O . VAL A 1 341 ? -150.098 -8.869 178.898 1.00 60.75 341 VAL A O 1
ATOM 2629 N N . ALA A 1 342 ? -148.153 -9.921 179.314 1.00 58.81 342 ALA A N 1
ATOM 2630 C CA . ALA A 1 342 ? -148.682 -10.770 180.385 1.00 58.81 342 ALA A CA 1
ATOM 2631 C C . ALA A 1 342 ? -149.242 -9.944 181.561 1.00 58.81 342 ALA A C 1
ATOM 2633 O O . ALA A 1 342 ? -150.375 -10.158 181.999 1.00 58.81 342 ALA A O 1
ATOM 2634 N N . LEU A 1 343 ? -148.494 -8.934 182.015 1.00 58.03 343 LEU A N 1
ATOM 2635 C CA . LEU A 1 343 ? -148.869 -8.092 183.161 1.00 58.03 343 LEU A CA 1
ATOM 2636 C C . LEU A 1 343 ? -150.103 -7.202 182.884 1.00 58.03 343 LEU A C 1
ATOM 2638 O O . LEU A 1 343 ? -150.842 -6.844 183.801 1.00 58.03 343 LEU A O 1
ATOM 2642 N N . LEU A 1 344 ? -150.388 -6.899 181.611 1.00 56.12 344 LEU A N 1
ATOM 2643 C CA . LEU A 1 344 ? -151.614 -6.209 181.185 1.00 56.12 344 LEU A CA 1
ATOM 2644 C C . LEU A 1 344 ? -152.835 -7.141 181.058 1.00 56.12 344 LEU A C 1
ATOM 2646 O O . LEU A 1 344 ? -153.969 -6.656 181.048 1.00 56.12 344 LEU A O 1
ATOM 2650 N N . GLN A 1 345 ? -152.648 -8.464 180.989 1.00 57.06 345 GLN A N 1
ATOM 2651 C CA . GLN A 1 345 ? -153.762 -9.421 181.005 1.00 57.06 345 GLN A CA 1
ATOM 2652 C C . GLN A 1 345 ? -154.309 -9.647 182.421 1.00 57.06 345 GLN A C 1
ATOM 2654 O O . GLN A 1 345 ? -155.528 -9.675 182.590 1.00 57.06 345 GLN A O 1
ATOM 2659 N N . GLU A 1 346 ? -153.454 -9.701 183.446 1.00 57.84 346 GLU A N 1
ATOM 2660 C CA . GLU A 1 346 ? -153.895 -9.838 184.847 1.00 57.84 346 GLU A CA 1
ATOM 2661 C C . GLU A 1 346 ? -154.753 -8.635 185.297 1.00 57.84 346 GLU A C 1
ATOM 2663 O O . GLU A 1 346 ? -155.806 -8.795 185.919 1.00 57.84 346 GLU A O 1
ATOM 2668 N N . GLN A 1 347 ? -154.394 -7.418 184.865 1.00 53.94 347 GLN A N 1
ATOM 2669 C CA . GLN A 1 347 ? -155.196 -6.207 185.105 1.00 53.94 347 GLN A CA 1
ATOM 2670 C C . GLN A 1 347 ? -156.582 -6.241 184.431 1.00 53.94 347 GLN A C 1
ATOM 2672 O O . GLN A 1 347 ? -157.504 -5.548 184.873 1.00 53.94 347 GLN A O 1
ATOM 2677 N N . ARG A 1 348 ? -156.762 -7.047 183.376 1.00 61.28 348 ARG A N 1
ATOM 2678 C CA . ARG A 1 348 ? -158.022 -7.147 182.626 1.00 61.28 348 ARG A CA 1
ATOM 2679 C C . ARG A 1 348 ? -159.048 -8.061 183.303 1.00 61.28 348 ARG A C 1
ATOM 2681 O O . ARG A 1 348 ? -160.241 -7.778 183.199 1.00 61.28 348 ARG A O 1
ATOM 2688 N N . GLU A 1 349 ? -158.633 -9.123 183.995 1.00 58.56 349 GLU A N 1
ATOM 2689 C CA . GLU A 1 349 ? -159.584 -10.033 184.659 1.00 58.56 349 GLU A CA 1
ATOM 2690 C C . GLU A 1 349 ? -160.240 -9.399 185.891 1.00 58.56 349 GLU A C 1
ATOM 2692 O O . GLU A 1 349 ? -161.456 -9.512 186.060 1.00 58.56 349 GLU A O 1
ATOM 2697 N N . VAL A 1 350 ? -159.495 -8.626 186.691 1.00 58.69 350 VAL A N 1
ATOM 2698 C CA . VAL A 1 350 ? -160.066 -7.897 187.843 1.00 58.69 350 VAL A CA 1
ATOM 2699 C C . VAL A 1 350 ? -161.136 -6.896 187.386 1.00 58.69 350 VAL A C 1
ATOM 2701 O O . VAL A 1 350 ? -162.225 -6.840 187.965 1.00 58.69 350 VAL A O 1
ATOM 2704 N N . LEU A 1 351 ? -160.882 -6.179 186.284 1.00 50.31 351 LEU A N 1
ATOM 2705 C CA . LEU A 1 351 ? -161.833 -5.238 185.678 1.00 50.31 351 LEU A CA 1
ATOM 2706 C C . LEU A 1 351 ? -163.092 -5.917 185.107 1.00 50.31 351 LEU A C 1
ATOM 2708 O O . LEU A 1 351 ? -164.108 -5.248 184.917 1.00 50.31 351 LEU A O 1
ATOM 2712 N N . SER A 1 352 ? -163.072 -7.237 184.888 1.00 58.00 352 SER A N 1
ATOM 2713 C CA . SER A 1 352 ? -164.235 -7.987 184.403 1.00 58.00 352 SER A CA 1
ATOM 2714 C C . SER A 1 352 ? -165.288 -8.269 185.483 1.00 58.00 352 SER A C 1
ATOM 2716 O O . SER A 1 352 ? -166.424 -8.570 185.126 1.00 58.00 352 SER A O 1
ATOM 2718 N N . SER A 1 353 ? -164.957 -8.168 186.778 1.00 52.19 353 SER A N 1
ATOM 2719 C CA . SER A 1 353 ? -165.927 -8.402 187.870 1.00 52.19 353 SER A CA 1
ATOM 2720 C C . SER A 1 353 ? -166.650 -7.132 188.345 1.00 52.19 353 SER A C 1
ATOM 2722 O O . SER A 1 353 ? -167.728 -7.215 188.927 1.00 52.19 353 SER A O 1
ATOM 2724 N N . TYR A 1 354 ? -166.120 -5.946 188.025 1.00 46.81 354 TYR A N 1
ATOM 2725 C CA . TYR A 1 354 ? -166.680 -4.650 188.436 1.00 46.81 354 TYR A CA 1
ATOM 2726 C C . TYR A 1 354 ? -168.048 -4.310 187.799 1.00 46.81 354 TYR A C 1
ATOM 2728 O O . TYR A 1 354 ? -168.752 -3.423 188.279 1.00 46.81 354 TYR A O 1
ATOM 2736 N N . ILE A 1 355 ? -168.437 -4.988 186.713 1.00 59.25 355 ILE A N 1
ATOM 2737 C CA . ILE A 1 355 ? -169.575 -4.581 185.866 1.00 59.25 355 ILE A CA 1
ATOM 2738 C C . ILE A 1 355 ? -170.846 -5.423 186.087 1.00 59.25 355 ILE A C 1
ATOM 2740 O O . ILE A 1 355 ? -171.935 -4.944 185.768 1.00 59.25 355 ILE A O 1
ATOM 2744 N N . GLU A 1 356 ? -170.755 -6.613 186.692 1.00 53.31 356 GLU A N 1
ATOM 2745 C CA . GLU A 1 356 ? -171.941 -7.450 186.941 1.00 53.31 356 GLU A CA 1
ATOM 2746 C C . GLU A 1 356 ? -172.798 -6.880 188.093 1.00 53.31 356 GLU A C 1
ATOM 2748 O O . GLU A 1 356 ? -173.986 -6.615 187.904 1.00 53.31 356 GLU A O 1
ATOM 2753 N N . ASP A 1 357 ? -172.187 -6.566 189.246 1.00 44.34 357 ASP A N 1
ATOM 2754 C CA . ASP A 1 357 ? -172.902 -6.071 190.441 1.00 44.34 357 ASP A CA 1
ATOM 2755 C C . ASP A 1 357 ? -172.947 -4.537 190.600 1.00 44.34 357 ASP A C 1
ATOM 2757 O O . ASP A 1 357 ? -173.652 -4.028 191.471 1.00 44.34 357 ASP A O 1
ATOM 2761 N N . MET A 1 358 ? -172.387 -3.767 189.656 1.00 43.28 358 MET A N 1
ATOM 2762 C CA . MET A 1 358 ? -172.760 -2.346 189.456 1.00 43.28 358 MET A CA 1
ATOM 2763 C C . MET A 1 358 ? -174.234 -2.162 189.010 1.00 43.28 358 MET A C 1
ATOM 2765 O O . MET A 1 358 ? -174.677 -1.047 188.724 1.00 43.28 358 MET A O 1
ATOM 2769 N N . ARG A 1 359 ? -175.017 -3.251 188.948 1.00 48.25 359 ARG A N 1
ATOM 2770 C CA . ARG A 1 359 ? -176.462 -3.279 188.673 1.00 48.25 359 ARG A CA 1
ATOM 2771 C C . ARG A 1 359 ? -177.347 -3.693 189.857 1.00 48.25 359 ARG A C 1
ATOM 2773 O O . ARG A 1 359 ? -178.566 -3.563 189.736 1.00 48.25 359 ARG A O 1
ATOM 2780 N N . ALA A 1 360 ? -176.792 -4.129 190.990 1.00 39.56 360 ALA A N 1
ATOM 2781 C CA . ALA A 1 360 ? -177.549 -4.724 192.101 1.00 39.56 360 ALA A CA 1
ATOM 2782 C C . ALA A 1 360 ? -177.783 -3.773 193.301 1.00 39.56 360 ALA A C 1
ATOM 2784 O O . ALA A 1 360 ? -177.606 -4.158 194.453 1.00 39.56 360 ALA A O 1
ATOM 2785 N N . LEU A 1 361 ? -178.300 -2.569 193.006 1.00 36.06 361 LEU A N 1
ATOM 2786 C CA . LEU A 1 361 ? -178.650 -1.441 193.904 1.00 36.06 361 LEU A CA 1
ATOM 2787 C C . LEU A 1 361 ? -177.477 -0.492 194.242 1.00 36.06 361 LEU A C 1
ATOM 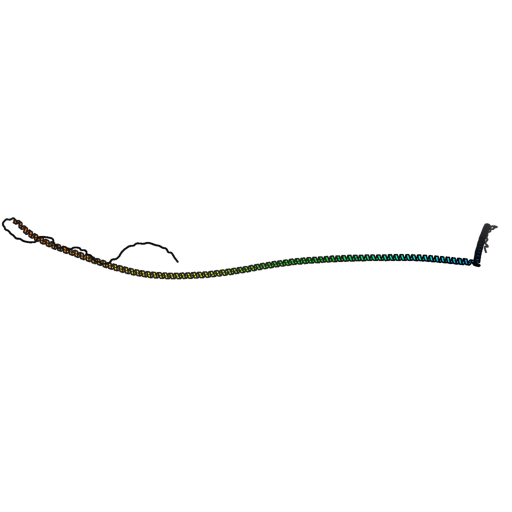2789 O O . LEU A 1 361 ? -176.340 -0.912 194.369 1.00 36.06 361 LEU A O 1
ATOM 2793 N N . LEU A 1 362 ? -177.649 0.836 194.335 1.00 46.16 362 LEU A N 1
ATOM 2794 C CA . LEU A 1 362 ? -178.769 1.665 194.847 1.00 46.16 362 LEU A CA 1
ATOM 2795 C C . LEU A 1 362 ? -178.961 1.632 196.378 1.00 46.16 362 LEU A C 1
ATOM 2797 O O . LEU A 1 362 ? -180.079 1.804 196.862 1.00 46.16 362 LEU A O 1
ATOM 2801 N N . ALA A 1 363 ? -177.877 1.489 197.149 1.00 31.45 363 ALA A N 1
ATOM 2802 C CA . ALA A 1 363 ? -177.882 1.814 198.579 1.00 31.45 363 ALA A CA 1
ATOM 2803 C C . ALA A 1 363 ? -176.516 2.327 199.088 1.00 31.45 363 ALA A C 1
ATOM 2805 O O . ALA A 1 363 ? -175.674 1.537 199.503 1.00 31.45 363 ALA A O 1
ATOM 2806 N N . SER A 1 364 ? -176.370 3.659 199.171 1.00 28.58 364 SER A N 1
ATOM 2807 C CA . SER A 1 364 ? -175.261 4.389 199.830 1.00 28.58 364 SER A CA 1
ATOM 2808 C C . SER A 1 364 ? -173.865 4.281 199.170 1.00 28.58 364 SER A C 1
ATOM 2810 O O . SER A 1 364 ? -173.587 3.314 198.473 1.00 28.58 364 SER A O 1
ATOM 2812 N N . ASP A 1 365 ? -172.922 5.212 199.356 1.00 31.47 365 ASP A N 1
ATOM 2813 C CA . ASP A 1 365 ? -173.005 6.669 199.597 1.00 31.47 365 ASP A CA 1
ATOM 2814 C C . ASP A 1 365 ? -171.599 7.304 199.397 1.00 31.47 365 ASP A C 1
ATOM 2816 O O . ASP A 1 365 ? -170.603 6.599 199.267 1.00 31.47 365 ASP A O 1
ATOM 2820 N N . SER A 1 366 ? -171.522 8.637 199.435 1.00 30.77 366 SER A N 1
ATOM 2821 C CA . SER A 1 366 ? -170.377 9.416 199.933 1.00 30.77 366 SER A CA 1
ATOM 2822 C C . SER A 1 366 ? -168.997 9.272 199.255 1.00 30.77 366 SER A C 1
ATOM 2824 O O . SER A 1 366 ? -168.079 8.643 199.765 1.00 30.77 366 SER A O 1
ATOM 2826 N N . SER A 1 367 ? -168.799 10.159 198.271 1.00 28.31 367 SER A N 1
ATOM 2827 C CA . SER A 1 367 ? -167.813 11.265 198.345 1.00 28.31 367 SER A CA 1
ATOM 2828 C C . SER A 1 367 ? -166.292 11.021 198.241 1.00 28.31 367 SER A C 1
ATOM 2830 O O . SER A 1 367 ? -165.735 10.168 198.915 1.00 28.31 367 SER A O 1
ATOM 2832 N N . ALA A 1 368 ? -165.634 12.001 197.592 1.00 29.48 368 ALA A N 1
ATOM 2833 C CA . ALA A 1 368 ? -164.268 12.488 197.869 1.00 29.48 368 ALA A CA 1
ATOM 2834 C C . ALA A 1 368 ? -163.075 11.539 197.561 1.00 29.48 368 ALA A C 1
ATOM 2836 O O . ALA A 1 368 ? -163.204 10.328 197.582 1.00 29.48 368 ALA A O 1
ATOM 2837 N N . SER A 1 369 ? -161.843 12.006 197.304 1.00 31.02 369 SER A N 1
ATOM 2838 C CA . SER A 1 369 ? -161.316 13.296 196.792 1.00 31.02 369 SER A CA 1
ATOM 2839 C C . SER A 1 369 ? -159.797 13.142 196.517 1.00 31.02 369 SER A C 1
ATOM 2841 O O . SER A 1 369 ? -159.249 12.092 196.833 1.00 31.02 369 SER A O 1
ATOM 2843 N N . ILE A 1 370 ? -159.115 14.210 196.059 1.00 29.84 370 ILE A N 1
ATOM 2844 C CA . ILE A 1 370 ? -157.632 14.372 196.038 1.00 29.84 370 ILE A CA 1
ATOM 2845 C C . ILE A 1 370 ? -156.902 13.547 194.935 1.00 29.84 370 ILE A C 1
ATOM 2847 O O . ILE A 1 370 ? -157.396 12.518 194.502 1.00 29.84 370 ILE A O 1
ATOM 2851 N N . ALA A 1 371 ? -155.688 13.903 194.484 1.00 33.06 371 ALA A N 1
ATOM 2852 C CA . ALA A 1 371 ? -155.299 15.046 193.631 1.00 33.06 371 ALA A CA 1
ATOM 2853 C C . ALA A 1 371 ? -153.828 14.885 193.134 1.00 33.06 371 ALA A C 1
ATOM 2855 O O . ALA A 1 371 ? -153.103 14.039 193.640 1.00 33.06 371 ALA A O 1
ATOM 2856 N N . VAL A 1 372 ? -153.380 15.795 192.248 1.00 29.42 372 VAL A N 1
ATOM 2857 C CA . VAL A 1 372 ? -151.968 16.189 191.982 1.00 29.42 372 VAL A CA 1
ATOM 2858 C C . VAL A 1 372 ? -151.058 15.263 191.122 1.00 29.42 372 VAL A C 1
ATOM 2860 O O . VAL A 1 372 ? -150.741 14.140 191.482 1.00 29.42 372 VAL A O 1
ATOM 2863 N N . SER A 1 373 ? -150.478 15.890 190.078 1.00 29.70 373 SER A N 1
ATOM 2864 C CA . SER A 1 373 ? -149.126 15.711 189.475 1.00 29.70 373 SER A CA 1
ATOM 2865 C C . SER A 1 373 ? -148.817 14.790 188.265 1.00 29.70 373 SER A C 1
ATOM 2867 O O . SER A 1 373 ? -149.095 13.600 188.244 1.00 29.70 373 SER A O 1
ATOM 2869 N N . THR A 1 374 ? -148.026 15.402 187.358 1.00 34.94 374 THR A N 1
ATOM 2870 C CA . THR A 1 374 ? -146.888 14.891 186.541 1.00 34.94 374 THR A CA 1
ATOM 2871 C C . THR A 1 374 ? -147.041 14.069 185.242 1.00 34.94 374 THR A C 1
ATOM 2873 O O . THR A 1 374 ? -147.752 13.081 185.176 1.00 34.94 374 THR A O 1
ATOM 2876 N N . ILE A 1 375 ? -146.194 14.469 184.269 1.00 36.91 375 ILE A N 1
ATOM 2877 C CA . ILE A 1 375 ? -145.596 13.728 183.128 1.00 36.91 375 ILE A CA 1
ATOM 2878 C C . ILE A 1 375 ? -146.558 13.195 182.043 1.00 36.91 375 ILE A C 1
ATOM 2880 O O . ILE A 1 375 ? -147.113 12.109 182.162 1.00 36.91 375 ILE A O 1
ATOM 2884 N N . VAL A 1 376 ? -146.656 13.926 180.918 1.00 32.06 376 VAL A N 1
ATOM 2885 C CA . VAL A 1 376 ? -147.259 13.489 179.635 1.00 32.06 376 VAL A CA 1
ATOM 2886 C C . VAL A 1 376 ? -146.516 14.156 178.453 1.00 32.06 376 VAL A C 1
ATOM 2888 O O . VAL A 1 376 ? -146.082 15.297 178.598 1.00 32.06 376 VAL A O 1
ATOM 2891 N N . ALA A 1 377 ? -146.470 13.466 177.298 1.00 31.47 377 ALA A N 1
ATOM 2892 C CA . ALA A 1 377 ? -145.788 13.752 176.013 1.00 31.47 377 ALA A CA 1
ATOM 2893 C C . ALA A 1 377 ? -144.345 13.197 175.941 1.00 31.47 377 ALA A C 1
ATOM 2895 O O . ALA A 1 377 ? -143.473 13.683 176.651 1.00 31.47 377 ALA A O 1
ATOM 2896 N N . ASN A 1 378 ? -144.033 12.098 175.233 1.00 31.12 378 ASN A N 1
ATOM 2897 C CA . ASN A 1 378 ? -144.303 11.668 173.836 1.00 31.12 378 ASN A CA 1
ATOM 2898 C C . ASN A 1 378 ? -143.690 12.615 172.781 1.00 31.12 378 ASN A C 1
ATOM 2900 O O . ASN A 1 378 ? -144.026 13.794 172.782 1.00 31.12 378 ASN A O 1
ATOM 2904 N N . ALA A 1 379 ? -142.878 12.160 171.814 1.00 27.95 379 ALA A N 1
ATOM 2905 C CA . ALA A 1 379 ? -142.280 10.829 171.584 1.00 27.95 379 ALA A CA 1
ATOM 2906 C C . ALA A 1 379 ? -141.045 10.940 170.642 1.00 27.95 379 ALA A C 1
ATOM 2908 O O . ALA A 1 379 ? -140.735 12.038 170.192 1.00 27.95 379 ALA A O 1
ATOM 2909 N N . ALA A 1 380 ? -140.422 9.796 170.311 1.00 28.97 380 ALA A N 1
ATOM 2910 C CA . ALA A 1 380 ? -139.236 9.599 169.450 1.00 28.97 380 ALA A CA 1
ATOM 2911 C C . ALA A 1 380 ? -137.864 9.967 170.073 1.00 28.97 380 ALA A C 1
ATOM 2913 O O . ALA A 1 380 ? -137.456 11.124 170.113 1.00 28.97 380 ALA A O 1
ATOM 2914 N N . ALA A 1 381 ? -137.143 8.931 170.525 1.00 30.52 381 ALA A N 1
ATOM 2915 C CA . ALA A 1 381 ? -135.704 8.936 170.832 1.00 30.52 381 ALA A CA 1
ATOM 2916 C C . ALA A 1 381 ? -134.893 8.874 169.511 1.00 30.52 381 ALA A C 1
ATOM 2918 O O . ALA A 1 381 ? -135.378 8.276 168.555 1.00 30.52 381 ALA A O 1
ATOM 2919 N N . ASN A 1 382 ? -133.793 9.614 169.313 1.00 34.28 382 ASN A N 1
ATOM 2920 C CA . ASN A 1 382 ? -132.453 9.563 169.940 1.00 34.28 382 ASN A CA 1
ATOM 2921 C C . ASN A 1 382 ? -131.605 8.331 169.548 1.00 34.28 382 ASN A C 1
ATOM 2923 O O . ASN A 1 382 ? -132.079 7.208 169.642 1.00 34.28 382 ASN A O 1
ATOM 2927 N N . ALA A 1 383 ? -130.325 8.599 169.230 1.00 35.16 383 ALA A N 1
ATOM 2928 C CA . ALA A 1 383 ? -129.242 7.675 168.845 1.00 35.16 383 ALA A CA 1
ATOM 2929 C C . ALA A 1 383 ? -129.288 7.074 167.415 1.00 35.16 383 ALA A C 1
ATOM 2931 O O . ALA A 1 383 ? -129.594 5.903 167.231 1.00 35.16 383 ALA A O 1
ATOM 2932 N N . ALA A 1 384 ? -128.877 7.881 166.427 1.00 27.48 384 ALA A N 1
ATOM 2933 C CA . ALA A 1 384 ? -128.313 7.453 165.136 1.00 27.48 384 ALA A CA 1
ATOM 2934 C C . ALA A 1 384 ? -127.285 8.526 164.693 1.00 27.48 384 ALA A C 1
ATOM 2936 O O . ALA A 1 384 ? -127.581 9.715 164.788 1.00 27.48 384 ALA A O 1
ATOM 2937 N N . GLU A 1 385 ? -126.008 8.162 164.534 1.00 30.22 385 GLU A N 1
ATOM 2938 C CA . GLU A 1 385 ? -125.314 7.952 163.241 1.00 30.22 385 GLU A CA 1
ATOM 2939 C C . GLU A 1 385 ? -124.730 9.241 162.618 1.00 30.22 385 GLU A C 1
ATOM 2941 O O . GLU A 1 385 ? -125.377 9.935 161.837 1.00 30.22 385 GLU A O 1
ATOM 2946 N N . ASP A 1 386 ? -123.460 9.531 162.937 1.00 28.12 386 ASP A N 1
ATOM 2947 C CA . ASP A 1 386 ? -122.640 10.523 162.226 1.00 28.12 386 ASP A CA 1
ATOM 2948 C C . ASP A 1 386 ? -122.131 9.933 160.897 1.00 28.12 386 ASP A C 1
ATOM 2950 O O . ASP A 1 386 ? -121.230 9.091 160.888 1.00 28.12 386 ASP A O 1
ATOM 2954 N N . ALA A 1 387 ? -122.693 10.380 159.770 1.00 30.27 387 ALA A N 1
ATOM 2955 C CA . ALA A 1 387 ? -122.313 9.917 158.433 1.00 30.27 387 ALA A CA 1
ATOM 2956 C C . ALA A 1 387 ? -122.371 11.032 157.366 1.00 30.27 387 ALA A C 1
ATOM 2958 O O . ALA A 1 387 ? -123.324 11.123 156.598 1.00 30.27 387 ALA A O 1
ATOM 2959 N N . ASP A 1 388 ? -121.322 11.857 157.305 1.00 29.55 388 ASP A N 1
ATOM 2960 C CA . ASP A 1 388 ? -120.854 12.565 156.097 1.00 29.55 388 ASP A CA 1
ATOM 2961 C C . ASP A 1 388 ? -119.426 13.101 156.377 1.00 29.55 388 ASP A C 1
ATOM 2963 O O . ASP A 1 388 ? -119.044 13.303 157.527 1.00 29.55 388 ASP A O 1
ATOM 2967 N N . GLY A 1 389 ? -118.541 13.360 155.413 1.00 29.95 389 GLY A N 1
ATOM 2968 C CA . GLY A 1 389 ? -118.748 13.389 153.963 1.00 29.95 389 GLY A CA 1
ATOM 2969 C C . GLY A 1 389 ? -117.941 14.500 153.286 1.00 29.95 389 GLY A C 1
ATOM 2970 O O . GLY A 1 389 ? -118.487 15.273 152.506 1.00 29.95 389 GLY A O 1
ATOM 2971 N N . ALA A 1 390 ? -116.652 14.651 153.621 1.00 29.72 390 ALA A N 1
ATOM 2972 C CA . ALA A 1 390 ? -115.849 15.806 153.202 1.00 29.72 390 ALA A CA 1
ATOM 2973 C C . ALA A 1 390 ? -114.491 15.411 152.592 1.00 29.72 390 ALA A C 1
ATOM 2975 O O . ALA A 1 390 ? -113.491 15.221 153.277 1.00 29.72 390 ALA A O 1
ATOM 2976 N N . PHE A 1 391 ? -114.478 15.340 151.264 1.00 30.41 391 PHE A N 1
ATOM 2977 C CA . PHE A 1 391 ? -113.304 15.247 150.395 1.00 30.41 391 PHE A CA 1
ATOM 2978 C C . PHE A 1 391 ? -112.287 16.380 150.665 1.00 30.41 391 PHE A C 1
ATOM 2980 O O . PHE A 1 391 ? -112.613 17.551 150.466 1.00 30.41 391 PHE A O 1
ATOM 2987 N N . THR A 1 392 ? -111.042 16.055 151.048 1.00 31.91 392 THR A N 1
ATOM 2988 C CA . THR A 1 392 ? -109.950 17.045 151.190 1.00 31.91 392 THR A CA 1
ATOM 2989 C C . THR A 1 392 ? -108.613 16.565 150.614 1.00 31.91 392 THR A C 1
ATOM 2991 O O . THR A 1 392 ? -107.858 15.838 151.257 1.00 31.91 392 THR A O 1
ATOM 2994 N N . ALA A 1 393 ? -108.284 17.063 149.422 1.00 32.38 393 ALA A N 1
ATOM 2995 C CA . ALA A 1 393 ? -106.902 17.326 148.999 1.00 32.38 393 ALA A CA 1
ATOM 2996 C C . ALA A 1 393 ? -106.353 18.575 149.762 1.00 32.38 393 ALA A C 1
ATOM 2998 O O . ALA A 1 393 ? -107.170 19.249 150.401 1.00 32.38 393 ALA A O 1
ATOM 2999 N N . PRO A 1 394 ? -105.053 18.969 149.688 1.00 47.75 394 PRO A N 1
ATOM 3000 C CA . PRO A 1 394 ? -104.022 18.487 148.756 1.00 47.75 394 PRO A CA 1
ATOM 3001 C C . PRO A 1 394 ? -102.586 18.258 149.304 1.00 47.75 394 PRO A C 1
ATOM 3003 O O . PRO A 1 394 ? -102.115 18.931 150.216 1.00 47.75 394 PRO A O 1
ATOM 3006 N N . ALA A 1 395 ? -101.841 17.411 148.589 1.00 31.66 395 ALA A N 1
ATOM 3007 C CA . ALA A 1 395 ? -100.397 17.508 148.318 1.00 31.66 395 ALA A CA 1
ATOM 3008 C C . ALA A 1 395 ? -100.177 16.834 146.937 1.00 31.66 395 ALA A C 1
ATOM 3010 O O . ALA A 1 395 ? -100.880 15.873 146.642 1.00 31.66 395 ALA A O 1
ATOM 3011 N N . ALA A 1 396 ? -99.398 17.319 145.965 1.00 34.00 396 ALA A N 1
ATOM 3012 C CA . ALA A 1 396 ? -98.071 17.940 145.987 1.00 34.00 396 ALA A CA 1
ATOM 3013 C C . ALA A 1 396 ? -96.936 16.953 146.320 1.00 34.00 396 ALA A C 1
ATOM 3015 O O . ALA A 1 396 ? -96.467 16.930 147.452 1.00 34.00 396 ALA A O 1
ATOM 3016 N N . ASP A 1 397 ? -96.480 16.189 145.318 1.00 31.50 397 ASP A N 1
ATOM 3017 C CA . ASP A 1 397 ? -95.128 16.359 144.750 1.00 31.50 397 ASP A CA 1
ATOM 3018 C C . ASP A 1 397 ? -95.069 15.765 143.312 1.00 31.50 397 ASP A C 1
ATOM 3020 O O . ASP A 1 397 ? -96.106 15.558 142.681 1.00 31.50 397 ASP A O 1
ATOM 3024 N N . SER A 1 398 ? -93.860 15.597 142.782 1.00 35.84 398 SER A N 1
ATOM 3025 C CA . SER A 1 398 ? -93.434 15.485 141.384 1.00 35.84 398 SER A CA 1
ATOM 3026 C C . SER A 1 398 ? -93.370 14.064 140.777 1.00 35.84 398 SER A C 1
ATOM 3028 O O . SER A 1 398 ? -93.538 13.068 141.471 1.00 35.84 398 SER A O 1
ATOM 3030 N N . ALA A 1 399 ? -93.019 14.033 139.475 1.00 33.34 399 ALA A N 1
ATOM 3031 C CA . ALA A 1 399 ? -92.499 12.920 138.652 1.00 33.34 399 ALA A CA 1
ATOM 3032 C C . ALA A 1 399 ? -93.475 12.109 137.754 1.00 33.34 399 ALA A C 1
ATOM 3034 O O . ALA A 1 399 ? -94.220 11.253 138.215 1.00 33.34 399 ALA A O 1
ATOM 3035 N N . ALA A 1 400 ? -93.357 12.365 136.442 1.00 32.97 400 ALA A N 1
ATOM 3036 C CA . ALA A 1 400 ? -93.589 11.514 135.256 1.00 32.97 400 ALA A CA 1
ATOM 3037 C C . ALA A 1 400 ? -92.871 12.252 134.086 1.00 32.97 400 ALA A C 1
ATOM 3039 O O . ALA A 1 400 ? -92.852 13.484 134.090 1.00 32.97 400 ALA A O 1
ATOM 3040 N N . GLU A 1 401 ? -92.058 11.653 133.206 1.00 32.12 401 GLU A N 1
ATOM 3041 C CA . GLU A 1 401 ? -92.356 10.616 132.191 1.00 32.12 401 GLU A CA 1
ATOM 3042 C C . GLU A 1 401 ? -93.333 11.147 131.117 1.00 32.12 401 GLU A C 1
ATOM 3044 O O . GLU A 1 401 ? -94.426 11.596 131.440 1.00 32.12 401 GLU A O 1
ATOM 3049 N N . LEU A 1 402 ? -92.853 11.459 129.901 1.00 37.81 402 LEU A N 1
ATOM 3050 C CA . LEU A 1 402 ? -92.505 10.567 128.770 1.00 37.81 402 LEU A CA 1
ATOM 3051 C C . LEU A 1 402 ? -93.748 10.039 128.032 1.00 37.81 402 LEU A C 1
ATOM 3053 O O . LEU A 1 402 ? -94.380 9.113 128.517 1.00 37.81 402 LEU A O 1
ATOM 3057 N N . GLU A 1 403 ? -94.052 10.604 126.855 1.00 33.91 403 GLU A N 1
ATOM 3058 C CA . GLU A 1 403 ? -93.999 9.946 125.525 1.00 33.91 403 GLU A CA 1
ATOM 3059 C C . GLU A 1 403 ? -94.510 10.895 124.408 1.00 33.91 403 GLU A C 1
ATOM 3061 O O . GLU A 1 403 ? -95.106 11.922 124.723 1.00 33.91 403 GLU A O 1
ATOM 3066 N N . GLU A 1 404 ? -94.252 10.530 123.135 1.00 35.50 404 GLU A N 1
ATOM 3067 C CA . GLU A 1 404 ? -94.992 10.930 121.904 1.00 35.50 404 GLU A CA 1
ATOM 3068 C C . GLU A 1 404 ? -95.035 12.438 121.471 1.00 35.50 404 GLU A C 1
ATOM 3070 O O . GLU A 1 404 ? -94.938 13.351 122.285 1.00 35.50 404 GLU A O 1
ATOM 3075 N N . ASP A 1 405 ? -95.137 12.836 120.185 1.00 35.59 405 ASP A N 1
ATOM 3076 C CA . ASP A 1 405 ? -95.107 12.136 118.873 1.00 35.59 405 ASP A CA 1
ATOM 3077 C C . ASP A 1 405 ? -94.783 13.131 117.701 1.00 35.59 405 ASP A C 1
ATOM 3079 O O . ASP A 1 405 ? -94.646 14.336 117.928 1.00 35.59 405 ASP A O 1
ATOM 3083 N N . THR A 1 406 ? -94.775 12.646 116.445 1.00 37.03 406 THR A N 1
ATOM 3084 C CA . THR A 1 406 ? -94.757 13.327 115.116 1.00 37.03 406 THR A CA 1
ATOM 3085 C C . THR A 1 406 ? -93.408 13.918 114.653 1.00 37.03 406 THR A C 1
ATOM 3087 O O . THR A 1 406 ? -92.715 14.561 115.434 1.00 37.03 406 THR A O 1
ATOM 3090 N N . GLU A 1 407 ? -92.852 13.710 113.441 1.00 37.47 407 GLU A N 1
ATOM 3091 C CA . GLU A 1 407 ? -93.294 13.384 112.051 1.00 37.47 407 GLU A CA 1
ATOM 3092 C C . GLU A 1 407 ? -93.470 14.618 111.118 1.00 37.47 407 GLU A C 1
ATOM 3094 O O . GLU A 1 407 ? -93.912 15.676 111.557 1.00 37.47 407 GLU A O 1
ATOM 3099 N N . THR A 1 408 ? -93.145 14.460 109.815 1.00 37.12 408 THR A N 1
ATOM 3100 C CA . THR A 1 408 ? -93.090 15.463 108.704 1.00 37.12 408 THR A CA 1
ATOM 3101 C C . THR A 1 408 ? -91.904 16.458 108.766 1.00 37.12 408 THR A C 1
ATOM 3103 O O . THR A 1 408 ? -91.391 16.711 109.849 1.00 37.12 408 THR A O 1
ATOM 3106 N N . THR A 1 409 ? -91.349 17.092 107.711 1.00 38.22 409 THR A N 1
ATOM 3107 C CA . THR A 1 409 ? -91.300 16.999 106.210 1.00 38.22 409 THR A CA 1
ATOM 3108 C C . THR A 1 409 ? -90.205 18.006 105.744 1.00 38.22 409 THR A C 1
ATOM 3110 O O . THR A 1 409 ? -89.968 18.960 106.482 1.00 38.22 409 THR A O 1
ATOM 3113 N N . ASP A 1 410 ? -89.558 18.009 104.565 1.00 39.00 410 ASP A N 1
ATOM 3114 C CA . ASP A 1 410 ? -89.252 17.052 103.470 1.00 39.00 410 ASP A CA 1
ATOM 3115 C C . ASP A 1 410 ? -88.327 17.798 102.436 1.00 39.00 410 ASP A C 1
ATOM 3117 O O . ASP A 1 410 ? -87.886 18.913 102.721 1.00 39.00 410 ASP A O 1
ATOM 3121 N N . ASP A 1 411 ? -88.103 17.233 101.239 1.00 38.09 411 ASP A N 1
ATOM 3122 C CA . ASP A 1 411 ? -87.704 17.869 99.957 1.00 38.09 411 ASP A CA 1
ATOM 3123 C C . ASP A 1 411 ? -86.197 18.026 99.586 1.00 38.09 411 ASP A C 1
ATOM 3125 O O . ASP A 1 411 ? -85.467 18.894 100.056 1.00 38.09 411 ASP A O 1
ATOM 3129 N N . SER A 1 412 ? -85.779 17.173 98.635 1.00 39.31 412 SER A N 1
ATOM 3130 C CA . SER A 1 412 ? -85.024 17.465 97.391 1.00 39.31 412 SER A CA 1
ATOM 3131 C C . SER A 1 412 ? -83.806 18.417 97.357 1.00 39.31 412 SER A C 1
ATOM 3133 O O . SER A 1 412 ? -83.914 19.622 97.561 1.00 39.31 412 SER A O 1
ATOM 3135 N N . ALA A 1 413 ? -82.682 17.919 96.811 1.00 38.44 413 ALA A N 1
ATOM 3136 C CA . ALA A 1 413 ? -82.238 18.305 95.452 1.00 38.44 413 ALA A CA 1
ATOM 3137 C C . ALA A 1 413 ? -81.037 17.473 94.947 1.00 38.44 413 ALA A C 1
ATOM 3139 O O . ALA A 1 413 ? -80.176 17.043 95.710 1.00 38.44 413 ALA A O 1
ATOM 3140 N N . ALA A 1 414 ? -80.966 17.264 93.629 1.00 40.47 414 ALA A N 1
ATOM 3141 C CA . ALA A 1 414 ? -79.914 16.492 92.962 1.00 40.47 414 ALA A CA 1
ATOM 3142 C C . ALA A 1 414 ? -78.643 17.305 92.646 1.00 40.47 414 ALA A C 1
ATOM 3144 O O . ALA A 1 414 ? -78.716 18.504 92.379 1.00 40.47 414 ALA A O 1
ATOM 3145 N N . THR A 1 415 ? -77.505 16.622 92.467 1.00 43.88 415 THR A N 1
ATOM 3146 C CA . THR A 1 415 ? -76.666 16.833 91.266 1.00 43.88 415 THR A CA 1
ATOM 3147 C C . THR A 1 415 ? -75.719 15.663 90.980 1.00 43.88 415 THR A C 1
ATOM 3149 O O . THR A 1 415 ? -75.313 14.927 91.873 1.00 43.88 415 THR A O 1
ATOM 3152 N N . SER A 1 416 ? -75.384 15.496 89.700 1.00 44.00 416 SER A N 1
ATOM 3153 C CA . SER A 1 416 ? -74.417 14.533 89.163 1.00 44.00 416 SER A CA 1
ATOM 3154 C C . SER A 1 416 ? -72.989 15.093 89.144 1.00 44.00 416 SER A C 1
ATOM 3156 O O . SER A 1 416 ? -72.810 16.270 88.830 1.00 44.00 416 SER A O 1
ATOM 3158 N N . GLY A 1 417 ? -71.980 14.241 89.342 1.00 41.03 417 GLY A N 1
ATOM 3159 C CA . GLY A 1 417 ? -70.565 14.584 89.153 1.00 41.03 417 GLY A CA 1
ATOM 3160 C C . GLY A 1 417 ? -69.719 13.329 88.939 1.00 41.03 417 GLY A C 1
ATOM 3161 O O . GLY A 1 417 ? -69.415 12.624 89.895 1.00 41.03 417 GLY A O 1
ATOM 3162 N N . GLU A 1 418 ? -69.384 13.037 87.684 1.00 40.41 418 GLU A N 1
ATOM 3163 C CA . GLU A 1 418 ? -68.621 11.858 87.261 1.00 40.41 418 GLU A CA 1
ATOM 3164 C C . GLU A 1 418 ? -67.211 12.290 86.842 1.00 40.41 418 GLU A C 1
ATOM 3166 O O . GLU A 1 418 ? -67.055 12.998 85.849 1.00 40.41 418 GLU A O 1
ATOM 3171 N N . GLU A 1 419 ? -66.185 11.877 87.587 1.00 44.75 419 GLU A N 1
ATOM 3172 C CA . GLU A 1 419 ? -64.784 12.058 87.193 1.00 44.75 419 GLU A CA 1
ATOM 3173 C C . GLU A 1 419 ? -63.949 10.887 87.738 1.00 44.75 419 GLU A C 1
ATOM 3175 O O . GLU A 1 419 ? -63.988 10.586 88.932 1.00 44.75 419 GLU A O 1
ATOM 3180 N N . ALA A 1 420 ? -63.243 10.181 86.850 1.00 47.12 420 ALA A N 1
ATOM 3181 C CA . ALA A 1 420 ? -62.504 8.956 87.155 1.00 47.12 420 ALA A CA 1
ATOM 3182 C C . ALA A 1 420 ? -61.095 8.989 86.542 1.00 47.12 420 ALA A C 1
ATOM 3184 O O . ALA A 1 420 ? -60.882 9.601 85.492 1.00 47.12 420 ALA A O 1
ATOM 3185 N N . VAL A 1 421 ? -60.154 8.304 87.202 1.00 41.78 421 VAL A N 1
ATOM 3186 C CA . VAL A 1 421 ? -58.739 8.132 86.820 1.00 41.78 421 VAL A CA 1
ATOM 3187 C C . VAL A 1 421 ? -58.359 6.663 86.978 1.00 41.78 421 VAL A C 1
ATOM 3189 O O . VAL A 1 421 ? -58.759 6.086 88.014 1.00 41.78 421 VAL A O 1
#

pLDDT: mean 76.93, std 22.84, range [27.48, 98.69]

Secondary structure (DSSP, 8-state):
----S-SSPEETTEE-HHHHHHHHHHHHHHHHHHHHHHHHHHHHHHHHHHHHHHHHHHHHHHS---THHHHHHHHHHHHHHHHHHHHHHHHHHHHHHHHHHHHHHHHHHHHHHHHHHHHHHHHHHHHHHHHHHHHHHHHHHHHHHHHHHHHHHHHHHHHHHHHHHHHHHHHHHHHHHHHHHHHHHHHHHHHHHHHHHHHHHHHHHHHHHHHHHHHHHHHHHHHHHHHHHHHHHHHHHHHHHHHHHHHHHHHHHHHHHHHHHHHHHHHHHHHHHHHHHHHHHHHHHHHHHHHHHHHHHHHHHHHHHHHHHHHHHHHHHHHHHHHHHHHHHHHHHHHHHHHHHHHHHHHHHHHTTTTTGGGS-------------------------------------------------------------

Foldseek 3Di:
DDDPDDQFDDDDPDTDPVSVVVVVVVVVVVVVVVVVVVVVVVVVVVVVVVVVVVVVVVVVVPPDDDPVVVVVVVVVVVVVVVVVVVVVVVVVVVVVVVVVVVVVVVVVVVVVVVVVVVVVVVVVVVVVVVVVVVVVVVVVVVVVVVVVVVVVVVVVVVVVVVVVVVVVVVVVVVVVVVVVVVVVVVVVVVVVVVVVVVVVVVVVVVVVVVVVVVVVVVVVVVVVVVVVVVVVVVVVVVVVVVVVVVVVVVVVVVVVVVVVVVVVVVVVVVVVVVVVVVVVVVVVVVVVVVVVVVVVVVVVVVVVVVVVVVVVVVVVVVVVVVVVVVVVVVVVVVVVVVVVVVVVVVVVVVVVVVPPCVPVDDDDDDDDDDDDYDDDDDDDDDDDDDDDDDDDDDDDDDDDDDDDDDDDDDDDDDDDDDDDD

Sequence (421 aa):
MDEDRPLFPLVRRGYDRAQVDERVHSLEKALDDTRSQVASLDSRVLRLSGELAEARKQLRENDRPTYGGLGSRVERLLHATEQQAMDVMARANSDAESTISRAQSRANDLTAAAESEAQDTLARAHANADQLRASSRKEANALTANAQRTAEELVASAEREANRVRTTANAEVAALRSQATHDVEQQRARADDELTALRAEAEEEVATLRAQAEREANRIRTEANEEVASLRASVNREVTSLRKRSADERAAAETEARSAAEHMVRTAEARADEAERRLAEATERAEELTSSSETEAAKIVNAARQEAEEMLSTARAEAERIRQEAAEDAVETTTSAEEQVALLQEQREVLSSYIEDMRALLASDSSASIAVSTIVANAAANAAEDADGAFTAPAADSAAELEEDTETTDDSAATSGEEAV